Protein AF-A0A0B4GG91-F1 (afdb_monomer)

Structure (mmCIF, N/CA/C/O backbone):
data_AF-A0A0B4GG91-F1
#
_entry.id   AF-A0A0B4GG91-F1
#
loop_
_atom_site.group_PDB
_atom_site.id
_atom_site.type_symbol
_atom_site.label_atom_id
_atom_site.label_alt_id
_atom_site.label_comp_id
_atom_site.label_asym_id
_atom_site.label_entity_id
_atom_site.label_seq_id
_atom_site.pdbx_PDB_ins_code
_atom_site.Cartn_x
_atom_site.Cartn_y
_atom_site.Cartn_z
_atom_site.occupancy
_atom_site.B_iso_or_equiv
_atom_site.auth_seq_id
_atom_site.auth_comp_id
_atom_site.auth_asym_id
_atom_site.auth_atom_id
_atom_site.pdbx_PDB_model_num
ATOM 1 N N . MET A 1 1 ? -17.690 63.440 29.299 1.00 30.11 1 MET A N 1
ATOM 2 C CA . MET A 1 1 ? -17.090 64.744 28.947 1.00 30.11 1 MET A CA 1
ATOM 3 C C . MET A 1 1 ? -16.235 64.544 27.696 1.00 30.11 1 MET A C 1
ATOM 5 O O . MET A 1 1 ? -15.433 63.625 27.722 1.00 30.11 1 MET A O 1
ATOM 9 N N . SER A 1 2 ? -16.505 65.339 26.643 1.00 29.58 2 SER A N 1
ATOM 10 C CA . SER A 1 2 ? -15.886 65.451 25.289 1.00 29.58 2 SER A CA 1
ATOM 11 C C . SER A 1 2 ? -15.717 64.175 24.438 1.00 29.58 2 SER A C 1
ATOM 13 O O . SER A 1 2 ? -15.059 63.239 24.866 1.00 29.58 2 SER A O 1
ATOM 15 N N . SER A 1 3 ? -16.401 63.976 23.294 1.00 27.59 3 SER A N 1
ATOM 16 C CA . SER A 1 3 ? -16.266 64.620 21.952 1.00 27.59 3 SER A CA 1
ATOM 17 C C . SER A 1 3 ? -14.848 64.486 21.352 1.00 27.59 3 SER A C 1
ATOM 19 O O . SER A 1 3 ? -13.879 64.727 22.050 1.00 27.59 3 SER A O 1
ATOM 21 N N . GLY A 1 4 ? -14.586 64.099 20.096 1.00 27.16 4 GLY A N 1
ATOM 22 C CA . GLY A 1 4 ? -15.370 63.678 18.932 1.00 27.16 4 GLY A CA 1
ATOM 23 C C . GLY A 1 4 ? -14.415 63.320 17.758 1.00 27.16 4 GLY A C 1
ATOM 24 O O . GLY A 1 4 ? -13.241 63.660 17.798 1.00 27.16 4 GLY A O 1
ATOM 25 N N . HIS A 1 5 ? -14.949 62.570 16.778 1.00 28.53 5 HIS A N 1
ATOM 26 C CA . HIS A 1 5 ? -14.694 62.492 15.309 1.00 28.53 5 HIS A CA 1
ATOM 27 C C . HIS A 1 5 ? -13.510 63.280 14.662 1.00 28.53 5 HIS A C 1
ATOM 29 O O . HIS A 1 5 ? -13.234 64.387 15.085 1.00 28.53 5 HIS A O 1
ATOM 35 N N . ARG A 1 6 ? -12.863 62.930 13.525 1.00 27.81 6 ARG A N 1
ATOM 36 C CA . ARG A 1 6 ? -12.978 61.916 12.439 1.00 27.81 6 ARG A CA 1
ATOM 37 C C . ARG A 1 6 ? -11.783 62.096 11.463 1.00 27.81 6 ARG A C 1
ATOM 39 O O . ARG A 1 6 ? -11.339 63.221 11.279 1.00 27.81 6 ARG A O 1
ATOM 46 N N . GLY A 1 7 ? -11.457 61.043 10.697 1.00 26.25 7 GLY A N 1
ATOM 47 C CA . GLY A 1 7 ? -10.865 61.104 9.338 1.00 26.25 7 GLY A CA 1
ATOM 48 C C . GLY A 1 7 ? -9.488 60.427 9.210 1.00 26.25 7 GLY A C 1
ATOM 49 O O . GLY A 1 7 ? -8.603 60.733 9.986 1.00 26.25 7 GLY A O 1
ATOM 50 N N . GLY A 1 8 ? -9.196 59.504 8.287 1.00 27.55 8 GLY A N 1
ATOM 51 C CA . GLY A 1 8 ? -9.966 58.837 7.234 1.00 27.55 8 GLY A CA 1
ATOM 52 C C . GLY A 1 8 ? -9.021 58.147 6.225 1.00 27.55 8 GLY A C 1
ATOM 53 O O . GLY A 1 8 ? -8.046 58.774 5.839 1.00 27.55 8 GLY A O 1
ATOM 54 N N . ARG A 1 9 ? -9.390 56.925 5.772 1.00 29.22 9 ARG A N 1
ATOM 55 C CA . ARG A 1 9 ? -9.084 56.268 4.463 1.00 29.22 9 ARG A CA 1
ATOM 56 C C . ARG A 1 9 ? -7.603 55.932 4.130 1.00 29.22 9 ARG A C 1
ATOM 58 O O . ARG A 1 9 ? -6.709 56.689 4.446 1.00 29.22 9 ARG A O 1
ATOM 65 N N . ASP A 1 10 ? -7.228 54.843 3.449 1.00 27.23 10 ASP A N 1
ATOM 66 C CA . ASP A 1 10 ? -7.968 53.810 2.717 1.00 27.23 10 ASP A CA 1
ATOM 67 C C . ASP A 1 10 ? -7.054 52.628 2.300 1.00 27.23 10 ASP A C 1
ATOM 69 O O . ASP A 1 10 ? -5.836 52.768 2.228 1.00 27.23 10 ASP A O 1
ATOM 73 N N . ARG A 1 11 ? -7.714 51.528 1.893 1.00 30.38 11 ARG A N 1
ATOM 74 C CA . ARG A 1 11 ? -7.256 50.331 1.137 1.00 30.38 11 ARG A CA 1
ATOM 75 C C . ARG A 1 11 ? -6.607 49.155 1.880 1.00 30.38 11 ARG A C 1
ATOM 77 O O . ARG A 1 11 ? -5.409 48.903 1.816 1.00 30.38 11 ARG A O 1
ATOM 84 N N . GLY A 1 12 ? -7.496 48.310 2.407 1.00 26.66 12 GLY A N 1
ATOM 85 C CA . GLY A 1 12 ? -7.353 46.851 2.374 1.00 26.66 12 GLY A CA 1
ATOM 86 C C . GLY A 1 12 ? -7.988 46.231 1.116 1.00 26.66 12 GLY A C 1
ATOM 87 O O . GLY A 1 12 ? -8.743 46.885 0.399 1.00 26.66 12 GLY A O 1
ATOM 88 N N . GLY A 1 13 ? -7.701 44.948 0.875 1.00 27.59 13 GLY A N 1
ATOM 89 C CA . GLY A 1 13 ? -8.306 44.156 -0.199 1.00 27.59 13 GLY A CA 1
ATOM 90 C C . GLY A 1 13 ? -8.054 42.656 -0.040 1.00 27.59 13 GLY A C 1
ATOM 91 O O . GLY A 1 13 ? -7.195 42.091 -0.706 1.00 27.59 13 GLY A O 1
ATOM 92 N N . ARG A 1 14 ? -8.815 42.020 0.860 1.00 30.69 14 ARG A N 1
ATOM 93 C CA . ARG A 1 14 ? -8.966 40.566 1.034 1.00 30.69 14 ARG A CA 1
ATOM 94 C C . ARG A 1 14 ? -10.417 40.205 0.697 1.00 30.69 14 ARG A C 1
ATOM 96 O O . ARG A 1 14 ? -11.314 40.732 1.340 1.00 30.69 14 ARG A O 1
ATOM 103 N N . ALA A 1 15 ? -10.630 39.287 -0.243 1.00 29.06 15 ALA A N 1
ATOM 104 C CA . ALA A 1 15 ? -11.862 38.511 -0.478 1.00 29.06 15 ALA A CA 1
ATOM 105 C C . ALA A 1 15 ? -11.474 37.352 -1.430 1.00 29.06 15 ALA A C 1
ATOM 107 O O . ALA A 1 15 ? -10.673 37.582 -2.325 1.00 29.06 15 ALA A O 1
ATOM 108 N N . GLY A 1 16 ? -11.868 36.078 -1.332 1.00 27.19 16 GLY A N 1
ATOM 109 C CA . GLY A 1 16 ? -12.908 35.402 -0.562 1.00 27.19 16 GLY A CA 1
ATOM 110 C C . GLY A 1 16 ? -14.214 35.302 -1.350 1.00 27.19 16 GLY A C 1
ATOM 111 O O . GLY A 1 16 ? -14.966 36.244 -1.239 1.00 27.19 16 GLY A O 1
ATOM 112 N N . PHE A 1 17 ? -14.487 34.200 -2.072 1.00 27.22 17 PHE A N 1
ATOM 113 C CA . PHE A 1 17 ? -15.816 33.716 -2.547 1.00 27.22 17 PHE A CA 1
ATOM 114 C C . PHE A 1 17 ? -15.632 32.246 -3.007 1.00 27.22 17 PHE A C 1
ATOM 116 O O . PHE A 1 17 ? -14.639 31.955 -3.666 1.00 27.22 17 PHE A O 1
ATOM 123 N N . ARG A 1 18 ? -16.331 31.204 -2.515 1.00 28.19 18 ARG A N 1
ATOM 124 C CA . ARG A 1 18 ? -17.770 30.823 -2.551 1.00 28.19 18 ARG A CA 1
ATOM 125 C C . ARG A 1 18 ? -18.360 30.765 -3.973 1.00 28.19 18 ARG A C 1
ATOM 127 O O . ARG A 1 18 ? -18.078 31.632 -4.781 1.00 28.19 18 ARG A O 1
ATOM 134 N N . GLY A 1 19 ? -19.069 29.668 -4.260 1.00 27.59 19 GLY A N 1
ATOM 135 C CA . GLY A 1 19 ? -19.339 29.152 -5.607 1.00 27.59 19 GLY A CA 1
ATOM 136 C C . GLY A 1 19 ? -20.652 29.579 -6.255 1.00 27.59 19 GLY A C 1
ATOM 137 O O . GLY A 1 19 ? -21.394 30.326 -5.647 1.00 27.59 19 GLY A O 1
ATOM 138 N N . ASP A 1 20 ? -20.899 29.031 -7.450 1.00 27.80 20 ASP A N 1
ATOM 139 C CA . ASP A 1 20 ? -22.146 28.968 -8.247 1.00 27.80 20 ASP A CA 1
ATOM 140 C C . ASP A 1 20 ? -21.822 28.054 -9.460 1.00 27.80 20 ASP A C 1
ATOM 142 O O . ASP A 1 20 ? -20.679 28.049 -9.911 1.00 27.80 20 ASP A O 1
ATOM 146 N N . ARG A 1 21 ? -22.623 27.137 -10.033 1.00 30.91 21 ARG A N 1
ATOM 147 C CA . ARG A 1 21 ? -24.076 26.953 -10.231 1.00 30.91 21 ARG A CA 1
ATOM 148 C C . ARG A 1 21 ? -24.810 28.142 -10.865 1.00 30.91 21 ARG A C 1
ATOM 150 O O . ARG A 1 21 ? -25.497 28.893 -10.200 1.00 30.91 21 ARG A O 1
ATOM 157 N N . GLY A 1 22 ? -24.773 28.167 -12.195 1.00 28.36 22 GLY A N 1
ATOM 158 C CA . GLY A 1 22 ? -25.741 28.800 -13.102 1.00 28.36 22 GLY A CA 1
ATOM 159 C C . GLY A 1 22 ? -25.259 28.524 -14.532 1.00 28.36 22 GLY A C 1
ATOM 160 O O . GLY A 1 22 ? -24.074 28.668 -14.794 1.00 28.36 22 GLY A O 1
ATOM 161 N N . GLY A 1 23 ? -26.028 27.987 -15.478 1.00 27.48 23 GLY A N 1
ATOM 162 C CA . GLY A 1 23 ? -27.445 28.222 -15.721 1.00 27.48 23 GLY A CA 1
ATOM 163 C C . GLY A 1 23 ? -27.584 29.461 -16.605 1.00 27.48 23 GLY A C 1
ATOM 164 O O . GLY A 1 23 ? -27.665 30.564 -16.085 1.00 27.48 23 GLY A O 1
ATOM 165 N N . GLY A 1 24 ? -27.576 29.275 -17.926 1.00 29.19 24 GLY A N 1
ATOM 166 C CA . GLY A 1 24 ? -27.775 30.341 -18.908 1.00 29.19 24 GLY A CA 1
ATOM 167 C C . GLY A 1 24 ? -28.257 29.750 -20.227 1.00 29.19 24 GLY A C 1
ATOM 168 O O . GLY A 1 24 ? -27.465 29.194 -20.983 1.00 29.19 24 GLY A O 1
ATOM 169 N N . GLY A 1 25 ? -29.569 29.816 -20.449 1.00 27.02 25 GLY A N 1
ATOM 170 C CA . GLY A 1 25 ? -30.207 29.496 -21.719 1.00 27.02 25 GLY A CA 1
ATOM 171 C C . GLY A 1 25 ? -30.220 30.691 -22.671 1.00 27.02 25 GLY A C 1
ATOM 172 O O . GLY A 1 25 ? -30.102 31.842 -22.250 1.00 27.02 25 GLY A O 1
ATOM 173 N N . ARG A 1 26 ? -30.409 30.391 -23.958 1.00 30.73 26 ARG A N 1
ATOM 174 C CA . ARG A 1 26 ? -30.978 31.308 -24.947 1.00 30.73 26 ARG A CA 1
ATOM 175 C C . ARG A 1 26 ? -31.719 30.506 -26.019 1.00 30.73 26 ARG A C 1
ATOM 177 O O . ARG A 1 26 ? -31.110 29.769 -26.784 1.00 30.73 26 ARG A O 1
ATOM 184 N N . ASP A 1 27 ? -33.039 30.612 -25.938 1.00 31.08 27 ASP A N 1
ATOM 185 C CA . ASP A 1 27 ? -34.027 30.820 -27.001 1.00 31.08 27 ASP A CA 1
ATOM 186 C C . ASP A 1 27 ? -33.854 30.145 -28.372 1.00 31.08 27 ASP A C 1
ATOM 188 O O . ASP A 1 27 ? -33.024 30.524 -29.194 1.00 31.08 27 ASP A O 1
ATOM 192 N N . GLY A 1 28 ? -34.810 29.260 -28.662 1.00 29.05 28 GLY A N 1
ATOM 193 C CA . GLY A 1 28 ? -35.231 28.854 -29.999 1.00 29.05 28 GLY A CA 1
ATOM 194 C C . GLY A 1 28 ? -36.673 28.348 -29.937 1.00 29.05 28 GLY A C 1
ATOM 195 O O . GLY A 1 28 ? -36.908 27.188 -29.616 1.00 29.05 28 GLY A O 1
ATOM 196 N N . ARG A 1 29 ? -37.635 29.251 -30.168 1.00 30.33 29 ARG A N 1
ATOM 197 C CA . ARG A 1 29 ? -39.077 28.972 -30.263 1.00 30.33 29 ARG A CA 1
ATOM 198 C C . ARG A 1 29 ? -39.376 28.027 -31.431 1.00 30.33 29 ARG A C 1
ATOM 200 O O . ARG A 1 29 ? -38.885 28.242 -32.533 1.00 30.33 29 ARG A O 1
ATOM 207 N N . GLY A 1 30 ? -40.268 27.072 -31.191 1.00 28.30 30 GLY A N 1
ATOM 208 C CA . GLY A 1 30 ? -40.902 26.223 -32.194 1.00 28.30 30 GLY A CA 1
ATOM 209 C C . GLY A 1 30 ? -42.148 25.592 -31.586 1.00 28.30 30 GLY A C 1
ATOM 210 O O . GLY A 1 30 ? -42.078 24.527 -30.987 1.00 28.30 30 GLY A O 1
ATOM 211 N N . ASP A 1 31 ? -43.237 26.348 -31.664 1.00 28.11 31 ASP A N 1
ATOM 212 C CA . ASP A 1 31 ? -44.624 25.988 -31.371 1.00 28.11 31 ASP A CA 1
ATOM 213 C C . ASP A 1 31 ? -45.055 24.711 -32.114 1.00 28.11 31 ASP A C 1
ATOM 215 O O . ASP A 1 31 ? -44.611 24.525 -33.239 1.00 28.11 31 ASP A O 1
ATOM 219 N N . TYR A 1 32 ? -45.870 23.855 -31.484 1.00 30.84 32 TYR A N 1
ATOM 220 C CA . TYR A 1 32 ? -46.998 23.124 -32.090 1.00 30.84 32 TYR A CA 1
ATOM 221 C C . TYR A 1 32 ? -47.694 22.239 -31.039 1.00 30.84 32 TYR A C 1
ATOM 223 O O . TYR A 1 32 ? -47.206 21.175 -30.666 1.00 30.84 32 TYR A O 1
ATOM 231 N N . GLY A 1 33 ? -48.883 22.684 -30.626 1.00 27.84 33 GLY A N 1
ATOM 232 C CA . GLY A 1 33 ? -50.103 21.867 -30.659 1.00 27.84 33 GLY A CA 1
ATOM 233 C C . GLY A 1 33 ? -50.250 20.743 -29.632 1.00 27.84 33 GLY A C 1
ATOM 234 O O . GLY A 1 33 ? -49.759 19.633 -29.815 1.00 27.84 33 GLY A O 1
ATOM 235 N N . GLY A 1 34 ? -51.050 21.006 -28.598 1.00 27.45 34 GLY A N 1
ATOM 236 C CA . GLY A 1 34 ? -51.538 19.986 -27.678 1.00 27.45 34 GLY A CA 1
ATOM 237 C C . GLY A 1 34 ? -52.501 18.985 -28.319 1.00 27.45 34 GLY A C 1
ATOM 238 O O . GLY A 1 34 ? -53.184 19.280 -29.300 1.00 27.45 34 GLY A O 1
ATOM 239 N N . ARG A 1 35 ? -52.616 17.812 -27.691 1.00 28.06 35 ARG A N 1
ATOM 240 C CA . ARG A 1 35 ? -53.860 17.042 -27.685 1.00 28.06 35 ARG A CA 1
ATOM 241 C C . ARG A 1 35 ? -53.913 16.136 -26.462 1.00 28.06 35 ARG A C 1
ATOM 243 O O . ARG A 1 35 ? -53.028 15.317 -26.233 1.00 28.06 35 ARG A O 1
ATOM 250 N N . GLU A 1 36 ? -54.973 16.325 -25.692 1.00 29.16 36 GLU A N 1
ATOM 251 C CA . GLU A 1 36 ? -55.452 15.424 -24.653 1.00 29.16 36 GLU A CA 1
ATOM 252 C C . GLU A 1 36 ? -55.658 14.008 -25.207 1.00 29.16 36 GLU A C 1
ATOM 254 O O . GLU A 1 36 ? -56.112 13.818 -26.337 1.00 29.16 36 GLU A O 1
ATOM 259 N N . GLY A 1 37 ? -55.349 13.008 -24.386 1.00 28.89 37 GLY A N 1
ATOM 260 C CA . GLY A 1 37 ? -55.516 11.601 -24.725 1.00 28.89 37 GLY A CA 1
ATOM 261 C C . GLY A 1 37 ? -55.431 10.733 -23.481 1.00 28.89 37 GLY A C 1
ATOM 262 O O . GLY A 1 37 ? -54.412 10.105 -23.217 1.00 28.89 37 GLY A O 1
ATOM 263 N N . SER A 1 38 ? -56.510 10.742 -22.702 1.00 34.06 38 SER A N 1
ATOM 264 C CA . SER A 1 38 ? -56.783 9.764 -21.652 1.00 34.06 38 SER A CA 1
ATOM 265 C C . SER A 1 38 ? -56.793 8.353 -22.257 1.00 34.06 38 SER A C 1
ATOM 267 O O . SER A 1 38 ? -57.487 8.107 -23.242 1.00 34.06 38 SER A O 1
ATOM 269 N N . GLY A 1 39 ? -56.019 7.430 -21.688 1.00 28.55 39 GLY A N 1
ATOM 270 C CA . GLY A 1 39 ? -55.920 6.053 -22.167 1.00 28.55 39 GLY A CA 1
ATOM 271 C C . GLY A 1 39 ? -55.214 5.177 -21.144 1.00 28.55 39 GLY A C 1
ATOM 272 O O . GLY A 1 39 ? -53.990 5.082 -21.129 1.00 28.55 39 GLY A O 1
ATOM 273 N N . GLY A 1 40 ? -55.995 4.573 -20.249 1.00 28.94 40 GLY A N 1
ATOM 274 C CA . GLY A 1 40 ? -55.495 3.599 -19.289 1.00 28.94 40 GLY A CA 1
ATOM 275 C C . GLY A 1 40 ? -54.969 2.348 -19.985 1.00 28.94 40 GLY A C 1
ATOM 276 O O . GLY A 1 40 ? -55.611 1.824 -20.891 1.00 28.94 40 GLY A O 1
ATOM 277 N N . PHE A 1 41 ? -53.844 1.824 -19.503 1.00 30.12 41 PHE A N 1
ATOM 278 C CA . PHE A 1 41 ? -53.408 0.476 -19.838 1.00 30.12 41 PHE A CA 1
ATOM 279 C C . PHE A 1 41 ? -53.196 -0.336 -18.569 1.00 30.12 41 PHE A C 1
ATOM 281 O O . PHE A 1 41 ? -52.298 -0.104 -17.759 1.00 30.12 41 PHE A O 1
ATOM 288 N N . ARG A 1 42 ? -54.136 -1.273 -18.420 1.00 31.03 42 ARG A N 1
ATOM 289 C CA . ARG A 1 42 ? -54.117 -2.430 -17.537 1.00 31.03 42 ARG A CA 1
ATOM 290 C C . ARG A 1 42 ? -52.802 -3.184 -17.679 1.00 31.03 42 ARG A C 1
ATOM 292 O O . ARG A 1 42 ? -52.240 -3.278 -18.766 1.00 31.03 42 ARG A O 1
ATOM 299 N N . GLY A 1 43 ? -52.370 -3.745 -16.556 1.00 31.30 43 GLY A N 1
ATOM 300 C CA . GLY A 1 43 ? -51.231 -4.637 -16.500 1.00 31.30 43 GLY A CA 1
ATOM 301 C C . GLY A 1 43 ? -51.426 -5.882 -17.352 1.00 31.30 43 GLY A C 1
ATOM 302 O O . GLY A 1 43 ? -52.537 -6.395 -17.475 1.00 31.30 43 GLY A O 1
ATOM 303 N N . ASP A 1 44 ? -50.301 -6.387 -17.841 1.00 30.88 44 ASP A N 1
ATOM 304 C CA . ASP A 1 44 ? -50.197 -7.747 -18.322 1.00 30.88 44 ASP A CA 1
ATOM 305 C C . ASP A 1 44 ? -49.025 -8.468 -17.664 1.00 30.88 44 ASP A C 1
ATOM 307 O O . ASP A 1 44 ? -47.953 -7.915 -17.403 1.00 30.88 44 ASP A O 1
ATOM 311 N N . ARG A 1 45 ? -49.317 -9.716 -17.312 1.00 35.03 45 ARG A N 1
ATOM 312 C CA . ARG A 1 45 ? -48.472 -10.668 -16.598 1.00 35.03 45 ARG A CA 1
ATOM 313 C C . ARG A 1 45 ? -47.489 -11.319 -17.571 1.00 35.03 45 ARG A C 1
ATOM 315 O O . ARG A 1 45 ? -47.883 -11.749 -18.644 1.00 35.03 45 ARG A O 1
ATOM 322 N N . GLY A 1 46 ? -46.266 -11.568 -17.108 1.00 30.22 46 GLY A N 1
ATOM 323 C CA . GLY A 1 46 ? -45.352 -12.558 -17.695 1.00 30.22 46 GLY A CA 1
ATOM 324 C C . GLY A 1 46 ? -43.890 -12.144 -17.503 1.00 30.22 46 GLY A C 1
ATOM 325 O O . GLY A 1 46 ? -43.535 -11.024 -17.821 1.00 30.22 46 GLY A O 1
ATOM 326 N N . GLY A 1 47 ? -42.967 -12.929 -16.954 1.00 29.84 47 GLY A N 1
ATOM 327 C CA . GLY A 1 47 ? -43.006 -14.325 -16.560 1.00 29.84 47 GLY A CA 1
ATOM 328 C C . GLY A 1 47 ? -42.001 -14.587 -15.437 1.00 29.84 47 GLY A C 1
ATOM 329 O O . GLY A 1 47 ? -40.927 -13.995 -15.345 1.00 29.84 47 GLY A O 1
ATOM 330 N N . ARG A 1 48 ? -42.422 -15.476 -14.545 1.00 36.97 48 ARG A N 1
ATOM 331 C CA . ARG A 1 48 ? -41.748 -15.939 -13.338 1.00 36.97 48 ARG A CA 1
ATOM 332 C C . ARG A 1 48 ? -40.746 -17.030 -13.732 1.00 36.97 48 ARG A C 1
ATOM 334 O O . ARG A 1 48 ? -41.139 -18.172 -13.929 1.00 36.97 48 ARG A O 1
ATOM 341 N N . GLY A 1 49 ? -39.463 -16.690 -13.832 1.00 32.00 49 GLY A N 1
ATOM 342 C CA . GLY A 1 49 ? -38.371 -17.667 -13.885 1.00 32.00 49 GLY A CA 1
ATOM 343 C C . GLY A 1 49 ? -38.095 -18.214 -12.485 1.00 32.00 49 GLY A C 1
ATOM 344 O O . GLY A 1 49 ? -37.255 -17.687 -11.760 1.00 32.00 49 GLY A O 1
ATOM 345 N N . GLY A 1 50 ? -38.868 -19.216 -12.069 1.00 31.77 50 GLY A N 1
ATOM 346 C CA . GLY A 1 50 ? -38.706 -19.887 -10.784 1.00 31.77 50 GLY A CA 1
ATOM 347 C C . GLY A 1 50 ? -37.515 -20.841 -10.791 1.00 31.77 50 GLY A C 1
ATOM 348 O O . GLY A 1 50 ? -37.638 -21.966 -11.256 1.00 31.77 50 GLY A O 1
ATOM 349 N N . TYR A 1 51 ? -36.397 -20.434 -10.192 1.00 38.06 51 TYR A N 1
ATOM 350 C CA . TYR A 1 51 ? -35.441 -21.384 -9.619 1.00 38.06 51 TYR A CA 1
ATOM 351 C C . TYR A 1 51 ? -35.920 -21.761 -8.214 1.00 38.06 51 TYR A C 1
ATOM 353 O O . TYR A 1 51 ? -35.464 -21.224 -7.205 1.00 38.06 51 TYR A O 1
ATOM 361 N N . GLY A 1 52 ? -36.899 -22.666 -8.167 1.00 35.22 52 GLY A N 1
ATOM 362 C CA . GLY A 1 52 ? -37.282 -23.386 -6.958 1.00 35.22 52 GLY A CA 1
ATOM 363 C C . GLY A 1 52 ? -36.227 -24.438 -6.636 1.00 35.22 52 GLY A C 1
ATOM 364 O O . GLY A 1 52 ? -36.383 -25.600 -6.989 1.00 35.22 52 GLY A O 1
ATOM 365 N N . GLY A 1 53 ? -35.134 -24.021 -5.996 1.00 33.44 53 GLY A N 1
ATOM 366 C CA . GLY A 1 53 ? -34.307 -24.953 -5.232 1.00 33.44 53 GLY A CA 1
ATOM 367 C C . GLY A 1 53 ? -35.073 -25.404 -3.979 1.00 33.44 53 GLY A C 1
ATOM 368 O O . GLY A 1 53 ? -35.883 -24.623 -3.470 1.00 33.44 53 GLY A O 1
ATOM 369 N N . PRO A 1 54 ? -34.841 -26.624 -3.459 1.00 35.41 54 PRO A N 1
ATOM 370 C CA . PRO A 1 54 ? -35.480 -27.080 -2.226 1.00 35.41 54 PRO A CA 1
ATOM 371 C C . PRO A 1 54 ? -35.187 -26.090 -1.088 1.00 35.41 54 PRO A C 1
ATOM 373 O O . PRO A 1 54 ? -34.135 -25.438 -1.124 1.00 35.41 54 PRO A O 1
ATOM 376 N N . PRO A 1 55 ? -36.053 -25.976 -0.063 1.00 39.97 55 PRO A N 1
ATOM 377 C CA . PRO A 1 55 ? -35.737 -25.220 1.140 1.00 39.97 55 PRO A CA 1
ATOM 378 C C . PRO A 1 55 ? -34.551 -25.902 1.830 1.00 39.97 55 PRO A C 1
ATOM 380 O O . PRO A 1 55 ? -34.709 -26.825 2.622 1.00 39.97 55 PRO A O 1
ATOM 383 N N . GLY A 1 56 ? -33.337 -25.493 1.458 1.00 39.53 56 GLY A N 1
ATOM 384 C CA . GLY A 1 56 ? -32.113 -25.949 2.090 1.00 39.53 56 GLY A CA 1
ATOM 385 C C . GLY A 1 56 ? -32.197 -25.568 3.556 1.00 39.53 56 GLY A C 1
ATOM 386 O O . GLY A 1 56 ? -32.253 -24.378 3.870 1.00 39.53 56 GLY A O 1
ATOM 387 N N . GLY A 1 57 ? -32.268 -26.582 4.421 1.00 37.09 57 GLY A N 1
ATOM 388 C CA . GLY A 1 57 ? -32.304 -26.416 5.865 1.00 37.09 57 GLY A CA 1
ATOM 389 C C . GLY A 1 57 ? -31.250 -25.404 6.285 1.00 37.09 57 GLY A C 1
ATOM 390 O O . GLY A 1 57 ? -30.070 -25.551 5.959 1.00 37.09 57 GLY A O 1
ATOM 391 N N . GLY A 1 58 ? -31.691 -24.336 6.947 1.00 43.84 58 GLY A N 1
ATOM 392 C CA . GLY A 1 58 ? -30.794 -23.359 7.537 1.00 43.84 58 GLY A CA 1
ATOM 393 C C . GLY A 1 58 ? -29.966 -24.065 8.597 1.00 43.84 58 GLY A C 1
ATOM 394 O O . GLY A 1 58 ? -30.422 -24.237 9.722 1.00 43.84 58 GLY A O 1
ATOM 395 N N . GLN A 1 59 ? -28.765 -24.512 8.234 1.00 49.41 59 GLN A N 1
ATOM 396 C CA . GLN A 1 59 ? -27.775 -24.908 9.221 1.00 49.41 59 GLN A CA 1
ATOM 397 C C . GLN A 1 59 ? -27.520 -23.682 10.100 1.00 49.41 59 GLN A C 1
ATOM 399 O O . GLN A 1 59 ? -27.086 -22.635 9.611 1.00 49.41 59 GLN A O 1
ATOM 404 N N . GLN A 1 60 ? -27.844 -23.795 11.390 1.00 52.25 60 GLN A N 1
ATOM 405 C CA . GLN A 1 60 ? -27.464 -22.811 12.396 1.00 52.25 60 GLN A CA 1
ATOM 406 C C . GLN A 1 60 ? -25.935 -22.772 12.446 1.00 52.25 60 GLN A C 1
ATOM 408 O O . GLN A 1 60 ? -25.300 -23.629 13.052 1.00 52.25 60 GLN A O 1
ATOM 413 N N . ALA A 1 61 ? -25.339 -21.796 11.760 1.00 52.16 61 ALA A N 1
ATOM 414 C CA . ALA A 1 61 ? -23.890 -21.606 11.744 1.00 52.16 61 ALA A CA 1
ATOM 415 C C . ALA A 1 61 ? -23.346 -21.144 13.109 1.00 52.16 61 ALA A C 1
ATOM 417 O O . ALA A 1 61 ? -22.152 -21.255 13.357 1.00 52.16 61 ALA A O 1
ATOM 418 N N . ILE A 1 62 ? -24.211 -20.635 13.992 1.00 56.09 62 ILE A N 1
ATOM 419 C CA . ILE A 1 62 ? -23.856 -20.190 15.339 1.00 56.09 62 ILE A CA 1
ATOM 420 C C . ILE A 1 62 ? -24.682 -21.026 16.313 1.00 56.09 62 ILE A C 1
ATOM 422 O O . ILE A 1 62 ? -25.887 -20.822 16.459 1.00 56.09 62 ILE A O 1
ATOM 426 N N . GLN A 1 63 ? -24.037 -22.021 16.921 1.00 49.94 63 GLN A N 1
ATOM 427 C CA . GLN A 1 63 ? -24.624 -22.802 18.000 1.00 49.94 63 GLN A CA 1
ATOM 428 C C . GLN A 1 63 ? -24.544 -21.964 19.279 1.00 49.94 63 GLN A C 1
ATOM 430 O O . GLN A 1 63 ? -23.452 -21.621 19.719 1.00 49.94 63 GLN A O 1
ATOM 435 N N . GLN A 1 64 ? -25.714 -21.692 19.856 1.00 52.38 64 GLN A N 1
ATOM 436 C CA . GLN A 1 64 ? -26.005 -20.960 21.096 1.00 52.38 64 GLN A CA 1
ATOM 437 C C . GLN A 1 64 ? -26.380 -19.474 20.924 1.00 52.38 64 GLN A C 1
ATOM 439 O O . GLN A 1 64 ? -25.536 -18.654 20.557 1.00 52.38 64 GLN A O 1
ATOM 444 N N . PRO A 1 65 ? -27.637 -19.096 21.240 1.00 51.34 65 PRO A N 1
ATOM 445 C CA . PRO A 1 65 ? -27.992 -17.700 21.439 1.00 51.34 65 PRO A CA 1
ATOM 446 C C . PRO A 1 65 ? -27.252 -17.186 22.677 1.00 51.34 65 PRO A C 1
ATOM 448 O O . PRO A 1 65 ? -27.442 -17.681 23.789 1.00 51.34 65 PRO A O 1
ATOM 451 N N . SER A 1 66 ? -26.371 -16.204 22.492 1.00 58.97 66 SER A N 1
ATOM 452 C CA . SER A 1 66 ? -25.771 -15.501 23.621 1.00 58.97 66 SER A CA 1
ATOM 453 C C . SER A 1 66 ? -26.873 -14.722 24.334 1.00 58.97 66 SER A C 1
ATOM 455 O O . SER A 1 66 ? -27.483 -13.831 23.738 1.00 58.97 66 SER A O 1
ATOM 457 N N . THR A 1 67 ? -27.122 -15.027 25.606 1.00 65.25 67 THR A N 1
ATOM 458 C CA . THR A 1 67 ? -28.007 -14.220 26.452 1.00 65.25 67 THR A CA 1
ATOM 459 C C . THR A 1 67 ? -27.559 -12.759 26.417 1.00 65.25 67 THR A C 1
ATOM 461 O O . THR A 1 67 ? -26.365 -12.484 26.553 1.00 65.25 67 THR A O 1
ATOM 464 N N . GLN A 1 68 ? -28.499 -11.826 26.227 1.00 70.25 68 GLN A N 1
ATOM 465 C CA . GLN A 1 68 ? -28.201 -10.391 26.247 1.00 70.25 68 GLN A CA 1
ATOM 466 C C . GLN A 1 68 ? -27.440 -10.026 27.523 1.00 70.25 68 GLN A C 1
ATOM 468 O O . GLN A 1 68 ? -27.850 -10.413 28.616 1.00 70.25 68 GLN A O 1
ATOM 473 N N . ASP A 1 69 ? -26.349 -9.271 27.380 1.00 80.69 69 ASP A N 1
ATOM 474 C CA . ASP A 1 69 ? -25.555 -8.830 28.523 1.00 80.69 69 ASP A CA 1
ATOM 475 C C . ASP A 1 69 ? -26.428 -7.956 29.451 1.00 80.69 69 ASP A C 1
ATOM 477 O O . ASP A 1 69 ? -26.832 -6.850 29.059 1.00 80.69 69 ASP A O 1
ATOM 481 N N . PRO A 1 70 ? -26.724 -8.415 30.684 1.00 85.44 70 PRO A N 1
ATOM 482 C CA . PRO A 1 70 ? -27.610 -7.703 31.598 1.00 85.44 70 PRO A CA 1
ATOM 483 C C . PRO A 1 70 ? -27.045 -6.342 32.014 1.00 85.44 70 PRO A C 1
ATOM 485 O O . PRO A 1 70 ? -27.805 -5.456 32.405 1.00 85.44 70 PRO A O 1
ATOM 488 N N . LYS A 1 71 ? -25.723 -6.144 31.938 1.00 86.94 71 LYS A N 1
ATOM 489 C CA . LYS A 1 71 ? -25.086 -4.859 32.231 1.00 86.94 71 LYS A CA 1
ATOM 490 C C . LYS A 1 71 ? -25.402 -3.833 31.148 1.00 86.94 71 LYS A C 1
ATOM 492 O O . LYS A 1 71 ? -25.740 -2.698 31.475 1.00 86.94 71 LYS A O 1
ATOM 497 N N . VAL A 1 72 ? -25.333 -4.241 29.880 1.00 86.62 72 VAL A N 1
ATOM 498 C CA . VAL A 1 72 ? -25.669 -3.380 28.738 1.00 86.62 72 VAL A CA 1
ATOM 499 C C . VAL A 1 72 ? -27.124 -2.945 28.835 1.00 86.62 72 VAL A C 1
ATOM 501 O O . VAL A 1 72 ? -27.384 -1.748 28.796 1.00 86.62 72 VAL A O 1
ATOM 504 N N . ALA A 1 73 ? -28.045 -3.894 29.036 1.00 84.75 73 ALA A N 1
ATOM 505 C CA . ALA A 1 73 ? -29.473 -3.598 29.146 1.00 84.75 73 ALA A CA 1
ATOM 506 C C . ALA A 1 73 ? -29.752 -2.557 30.243 1.00 84.75 73 ALA A C 1
ATOM 508 O O . ALA A 1 73 ? -30.387 -1.542 29.980 1.00 84.75 73 ALA A O 1
ATOM 509 N N . LYS A 1 74 ? -29.172 -2.733 31.439 1.00 87.31 74 LYS A N 1
ATOM 510 C CA . LYS A 1 74 ? -29.320 -1.780 32.553 1.00 87.31 74 LYS A CA 1
ATOM 511 C C . LYS A 1 74 ? -28.844 -0.366 32.210 1.00 87.31 74 LYS A C 1
ATOM 513 O O . LYS A 1 74 ? -29.511 0.601 32.569 1.00 87.31 74 LYS A O 1
ATOM 518 N N . VAL A 1 75 ? -27.689 -0.226 31.556 1.00 86.12 75 VAL A N 1
ATOM 519 C CA . VAL A 1 75 ? -27.143 1.098 31.201 1.00 86.12 75 VAL A CA 1
ATOM 520 C C . VAL A 1 75 ? -27.936 1.734 30.059 1.00 86.12 75 VAL A C 1
ATOM 522 O O . VAL A 1 75 ? -28.200 2.934 30.097 1.00 86.12 75 VAL A O 1
ATOM 525 N N . GLU A 1 76 ? -28.355 0.950 29.066 1.00 85.19 76 GLU A N 1
ATOM 526 C CA . GLU A 1 76 ? -29.198 1.430 27.968 1.00 85.19 76 GLU A CA 1
ATOM 527 C C . GLU A 1 76 ? -30.583 1.875 28.456 1.00 85.19 76 GLU A C 1
ATOM 529 O O . GLU A 1 76 ? -31.038 2.955 28.072 1.00 85.19 76 GLU A O 1
ATOM 534 N N . ASP A 1 77 ? -31.204 1.118 29.363 1.00 83.94 77 ASP A N 1
ATOM 535 C CA . ASP A 1 77 ? -32.471 1.478 30.007 1.00 83.94 77 ASP A CA 1
ATOM 536 C C . ASP A 1 77 ? -32.327 2.731 30.886 1.00 83.94 77 ASP A C 1
ATOM 538 O O . ASP A 1 77 ? -33.234 3.559 30.940 1.00 83.94 77 ASP A O 1
ATOM 542 N N . ALA A 1 78 ? -31.181 2.921 31.549 1.00 83.81 78 ALA A N 1
ATOM 543 C CA . ALA A 1 78 ? -30.908 4.135 32.319 1.00 83.81 78 ALA A CA 1
ATOM 544 C C . ALA A 1 78 ? -30.696 5.370 31.422 1.00 83.81 78 ALA A C 1
ATOM 546 O O . ALA A 1 78 ? -31.126 6.470 31.771 1.00 83.81 78 ALA A O 1
ATOM 547 N N . LEU A 1 79 ? -30.050 5.202 30.261 1.00 79.62 79 LEU A N 1
ATOM 548 C CA . LEU A 1 79 ? -29.869 6.259 29.257 1.00 79.62 79 LEU A CA 1
ATOM 549 C C . LEU A 1 79 ? -31.191 6.635 28.575 1.00 79.62 79 LEU A C 1
ATOM 551 O O . LEU A 1 79 ? -31.450 7.812 28.307 1.00 79.62 79 LEU A O 1
ATOM 555 N N . HIS A 1 80 ? -32.027 5.637 28.288 1.00 77.19 80 HIS A N 1
ATOM 556 C CA . HIS A 1 80 ? -33.292 5.791 27.579 1.00 77.19 80 HIS A CA 1
ATOM 557 C C . HIS A 1 80 ? -34.394 4.940 28.229 1.00 77.19 80 HIS A C 1
ATOM 559 O O . HIS A 1 80 ? -34.743 3.884 27.698 1.00 77.19 80 HIS A O 1
ATOM 565 N N . PRO A 1 81 ? -34.995 5.411 29.338 1.00 69.19 81 PRO A N 1
ATOM 566 C CA . PRO A 1 81 ? -36.023 4.659 30.049 1.00 69.19 81 PRO A CA 1
ATOM 567 C C . PRO A 1 81 ? -37.221 4.347 29.154 1.00 69.19 81 PRO A C 1
ATOM 569 O O . PRO A 1 81 ? -37.773 5.244 28.512 1.00 69.19 81 PRO A O 1
ATOM 572 N N . ALA A 1 82 ? -37.689 3.096 29.172 1.00 60.91 82 ALA A N 1
ATOM 573 C CA . ALA A 1 82 ? -38.870 2.656 28.418 1.00 60.91 82 ALA A CA 1
ATOM 574 C C . ALA A 1 82 ? -40.160 3.425 28.787 1.00 60.91 82 ALA A C 1
ATOM 576 O O . ALA A 1 82 ? -41.117 3.464 28.015 1.00 60.91 82 ALA A O 1
ATOM 577 N N . THR A 1 83 ? -40.185 4.070 29.958 1.00 57.16 83 THR A N 1
ATOM 578 C CA . THR A 1 83 ? -41.270 4.944 30.429 1.00 57.16 83 THR A CA 1
ATOM 579 C C . THR A 1 83 ? -41.322 6.298 29.716 1.00 57.16 83 THR A C 1
ATOM 581 O O . THR A 1 83 ? -42.354 6.971 29.775 1.00 57.16 83 THR A O 1
ATOM 584 N N . LYS A 1 84 ? -40.266 6.698 28.992 1.00 60.34 84 LYS A N 1
ATOM 585 C CA . LYS A 1 84 ? -40.221 7.936 28.201 1.00 60.34 84 LYS A CA 1
ATOM 586 C C . LYS A 1 84 ? -41.025 7.740 26.900 1.00 60.34 84 LYS A C 1
ATOM 588 O O . LYS A 1 84 ? -40.477 7.503 25.830 1.00 60.34 84 LYS A O 1
ATOM 593 N N . LYS A 1 85 ? -42.360 7.796 27.006 1.00 54.09 85 LYS A N 1
ATOM 594 C CA . LYS A 1 85 ? -43.321 7.553 25.902 1.00 54.09 85 LYS A CA 1
ATOM 595 C C . LYS A 1 85 ? -43.286 8.608 24.786 1.00 54.09 85 LYS A C 1
ATOM 597 O O . LYS A 1 85 ? -43.822 8.370 23.707 1.00 54.09 85 LYS A O 1
ATOM 602 N N . THR A 1 86 ? -42.664 9.757 25.031 1.00 54.56 86 THR A N 1
ATOM 603 C CA . THR A 1 86 ? -42.534 10.866 24.082 1.00 54.56 86 THR A CA 1
ATOM 604 C C . THR A 1 86 ? -41.063 11.144 23.805 1.00 54.56 86 THR A C 1
ATOM 606 O O . THR A 1 86 ? -40.275 11.319 24.736 1.00 54.56 86 THR A O 1
ATOM 609 N N . LEU A 1 87 ? -40.699 11.213 22.519 1.00 58.66 87 LEU A N 1
ATOM 610 C CA . LEU A 1 87 ? -39.410 11.752 22.091 1.00 58.66 87 LEU A CA 1
ATOM 611 C C . LEU A 1 87 ? -39.317 13.181 22.633 1.00 58.66 87 LEU A C 1
ATOM 613 O O . LEU A 1 87 ? -40.127 14.035 22.281 1.00 58.66 87 LEU A O 1
ATOM 617 N N . ASP A 1 88 ? -38.368 13.424 23.527 1.00 59.75 88 ASP A N 1
ATOM 618 C CA . ASP A 1 88 ? -38.154 14.733 24.136 1.00 59.75 88 ASP A CA 1
ATOM 619 C C . ASP A 1 88 ? -37.440 15.650 23.134 1.00 59.75 88 ASP A C 1
ATOM 621 O O . ASP A 1 88 ? -36.230 15.848 23.172 1.00 59.75 88 ASP A O 1
ATOM 625 N N . LEU A 1 89 ? -38.209 16.135 22.158 1.00 62.47 89 LEU A N 1
ATOM 626 C CA . LEU A 1 89 ? -37.742 17.045 21.114 1.00 62.47 89 LEU A CA 1
ATOM 627 C C . LEU A 1 89 ? -37.552 18.477 21.647 1.00 62.47 89 LEU A C 1
ATOM 629 O O . LEU A 1 89 ? -36.881 19.275 21.001 1.00 62.47 89 LEU A O 1
ATOM 633 N N . GLY A 1 90 ? -38.117 18.800 22.818 1.00 57.28 90 GLY A N 1
ATOM 634 C CA . GLY A 1 90 ? -38.024 20.120 23.452 1.00 57.28 90 GLY A CA 1
ATOM 635 C C . GLY A 1 90 ? -36.666 20.403 24.101 1.00 57.28 90 GLY A C 1
ATOM 636 O O . GLY A 1 90 ? -36.300 21.563 24.275 1.00 57.28 90 GLY A O 1
ATOM 637 N N . SER A 1 91 ? -35.886 19.362 24.413 1.00 55.62 91 SER A N 1
ATOM 638 C CA . SER A 1 91 ? -34.515 19.480 24.926 1.00 55.62 91 SER A CA 1
ATOM 639 C C . SER A 1 91 ? -33.438 19.508 23.833 1.00 55.62 91 SER A C 1
ATOM 641 O O . SER A 1 91 ? -32.251 19.645 24.148 1.00 55.62 91 SER A O 1
ATOM 643 N N . LEU A 1 92 ? -33.830 19.450 22.550 1.00 55.88 92 LEU A N 1
ATOM 644 C CA . LEU A 1 92 ? -32.936 19.647 21.406 1.00 55.88 92 LEU A CA 1
ATOM 645 C C . LEU A 1 92 ? -32.495 21.116 21.326 1.00 55.88 92 LEU A C 1
ATOM 647 O O . LEU A 1 92 ? -32.993 21.911 20.534 1.00 55.88 92 LEU A O 1
ATOM 651 N N . LYS A 1 93 ? -31.516 21.485 22.147 1.00 60.53 93 LYS A N 1
ATOM 652 C CA . LYS A 1 93 ? -30.693 22.673 21.899 1.00 60.53 93 LYS A CA 1
ATOM 653 C C . LYS A 1 93 ? -29.885 22.404 20.634 1.00 60.53 93 LYS A C 1
ATOM 655 O O . LYS A 1 93 ? -29.497 21.261 20.446 1.00 60.53 93 LYS A O 1
ATOM 660 N N . LEU A 1 94 ? -29.612 23.414 19.805 1.00 58.59 94 LEU A N 1
ATOM 661 C CA . LEU A 1 94 ? -28.559 23.357 18.782 1.00 58.59 94 LEU A CA 1
ATOM 662 C C . LEU A 1 94 ? -27.216 23.305 19.525 1.00 58.59 94 LEU A C 1
ATOM 664 O O . LEU A 1 94 ? -26.736 24.359 19.944 1.00 58.59 94 LEU A O 1
ATOM 668 N N . PRO A 1 95 ? -26.615 22.133 19.788 1.00 60.25 95 PRO A N 1
ATOM 669 C CA . PRO A 1 95 ? -25.308 22.093 20.408 1.00 60.25 95 PRO A CA 1
ATOM 670 C C . PRO A 1 95 ? -24.287 22.331 19.282 1.00 60.25 95 PRO A C 1
ATOM 672 O O . PRO A 1 95 ? -24.576 22.109 18.107 1.00 60.25 95 PRO A O 1
ATOM 675 N N . GLU A 1 96 ? -23.042 22.669 19.604 1.00 59.59 96 GLU A N 1
ATOM 676 C CA . GLU A 1 96 ? -21.952 22.593 18.609 1.00 59.59 96 GLU A CA 1
ATOM 677 C C . GLU A 1 96 ? -21.647 21.135 18.163 1.00 59.59 96 GLU A C 1
ATOM 679 O O . GLU A 1 96 ? -20.722 20.891 17.389 1.00 59.59 96 GLU A O 1
ATOM 684 N N . GLY A 1 97 ? -22.410 20.138 18.641 1.00 67.00 97 GLY A N 1
ATOM 685 C CA . GLY A 1 97 ? -22.200 18.706 18.421 1.00 67.00 97 GLY A CA 1
ATOM 686 C C . GLY A 1 97 ? -23.419 17.953 17.874 1.00 67.00 97 GLY A C 1
ATOM 687 O O . GLY A 1 97 ? -24.507 18.497 17.710 1.00 67.00 97 GLY A O 1
ATOM 688 N N . PHE A 1 98 ? -23.223 16.661 17.591 1.00 73.44 98 PHE A N 1
ATOM 689 C CA . PHE A 1 98 ? -24.291 15.772 17.122 1.00 73.44 98 PHE A CA 1
ATOM 690 C C . PHE A 1 98 ? -25.393 15.607 18.184 1.00 73.44 98 PHE A C 1
ATOM 692 O O . PHE A 1 98 ? -25.070 15.525 19.371 1.00 73.44 98 PHE A O 1
ATOM 699 N N . PRO A 1 99 ? -26.676 15.509 17.781 1.00 74.56 99 PRO A N 1
ATOM 700 C CA . PRO A 1 99 ? -27.770 15.309 18.722 1.00 74.56 99 PRO A CA 1
ATOM 701 C C . PRO A 1 99 ? -27.628 13.968 19.447 1.00 74.56 99 PRO A C 1
ATOM 703 O O . PRO A 1 99 ? -27.254 12.952 18.853 1.00 74.56 99 PRO A O 1
ATOM 706 N N . SER A 1 100 ? -27.960 13.959 20.737 1.00 74.81 100 SER A N 1
ATOM 707 C CA . SER A 1 100 ? -28.072 12.722 21.507 1.00 74.81 100 SER A CA 1
ATOM 708 C C . SER A 1 100 ? -29.227 11.867 20.985 1.00 74.81 100 SER A C 1
ATOM 710 O O . SER A 1 100 ? -30.213 12.375 20.447 1.00 74.81 100 SER A O 1
ATOM 712 N N . ARG A 1 101 ? -29.119 10.545 21.160 1.00 76.94 101 ARG A N 1
ATOM 713 C CA . ARG A 1 101 ? -30.217 9.621 20.856 1.00 76.94 101 ARG A CA 1
ATOM 714 C C . ARG A 1 101 ? -31.452 10.031 21.681 1.00 76.94 101 ARG A C 1
ATOM 716 O O . ARG A 1 101 ? -31.330 10.161 22.894 1.00 76.94 101 ARG A O 1
ATOM 723 N N . PRO A 1 102 ? -32.634 10.216 21.071 1.00 75.88 102 PRO A N 1
ATOM 724 C CA . PRO A 1 102 ? -33.829 10.625 21.812 1.00 75.88 102 PRO A CA 1
ATOM 725 C C . PRO A 1 102 ? -34.554 9.451 22.499 1.00 75.88 102 PRO A C 1
ATOM 727 O O . PRO A 1 102 ? -35.344 9.674 23.412 1.00 75.88 102 PRO A O 1
ATOM 730 N N . GLY A 1 103 ? -34.291 8.211 22.069 1.00 77.19 103 GLY A N 1
ATOM 731 C CA . GLY A 1 103 ? -34.849 6.972 22.623 1.00 77.19 103 GLY A CA 1
ATOM 732 C C . GLY A 1 103 ? -34.655 5.762 21.694 1.00 77.19 103 GLY A C 1
ATOM 733 O O . GLY A 1 103 ? -34.015 5.876 20.639 1.00 77.19 103 GLY A O 1
ATOM 734 N N . TYR A 1 104 ? -35.213 4.608 22.078 1.00 82.25 104 TYR A N 1
ATOM 735 C CA . TYR A 1 104 ? -35.261 3.382 21.266 1.00 82.25 104 TYR A CA 1
ATOM 736 C C . TYR A 1 104 ? -36.618 3.217 20.563 1.00 82.25 104 TYR A C 1
ATOM 738 O O . TYR A 1 104 ? -37.655 3.643 21.067 1.00 82.25 104 TYR A O 1
ATOM 746 N N . GLY A 1 105 ? -36.616 2.598 19.380 1.00 83.44 105 GLY A N 1
ATOM 747 C CA . GLY A 1 105 ? -37.847 2.288 18.651 1.00 83.44 105 GLY A CA 1
ATOM 748 C C . GLY A 1 105 ? -38.614 1.131 19.297 1.00 83.44 105 GLY A C 1
ATOM 749 O O . GLY A 1 105 ? -38.012 0.132 19.675 1.00 83.44 105 GLY A O 1
ATOM 750 N N . THR A 1 106 ? -39.939 1.254 19.397 1.00 84.38 106 THR A N 1
ATOM 751 C CA . THR A 1 106 ? -40.821 0.270 20.063 1.00 84.38 106 THR A CA 1
ATOM 752 C C . THR A 1 106 ? -41.768 -0.467 19.112 1.00 84.38 106 THR A C 1
ATOM 754 O O . THR A 1 106 ? -42.467 -1.387 19.528 1.00 84.38 106 THR A O 1
ATOM 757 N N . LYS A 1 107 ? -41.819 -0.064 17.838 1.00 88.81 107 LYS A N 1
ATOM 758 C CA . LYS A 1 107 ? -42.676 -0.674 16.813 1.00 88.81 107 LYS A CA 1
ATOM 759 C C . LYS A 1 107 ? -41.994 -1.885 16.169 1.00 88.81 107 LYS A C 1
ATOM 761 O O . LYS A 1 107 ? -40.777 -1.894 16.011 1.00 88.81 107 LYS A O 1
ATOM 766 N N . GLY A 1 108 ? -42.802 -2.830 15.689 1.00 92.62 108 GLY A N 1
ATOM 767 C CA . GLY A 1 108 ? -42.353 -4.003 14.933 1.00 92.62 108 GLY A CA 1
ATOM 768 C C . GLY A 1 108 ? -42.219 -5.269 15.780 1.00 92.62 108 GLY A C 1
ATOM 769 O O . GLY A 1 108 ? -42.267 -5.232 17.008 1.00 92.62 108 GLY A O 1
ATOM 770 N N . THR A 1 109 ? -42.073 -6.404 15.103 1.00 94.44 109 THR A N 1
ATOM 771 C CA . THR A 1 109 ? -41.873 -7.707 15.745 1.00 94.44 109 THR A CA 1
ATOM 772 C C . THR A 1 109 ? -40.428 -7.833 16.215 1.00 94.44 109 THR A C 1
ATOM 774 O O . THR A 1 109 ? -39.500 -7.600 15.441 1.00 94.44 109 THR A O 1
ATOM 777 N N . LYS A 1 110 ? -40.226 -8.212 17.481 1.00 89.56 110 LYS A N 1
ATOM 778 C CA . LYS A 1 110 ? -38.887 -8.471 18.023 1.00 89.56 110 LYS A CA 1
ATOM 779 C C . LYS A 1 110 ? -38.280 -9.689 17.326 1.00 89.56 110 LYS A C 1
ATOM 781 O O . LYS A 1 110 ? -38.921 -10.732 17.243 1.00 89.56 110 LYS A O 1
ATOM 786 N N . VAL A 1 111 ? -37.047 -9.544 16.856 1.00 90.38 111 VAL A N 1
ATOM 787 C CA . VAL A 1 111 ? -36.259 -10.620 16.249 1.00 90.38 111 VAL A CA 1
ATOM 788 C C . VAL A 1 111 ? -34.870 -10.631 16.869 1.00 90.38 111 VAL A C 1
ATOM 790 O O . VAL A 1 111 ? -34.307 -9.574 17.159 1.00 90.38 111 VAL A O 1
ATOM 793 N N . GLU A 1 112 ? -34.327 -11.822 17.088 1.00 86.75 112 GLU A N 1
ATOM 794 C CA . GLU A 1 112 ? -32.956 -11.994 17.555 1.00 86.75 112 GLU A CA 1
ATOM 795 C C . GLU A 1 112 ? -31.995 -11.954 16.362 1.00 86.75 112 GLU A C 1
ATOM 797 O O . GLU A 1 112 ? -32.248 -12.576 15.329 1.00 86.75 112 GLU A O 1
ATOM 802 N N . LEU A 1 113 ? -30.905 -11.193 16.489 1.00 87.12 113 LEU A N 1
ATOM 803 C CA . LEU A 1 113 ? -29.912 -11.015 15.436 1.00 87.12 113 LEU A CA 1
ATOM 804 C C . LEU A 1 113 ? -28.508 -11.170 16.006 1.00 87.12 113 LEU A C 1
ATOM 806 O O . LEU A 1 113 ? -28.164 -10.569 17.022 1.00 87.12 113 LEU A O 1
ATOM 810 N N . THR A 1 114 ? -27.667 -11.888 15.275 1.00 85.81 114 THR A N 1
ATOM 811 C CA . THR A 1 114 ? -26.221 -11.894 15.482 1.00 85.81 114 THR A CA 1
ATOM 812 C C . THR A 1 114 ? -25.576 -10.878 14.552 1.00 85.81 114 THR A C 1
ATOM 814 O O . THR A 1 114 ? -25.881 -10.836 13.358 1.00 85.81 114 THR A O 1
ATOM 817 N N . ALA A 1 115 ? -24.651 -10.084 15.079 1.00 89.88 115 ALA A N 1
ATOM 818 C CA . ALA A 1 115 ? -23.857 -9.157 14.288 1.00 89.88 115 ALA A CA 1
ATOM 819 C C . ALA A 1 115 ? -22.393 -9.604 14.267 1.00 89.88 115 ALA A C 1
ATOM 821 O O . ALA A 1 115 ? -21.913 -10.242 15.197 1.00 89.88 115 ALA A O 1
ATOM 822 N N . ASN A 1 116 ? -21.668 -9.230 13.218 1.00 92.06 116 ASN A N 1
ATOM 823 C CA . ASN A 1 116 ? -20.254 -9.545 12.998 1.00 92.06 116 ASN A CA 1
ATOM 824 C C . ASN A 1 116 ? -19.311 -8.677 13.865 1.00 92.06 116 ASN A C 1
ATOM 826 O O . ASN A 1 116 ? -18.338 -8.084 13.387 1.00 92.06 116 ASN A O 1
ATOM 830 N N . TYR A 1 117 ? -19.653 -8.559 15.146 1.00 92.69 117 TYR A N 1
ATOM 831 C CA . TYR A 1 117 ? -18.906 -7.841 16.162 1.00 92.69 117 TYR A CA 1
ATOM 832 C C . TYR A 1 117 ? -18.392 -8.827 17.199 1.00 92.69 117 TYR A C 1
ATOM 834 O O . TYR A 1 117 ? -19.174 -9.550 17.806 1.00 92.69 117 TYR A O 1
ATOM 842 N N . VAL A 1 118 ? -17.084 -8.802 17.428 1.00 91.75 118 VAL A N 1
ATOM 843 C CA . VAL A 1 118 ? -16.437 -9.549 18.509 1.00 91.75 118 VAL A CA 1
ATOM 844 C C . VAL A 1 118 ? -16.057 -8.565 19.603 1.00 91.75 118 VAL A C 1
ATOM 846 O O . VAL A 1 118 ? -15.554 -7.479 19.311 1.00 91.75 118 VAL A O 1
ATOM 849 N N . GLU A 1 119 ? -16.316 -8.906 20.857 1.00 91.88 119 GLU A N 1
ATOM 850 C CA . GLU A 1 119 ? -15.929 -8.049 21.971 1.00 91.88 119 GLU A CA 1
ATOM 851 C C . GLU A 1 119 ? -14.409 -8.070 22.182 1.00 91.88 119 GLU A C 1
ATOM 853 O O . GLU A 1 119 ? -13.775 -9.123 22.206 1.00 91.88 119 GLU A O 1
ATOM 858 N N . LEU A 1 120 ? -13.818 -6.883 22.308 1.00 91.12 120 LE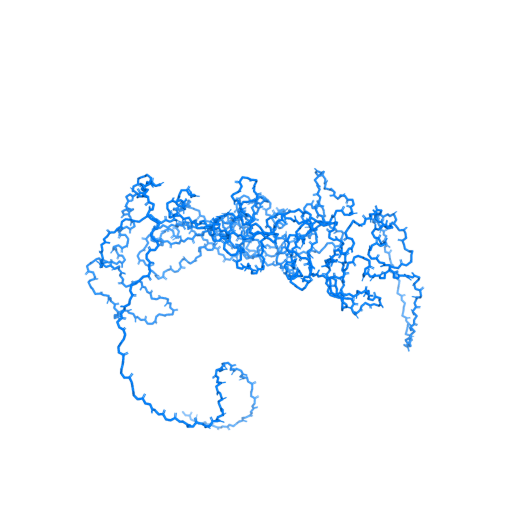U A N 1
ATOM 859 C CA . LEU A 1 120 ? -12.422 -6.695 22.671 1.00 91.12 120 LEU A CA 1
ATOM 860 C C . LEU A 1 120 ? -12.347 -6.435 24.171 1.00 91.12 120 LEU A C 1
ATOM 862 O O . LEU A 1 120 ? -12.890 -5.441 24.653 1.00 91.12 120 LEU A O 1
ATOM 866 N N . LEU A 1 121 ? -11.609 -7.285 24.878 1.00 89.38 121 LEU A N 1
ATOM 867 C CA . LEU A 1 121 ? -11.430 -7.219 26.327 1.00 89.38 121 LEU A CA 1
ATOM 868 C C . LEU A 1 121 ? -9.987 -6.811 26.669 1.00 89.38 121 LEU A C 1
ATOM 870 O O . LEU A 1 121 ? -9.172 -7.662 27.030 1.00 89.38 121 LEU A O 1
ATOM 874 N N . PRO A 1 122 ? -9.610 -5.530 26.503 1.00 84.50 122 PRO A N 1
ATOM 875 C CA . PRO A 1 122 ? -8.293 -5.072 26.920 1.00 84.50 122 PRO A CA 1
ATOM 876 C C . PRO A 1 122 ? -8.185 -5.069 28.457 1.00 84.50 122 PRO A C 1
ATOM 878 O O . PRO A 1 122 ? -9.185 -4.813 29.134 1.00 84.50 122 PRO A O 1
ATOM 881 N N . PRO A 1 123 ? -6.983 -5.274 29.027 1.00 88.00 123 PRO A N 1
ATOM 882 C CA . PRO A 1 123 ? -6.777 -5.135 30.466 1.00 88.00 123 PRO A CA 1
ATOM 883 C C . PRO A 1 123 ? -7.197 -3.740 30.946 1.00 88.00 123 PRO A C 1
ATOM 885 O O . PRO A 1 123 ? -6.813 -2.731 30.353 1.00 88.00 123 PRO A O 1
ATOM 888 N N . SER A 1 124 ? -7.981 -3.666 32.023 1.00 83.31 124 SER A N 1
ATOM 889 C CA . SER A 1 124 ? -8.533 -2.401 32.538 1.00 83.31 124 SER A CA 1
ATOM 890 C C . SER A 1 124 ? -7.459 -1.438 33.050 1.00 83.31 124 SER A C 1
ATOM 892 O O . SER A 1 124 ? -7.628 -0.225 32.971 1.00 83.31 124 SER A O 1
ATOM 894 N N . ASN A 1 125 ? -6.333 -1.969 33.524 1.00 89.56 125 ASN A N 1
ATOM 895 C CA . ASN A 1 125 ? -5.161 -1.206 33.945 1.00 89.56 125 ASN A CA 1
ATOM 896 C C . ASN A 1 125 ? -4.224 -0.831 32.782 1.00 89.56 125 ASN A C 1
ATOM 898 O O . ASN A 1 125 ? -3.170 -0.245 33.022 1.00 89.56 125 ASN A O 1
ATOM 902 N N . MET A 1 126 ? -4.564 -1.173 31.533 1.00 90.56 126 MET A N 1
ATOM 903 C CA . MET A 1 126 ? -3.728 -0.834 30.388 1.00 90.56 126 MET A CA 1
ATOM 904 C C . MET A 1 126 ? -3.743 0.678 30.147 1.00 90.56 126 MET A C 1
ATOM 906 O O . MET A 1 126 ? -4.797 1.305 30.015 1.00 90.56 126 MET A O 1
ATOM 910 N N . ILE A 1 127 ? -2.547 1.245 30.027 1.00 92.88 127 ILE A N 1
ATOM 911 C CA . ILE A 1 127 ? -2.322 2.643 29.678 1.00 92.88 127 ILE A CA 1
ATOM 912 C C . ILE A 1 127 ? -1.567 2.670 28.352 1.00 92.88 127 ILE A C 1
ATOM 914 O O . ILE A 1 127 ? -0.607 1.930 28.154 1.00 92.88 127 ILE A O 1
ATOM 918 N N . LEU A 1 128 ? -2.031 3.501 27.424 1.00 93.94 128 LEU A N 1
ATOM 919 C CA . LEU A 1 128 ? -1.398 3.703 26.129 1.00 93.94 128 LEU A CA 1
ATOM 920 C C . LEU A 1 128 ? -0.932 5.150 26.005 1.00 93.94 128 LEU A C 1
ATOM 922 O O . LEU A 1 128 ? -1.691 6.087 26.237 1.00 93.94 128 LEU A O 1
ATOM 926 N N . HIS A 1 129 ? 0.301 5.346 25.571 1.00 95.12 129 HIS A N 1
ATOM 927 C CA . HIS A 1 129 ? 0.885 6.654 25.316 1.00 95.12 129 HIS A CA 1
ATOM 928 C C . HIS A 1 129 ? 0.972 6.872 23.810 1.00 95.12 129 HIS A C 1
ATOM 930 O O . HIS A 1 129 ? 1.521 6.048 23.076 1.00 95.12 129 HIS A O 1
ATOM 936 N N . ARG A 1 130 ? 0.394 7.973 23.333 1.00 95.75 130 ARG A N 1
ATOM 937 C CA . ARG A 1 130 ? 0.359 8.316 21.912 1.00 95.75 130 ARG A CA 1
ATOM 938 C C . ARG A 1 130 ? 1.435 9.340 21.594 1.00 95.75 130 ARG A C 1
ATOM 940 O O . ARG A 1 130 ? 1.513 10.379 22.253 1.00 95.75 130 ARG A O 1
ATOM 947 N N . TYR A 1 131 ? 2.160 9.101 20.511 1.00 96.69 131 TYR A N 1
ATOM 948 C CA . TYR A 1 131 ? 3.187 9.987 19.988 1.00 96.69 131 TYR A CA 1
ATOM 949 C C . TYR A 1 131 ? 2.916 10.331 18.517 1.00 96.69 131 TYR A C 1
ATOM 951 O O . TYR A 1 131 ? 2.432 9.494 17.748 1.00 96.69 131 TYR A O 1
ATOM 959 N N . ASP A 1 132 ? 3.227 11.566 18.138 1.00 97.31 132 ASP A N 1
ATOM 960 C CA . ASP A 1 132 ? 3.269 12.041 16.757 1.00 97.31 132 ASP A CA 1
ATOM 961 C C . ASP A 1 132 ? 4.662 11.787 16.169 1.00 97.31 132 ASP A C 1
ATOM 963 O O . ASP A 1 132 ? 5.672 12.015 16.838 1.00 97.31 132 ASP A O 1
ATOM 967 N N . ILE A 1 133 ? 4.715 11.295 14.931 1.00 97.75 133 ILE A N 1
ATOM 968 C CA . ILE A 1 133 ? 5.958 11.054 14.194 1.00 97.75 133 ILE A CA 1
ATOM 969 C C . ILE A 1 133 ? 6.076 12.106 13.095 1.00 97.75 133 ILE A C 1
ATOM 971 O O . ILE A 1 133 ? 5.263 12.146 12.170 1.00 97.75 133 ILE A O 1
ATOM 975 N N . GLN A 1 134 ? 7.138 12.902 13.154 1.00 97.69 134 GLN A N 1
ATOM 976 C CA . GLN A 1 134 ? 7.461 13.918 12.155 1.00 97.69 134 GLN A CA 1
ATOM 977 C C . GLN A 1 134 ? 8.795 13.571 11.496 1.00 97.69 134 GLN A C 1
ATOM 979 O O . GLN A 1 134 ? 9.784 13.309 12.177 1.00 97.69 134 GLN A O 1
ATOM 984 N N . ILE A 1 135 ? 8.829 13.549 10.164 1.00 97.94 135 ILE A N 1
ATOM 985 C CA . ILE A 1 135 ? 9.988 13.095 9.385 1.00 97.94 135 ILE A CA 1
ATOM 986 C C . ILE A 1 135 ? 10.512 14.256 8.539 1.00 97.94 135 ILE A C 1
ATOM 988 O O . ILE A 1 135 ? 9.770 14.813 7.729 1.00 97.94 135 ILE A O 1
ATOM 992 N N . ASN A 1 136 ? 11.794 14.591 8.701 1.00 97.06 136 ASN A N 1
ATOM 993 C CA . ASN A 1 136 ? 12.485 15.603 7.904 1.00 97.06 136 ASN A CA 1
ATOM 994 C C . ASN A 1 136 ? 13.768 15.018 7.270 1.00 97.06 136 ASN A C 1
ATOM 996 O O . ASN A 1 136 ? 14.569 14.431 7.996 1.00 97.06 136 ASN A O 1
ATOM 1000 N N . PRO A 1 137 ? 14.004 15.160 5.951 1.00 96.69 137 PRO A N 1
ATOM 1001 C CA . PRO A 1 137 ? 13.116 15.769 4.955 1.00 96.69 137 PRO A CA 1
ATOM 1002 C C . PRO A 1 137 ? 11.815 14.975 4.794 1.00 96.69 137 PRO A C 1
ATOM 1004 O O . PRO A 1 137 ? 11.738 13.824 5.219 1.00 96.69 137 PRO A O 1
ATOM 1007 N N . GLU A 1 138 ? 10.787 15.573 4.191 1.00 95.62 138 GLU A N 1
ATOM 1008 C CA . GLU A 1 138 ? 9.494 14.900 4.042 1.00 95.62 138 GLU A CA 1
ATOM 1009 C C . GLU A 1 138 ? 9.647 13.579 3.264 1.00 95.62 138 GLU A C 1
ATOM 1011 O O . GLU A 1 138 ? 10.300 13.497 2.218 1.00 95.62 138 GLU A O 1
ATOM 1016 N N . ALA A 1 139 ? 9.043 12.517 3.794 1.00 94.56 139 ALA A N 1
ATOM 1017 C CA . ALA A 1 139 ? 8.951 11.223 3.138 1.00 94.56 139 ALA A CA 1
ATOM 1018 C C . ALA A 1 139 ? 7.478 10.860 2.952 1.00 94.56 139 ALA A C 1
ATOM 1020 O O . ALA A 1 139 ? 6.680 10.980 3.877 1.00 94.56 139 ALA A O 1
ATOM 1021 N N . ALA A 1 140 ? 7.128 10.345 1.773 1.00 92.00 140 ALA A N 1
ATOM 1022 C CA . ALA A 1 140 ? 5.767 9.930 1.448 1.00 92.00 140 ALA A CA 1
ATOM 1023 C C . ALA A 1 140 ? 5.688 8.436 1.095 1.00 92.00 140 ALA A C 1
ATOM 1025 O O . ALA A 1 140 ? 6.671 7.801 0.696 1.00 92.00 140 ALA A O 1
ATOM 1026 N N . GLY A 1 141 ? 4.488 7.866 1.234 1.00 90.81 141 GLY A N 1
ATOM 1027 C CA . GLY A 1 141 ? 4.177 6.493 0.831 1.00 90.81 141 GLY A CA 1
ATOM 1028 C C . GLY A 1 141 ? 5.112 5.449 1.452 1.00 90.81 141 GLY A C 1
ATOM 1029 O O . GLY A 1 141 ? 5.367 5.459 2.652 1.00 90.81 141 GLY A O 1
ATOM 1030 N N . ARG A 1 142 ? 5.653 4.549 0.621 1.00 89.69 142 ARG A N 1
ATOM 1031 C CA . ARG A 1 142 ? 6.542 3.464 1.074 1.00 89.69 142 ARG A CA 1
ATOM 1032 C C . ARG A 1 142 ? 7.861 3.960 1.666 1.00 89.69 142 ARG A C 1
ATOM 1034 O O . ARG A 1 142 ? 8.445 3.264 2.487 1.00 89.69 142 ARG A O 1
ATOM 1041 N N . LYS A 1 143 ? 8.326 5.152 1.275 1.00 94.12 143 LYS A N 1
ATOM 1042 C CA . LYS A 1 143 ? 9.548 5.729 1.844 1.00 94.12 143 LYS A CA 1
ATOM 1043 C C . LYS A 1 143 ? 9.322 6.136 3.299 1.00 94.12 143 LYS A C 1
ATOM 1045 O O . LYS A 1 143 ? 10.134 5.785 4.142 1.00 94.12 143 LYS A O 1
ATOM 1050 N N . CYS A 1 144 ? 8.193 6.790 3.585 1.00 96.44 144 CYS A N 1
ATOM 1051 C CA . CYS A 1 144 ? 7.744 7.093 4.949 1.00 96.44 144 CYS A CA 1
ATOM 1052 C C . CYS A 1 144 ? 7.640 5.812 5.784 1.00 96.44 144 CYS A C 1
ATOM 1054 O O . CYS A 1 144 ? 8.294 5.694 6.815 1.00 96.44 144 CYS A O 1
ATOM 1056 N N . PHE A 1 145 ? 6.926 4.815 5.251 1.00 95.69 145 PHE A N 1
ATOM 1057 C CA . PHE A 1 145 ? 6.774 3.503 5.878 1.00 95.69 145 PHE A CA 1
ATOM 1058 C C . PHE A 1 145 ? 8.128 2.880 6.248 1.00 95.69 145 PHE A C 1
ATOM 1060 O O . PHE A 1 145 ? 8.340 2.479 7.390 1.00 95.69 145 PHE A O 1
ATOM 1067 N N . ARG A 1 146 ? 9.079 2.865 5.304 1.00 95.81 146 ARG A N 1
ATOM 1068 C CA . ARG A 1 146 ? 10.423 2.319 5.527 1.00 95.81 146 ARG A CA 1
ATOM 1069 C C . ARG A 1 146 ? 11.218 3.115 6.561 1.00 95.81 146 ARG A C 1
ATOM 1071 O O . ARG A 1 146 ? 11.901 2.507 7.373 1.00 95.81 146 ARG A O 1
ATOM 1078 N N . VAL A 1 147 ? 11.140 4.445 6.557 1.00 97.31 147 VAL A N 1
ATOM 1079 C CA . VAL A 1 147 ? 11.818 5.276 7.569 1.00 97.31 147 VAL A CA 1
ATOM 1080 C C . VAL A 1 147 ? 11.292 4.957 8.970 1.00 97.31 147 VAL A C 1
ATOM 1082 O O . VAL A 1 147 ? 12.095 4.795 9.882 1.00 97.31 147 VAL A O 1
ATOM 1085 N N . VAL A 1 148 ? 9.978 4.774 9.137 1.00 97.06 148 VAL A N 1
ATOM 1086 C CA . VAL A 1 148 ? 9.396 4.376 10.432 1.00 97.06 148 VAL A CA 1
ATOM 1087 C C . VAL A 1 148 ? 9.805 2.950 10.829 1.00 97.06 148 VAL A C 1
ATOM 1089 O O . VAL A 1 148 ? 10.097 2.707 11.994 1.00 97.06 148 VAL A O 1
ATOM 1092 N N . GLN A 1 149 ? 9.915 2.009 9.884 1.00 95.62 149 GLN A N 1
ATOM 1093 C CA . GLN A 1 149 ? 10.481 0.683 10.185 1.00 95.62 149 GLN A CA 1
ATOM 1094 C C . GLN A 1 149 ? 11.930 0.769 10.680 1.00 95.62 149 GLN A C 1
ATOM 1096 O O . GLN A 1 149 ? 12.303 0.063 11.609 1.00 95.62 149 GLN A O 1
ATOM 1101 N N . LEU A 1 150 ? 12.750 1.621 10.061 1.00 96.19 150 LEU A N 1
ATOM 1102 C CA . LEU A 1 150 ? 14.137 1.825 10.478 1.00 96.19 150 LEU A CA 1
ATOM 1103 C C . LEU A 1 150 ? 14.229 2.545 11.830 1.00 96.19 150 LEU A C 1
ATOM 1105 O O . LEU A 1 150 ? 15.121 2.234 12.609 1.00 96.19 150 LEU A O 1
ATOM 1109 N N . LEU A 1 151 ? 13.289 3.444 12.139 1.00 96.38 151 LEU A N 1
ATOM 1110 C CA . LEU A 1 151 ? 13.165 4.047 13.467 1.00 96.38 151 LEU A CA 1
ATOM 1111 C C . LEU A 1 151 ? 12.946 2.974 14.546 1.00 96.38 151 LEU A C 1
ATOM 1113 O O . LEU A 1 151 ? 13.561 3.039 15.598 1.00 96.38 151 LEU A O 1
ATOM 1117 N N . PHE A 1 152 ? 12.129 1.951 14.283 1.00 94.88 152 PHE A N 1
ATOM 1118 C CA . PHE A 1 152 ? 11.907 0.849 15.235 1.00 94.88 152 PHE A CA 1
ATOM 1119 C C . PHE A 1 152 ? 13.165 -0.002 15.470 1.00 94.88 152 PHE A C 1
ATOM 1121 O O . PHE A 1 152 ? 13.249 -0.713 16.464 1.00 94.88 152 PHE A O 1
ATOM 1128 N N . GLN A 1 153 ? 14.143 0.075 14.566 1.00 93.75 153 GLN A N 1
ATOM 1129 C CA . GLN A 1 153 ? 15.433 -0.608 14.673 1.00 93.75 153 GLN A CA 1
ATOM 1130 C C . GLN A 1 153 ? 16.510 0.270 15.326 1.00 93.75 153 GLN A C 1
ATOM 1132 O O . GLN A 1 153 ? 17.655 -0.164 15.435 1.00 93.75 153 GLN A O 1
ATOM 1137 N N . SER A 1 154 ? 16.183 1.503 15.724 1.00 93.25 154 SER A N 1
ATOM 1138 C CA . SER A 1 154 ? 17.131 2.380 16.404 1.00 93.25 154 SER A CA 1
ATOM 1139 C C . SER A 1 154 ? 17.385 1.912 17.839 1.00 93.25 154 SER A C 1
ATOM 1141 O O . SER A 1 154 ? 16.5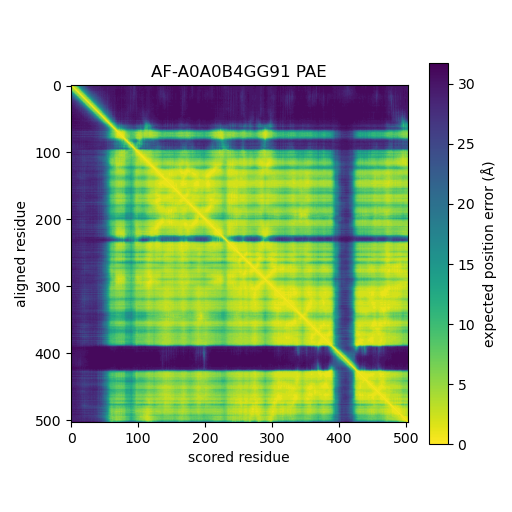94 1.161 18.421 1.00 93.25 154 SER A O 1
ATOM 1143 N N . ALA A 1 155 ? 18.494 2.356 18.430 1.00 90.94 155 ALA A N 1
ATOM 1144 C CA . ALA A 1 155 ? 18.855 1.992 19.799 1.00 90.94 155 ALA A CA 1
ATOM 1145 C C . ALA A 1 155 ? 17.793 2.441 20.819 1.00 90.94 155 ALA A C 1
ATOM 1147 O O . ALA A 1 155 ? 17.599 1.785 21.836 1.00 90.94 155 ALA A O 1
ATOM 1148 N N . GLU A 1 156 ? 17.076 3.528 20.528 1.00 88.50 156 GLU A N 1
ATOM 1149 C CA . GLU A 1 156 ? 16.061 4.093 21.415 1.00 88.50 156 GLU A CA 1
ATOM 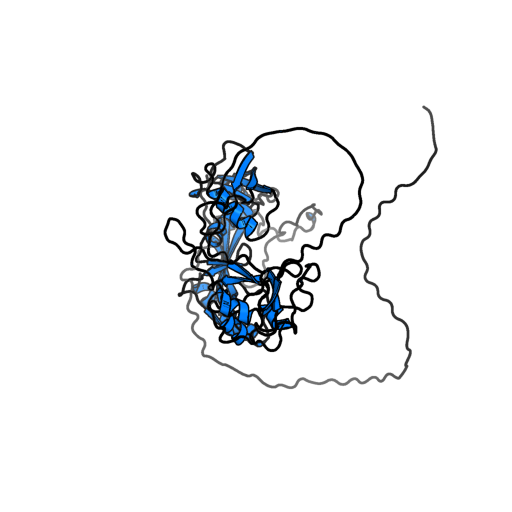1150 C C . GLU A 1 156 ? 14.759 3.278 21.439 1.00 88.50 156 GLU A C 1
ATOM 1152 O O . GLU A 1 156 ? 14.117 3.206 22.484 1.00 88.50 156 GLU A O 1
ATOM 1157 N N . LEU A 1 157 ? 14.346 2.679 20.312 1.00 91.44 157 LEU A N 1
ATOM 1158 C CA . LEU A 1 157 ? 13.043 1.999 20.203 1.00 91.44 157 LEU A CA 1
ATOM 1159 C C . LEU A 1 157 ? 13.124 0.476 20.102 1.00 91.44 157 LEU A C 1
ATOM 1161 O O . LEU A 1 157 ? 12.159 -0.196 20.471 1.00 91.44 157 LEU A O 1
ATOM 1165 N N . SER A 1 158 ? 14.244 -0.077 19.635 1.00 92.94 158 SER A N 1
ATOM 1166 C CA . SER A 1 158 ? 14.403 -1.530 19.496 1.00 92.94 158 SER A CA 1
ATOM 1167 C C . SER A 1 158 ? 14.159 -2.321 20.793 1.00 92.94 158 SER A C 1
ATOM 1169 O O . SER A 1 158 ? 13.506 -3.362 20.697 1.00 92.94 158 SER A O 1
ATOM 1171 N N . PRO A 1 159 ? 14.534 -1.847 22.005 1.00 92.44 159 PRO A N 1
ATOM 1172 C CA . PRO A 1 159 ? 14.249 -2.581 23.243 1.00 92.44 159 PRO A CA 1
ATOM 1173 C C . PRO A 1 159 ? 12.753 -2.693 23.563 1.00 92.44 159 PRO A C 1
ATOM 1175 O O . PRO A 1 159 ? 12.344 -3.573 24.312 1.00 92.44 159 PRO A O 1
ATOM 1178 N N . HIS A 1 160 ? 11.930 -1.807 22.999 1.00 90.56 160 HIS A N 1
ATOM 1179 C CA . HIS A 1 160 ? 10.505 -1.696 23.306 1.00 90.56 160 HIS A CA 1
ATOM 1180 C C . HIS A 1 160 ? 9.612 -2.203 22.175 1.00 90.56 160 HIS A C 1
ATOM 1182 O O . HIS A 1 160 ? 8.400 -2.037 22.246 1.00 90.56 160 HIS A O 1
ATOM 1188 N N . GLN A 1 161 ? 10.161 -2.822 21.125 1.00 88.12 161 GLN A N 1
ATOM 1189 C CA . GLN A 1 161 ? 9.411 -3.148 19.908 1.00 88.12 161 GLN A CA 1
ATOM 1190 C C . GLN A 1 161 ? 8.118 -3.953 20.164 1.00 88.12 161 GLN A C 1
ATOM 1192 O O . GLN A 1 161 ? 7.129 -3.740 19.465 1.00 88.12 161 GLN A O 1
ATOM 1197 N N . GLY A 1 162 ? 8.096 -4.829 21.176 1.00 90.75 162 GLY A N 1
ATOM 1198 C CA . GLY A 1 162 ? 6.906 -5.603 21.569 1.00 90.75 162 GLY A CA 1
ATOM 1199 C C . GLY A 1 162 ? 5.767 -4.779 22.193 1.00 90.75 162 GLY A C 1
ATOM 1200 O O . GLY A 1 162 ? 4.619 -5.223 22.212 1.00 90.75 162 GLY A O 1
ATOM 1201 N N . ASP A 1 163 ? 6.064 -3.566 22.655 1.00 93.88 163 ASP A N 1
ATOM 1202 C CA . ASP A 1 163 ? 5.125 -2.646 23.302 1.00 93.88 163 ASP A CA 1
ATOM 1203 C C . ASP A 1 163 ? 4.666 -1.505 22.387 1.00 93.88 163 ASP A C 1
ATOM 1205 O O . ASP A 1 163 ? 3.849 -0.673 22.798 1.00 93.88 163 ASP A O 1
ATOM 1209 N N . LEU A 1 164 ? 5.167 -1.467 21.147 1.00 95.31 164 LEU A N 1
ATOM 1210 C CA . LEU A 1 164 ? 4.912 -0.410 20.175 1.00 95.31 164 LEU A CA 1
ATOM 1211 C C . LEU A 1 164 ? 3.946 -0.858 19.076 1.00 95.31 164 LEU A C 1
ATOM 1213 O O . LEU A 1 164 ? 4.042 -1.946 18.518 1.00 95.31 164 LEU A O 1
ATOM 1217 N N . ALA A 1 165 ? 3.052 0.047 18.688 1.00 95.88 165 ALA A N 1
ATOM 1218 C CA . ALA A 1 165 ? 2.211 -0.078 17.508 1.00 95.88 165 ALA A CA 1
ATOM 1219 C C . ALA A 1 165 ? 2.205 1.241 16.733 1.00 95.88 165 ALA A C 1
ATOM 1221 O O . ALA A 1 165 ? 2.135 2.325 17.303 1.00 95.88 165 ALA A O 1
ATOM 1222 N N . THR A 1 166 ? 2.247 1.173 15.408 1.00 96.25 166 THR A N 1
ATOM 1223 C CA . THR A 1 166 ? 2.231 2.363 14.548 1.00 96.25 166 THR A CA 1
ATOM 1224 C C . THR A 1 166 ? 1.380 2.145 13.311 1.00 96.25 166 THR A C 1
ATOM 1226 O O . THR A 1 166 ? 1.206 1.021 12.831 1.00 96.25 166 THR A O 1
ATOM 1229 N N . ASP A 1 167 ? 0.860 3.244 12.770 1.00 94.50 167 ASP A N 1
ATOM 1230 C CA . ASP A 1 167 ? 0.267 3.264 11.442 1.00 94.50 167 ASP A CA 1
ATOM 1231 C C . ASP A 1 167 ? 1.307 3.269 10.306 1.00 94.50 167 ASP A C 1
ATOM 1233 O O . ASP A 1 167 ? 0.895 3.180 9.142 1.00 94.50 167 ASP A O 1
ATOM 1237 N N . PHE A 1 168 ? 2.602 3.316 10.662 1.00 95.44 168 PHE A N 1
ATOM 1238 C CA . PHE A 1 168 ? 3.783 3.468 9.806 1.00 95.44 168 PHE A CA 1
ATOM 1239 C C . PHE A 1 168 ? 3.779 4.762 8.989 1.00 95.44 168 PHE A C 1
ATOM 1241 O O . PHE A 1 168 ? 4.266 4.805 7.855 1.00 95.44 168 PHE A O 1
ATOM 1248 N N . ARG A 1 169 ? 3.187 5.820 9.551 1.00 94.06 169 ARG A N 1
ATOM 1249 C CA . ARG A 1 169 ? 3.112 7.131 8.917 1.00 94.06 169 ARG A CA 1
ATOM 1250 C C . ARG A 1 169 ? 3.415 8.254 9.896 1.00 94.06 169 ARG A C 1
ATOM 1252 O O . ARG A 1 169 ? 4.452 8.891 9.774 1.00 94.06 169 ARG A O 1
ATOM 1259 N N . SER A 1 170 ? 2.500 8.507 10.823 1.00 95.00 170 SER A N 1
ATOM 1260 C CA . SER A 1 170 ? 2.532 9.704 11.670 1.00 95.00 170 SER A CA 1
ATOM 1261 C C . SER A 1 170 ? 2.150 9.423 13.114 1.00 95.00 170 SER A C 1
ATOM 1263 O O . SER A 1 170 ? 2.232 10.315 13.942 1.00 95.00 170 SER A O 1
ATOM 1265 N N . THR A 1 171 ? 1.684 8.223 13.456 1.00 96.19 171 THR A N 1
ATOM 1266 C CA . THR A 1 171 ? 1.255 7.939 14.827 1.00 96.19 171 THR A CA 1
ATOM 1267 C C . THR A 1 171 ? 1.919 6.682 15.356 1.00 96.19 171 THR A C 1
ATOM 1269 O O . THR A 1 171 ? 1.882 5.620 14.731 1.00 96.19 171 THR A O 1
ATOM 1272 N N . LEU A 1 172 ? 2.495 6.819 16.545 1.00 96.69 172 LEU A N 1
ATOM 1273 C CA . LEU A 1 172 ? 3.018 5.746 17.374 1.00 96.69 172 LEU A CA 1
ATOM 1274 C C . LEU A 1 172 ? 2.159 5.643 18.637 1.00 96.69 172 LEU A C 1
ATOM 1276 O O . LEU A 1 172 ? 1.731 6.645 19.207 1.00 96.69 172 LEU A O 1
ATOM 1280 N N . VAL A 1 173 ? 1.902 4.421 19.065 1.00 95.88 173 VAL A N 1
ATOM 1281 C CA . VAL A 1 173 ? 1.218 4.077 20.304 1.00 95.88 173 VAL A CA 1
ATOM 1282 C C . VAL A 1 173 ? 2.143 3.138 21.063 1.00 95.88 173 VAL A C 1
ATOM 1284 O O . VAL A 1 173 ? 2.647 2.184 20.478 1.00 95.88 173 VAL A O 1
ATOM 1287 N N . SER A 1 174 ? 2.371 3.415 22.340 1.00 95.56 174 SER A N 1
ATOM 1288 C CA . SER A 1 174 ? 3.252 2.636 23.209 1.00 95.56 174 SER A CA 1
ATOM 1289 C C . SER A 1 174 ? 2.525 2.246 24.488 1.00 95.56 174 SER A C 1
ATOM 1291 O O . SER A 1 174 ? 1.768 3.055 25.023 1.00 95.56 174 SER A O 1
ATOM 1293 N N . LYS A 1 175 ? 2.777 1.046 25.015 1.00 94.25 175 LYS A N 1
ATOM 1294 C CA . LYS A 1 175 ? 2.367 0.683 26.386 1.00 94.25 175 LYS A CA 1
ATOM 1295 C C . LYS A 1 175 ? 3.256 1.314 27.462 1.00 94.25 175 LYS A C 1
ATOM 1297 O O . LYS A 1 175 ? 2.843 1.419 28.609 1.00 94.25 175 LYS A O 1
ATOM 1302 N N . ILE A 1 176 ? 4.464 1.743 27.096 1.00 93.69 176 ILE A N 1
ATOM 1303 C CA . ILE A 1 176 ? 5.451 2.329 28.009 1.00 93.69 176 ILE A CA 1
ATOM 1304 C C . ILE A 1 176 ? 5.586 3.822 27.713 1.00 93.69 176 ILE A C 1
ATOM 1306 O O . ILE A 1 176 ? 5.731 4.218 26.551 1.00 93.69 176 ILE A O 1
ATOM 1310 N N . LYS A 1 177 ? 5.568 4.664 28.752 1.00 94.75 177 LYS A N 1
ATOM 1311 C CA . LYS A 1 177 ? 5.886 6.085 28.595 1.00 94.75 177 LYS A CA 1
ATOM 1312 C C . LYS A 1 177 ? 7.393 6.252 28.431 1.00 94.75 177 LYS A C 1
ATOM 1314 O O . LYS A 1 177 ? 8.161 5.866 29.308 1.00 94.75 177 LYS A O 1
ATOM 1319 N N . PHE A 1 178 ? 7.814 6.857 27.328 1.00 93.00 178 PHE A N 1
ATOM 1320 C CA . PHE A 1 178 ? 9.216 7.213 27.137 1.00 93.00 178 PHE A CA 1
ATOM 1321 C C . PHE A 1 178 ? 9.686 8.246 28.174 1.00 93.00 178 PHE A C 1
ATOM 1323 O O . PHE A 1 178 ? 8.896 9.109 28.565 1.00 93.00 178 PHE A O 1
ATOM 1330 N N . PRO A 1 179 ? 10.970 8.209 28.589 1.00 91.56 179 PRO A N 1
ATOM 1331 C CA . PRO A 1 179 ? 11.504 9.136 29.590 1.00 91.56 179 PRO A CA 1
ATOM 1332 C C . PRO A 1 179 ? 11.423 10.608 29.175 1.00 91.56 179 PRO A C 1
ATOM 1334 O O . PRO A 1 179 ? 11.363 11.492 30.024 1.00 91.56 179 PRO A O 1
ATOM 1337 N N . ARG A 1 180 ? 11.451 10.873 27.865 1.00 92.69 180 ARG A N 1
ATOM 1338 C CA . ARG A 1 180 ? 11.348 12.212 27.287 1.00 92.69 180 ARG A CA 1
ATOM 1339 C C . ARG A 1 180 ? 10.062 12.323 26.486 1.00 92.69 180 ARG A C 1
ATOM 1341 O O . ARG A 1 180 ? 9.746 11.437 25.691 1.00 92.69 180 ARG A O 1
ATOM 1348 N N . ASP A 1 181 ? 9.379 13.451 26.641 1.00 94.31 181 ASP A N 1
ATOM 1349 C CA . ASP A 1 181 ? 8.206 13.782 25.829 1.00 94.31 181 ASP A CA 1
ATOM 1350 C C . ASP A 1 181 ? 8.594 14.101 24.375 1.00 94.31 181 ASP A C 1
ATOM 1352 O O . ASP A 1 181 ? 7.757 14.031 23.482 1.00 94.31 181 ASP A O 1
ATOM 1356 N N . GLU A 1 182 ? 9.868 14.386 24.104 1.00 96.00 182 GLU A N 1
ATOM 1357 C CA . GLU A 1 182 ? 10.393 14.571 22.757 1.00 96.00 182 GLU A CA 1
ATOM 1358 C C . GLU A 1 182 ? 11.700 13.800 22.574 1.00 96.00 182 GLU A C 1
ATOM 1360 O O . GLU A 1 182 ? 12.634 13.916 23.370 1.00 96.00 182 GLU A O 1
ATOM 1365 N N . THR A 1 183 ? 11.772 13.025 21.494 1.00 94.06 183 THR A N 1
ATOM 1366 C CA . THR A 1 183 ? 12.995 12.344 21.061 1.00 94.06 183 THR A CA 1
ATOM 1367 C C . THR A 1 183 ? 13.216 12.597 19.577 1.00 94.06 183 THR A C 1
ATOM 1369 O O . THR A 1 183 ? 12.291 12.473 18.777 1.00 94.06 183 THR A O 1
ATOM 1372 N N . ILE A 1 184 ? 14.442 12.960 19.205 1.00 96.31 184 ILE A N 1
ATOM 1373 C CA . ILE A 1 184 ? 14.854 13.115 17.810 1.00 96.31 184 ILE A CA 1
ATOM 1374 C C . ILE A 1 184 ? 15.890 12.038 17.519 1.00 96.31 184 ILE A C 1
ATOM 1376 O O . ILE A 1 184 ? 16.952 12.022 18.136 1.00 96.31 184 ILE A O 1
ATOM 1380 N N . THR A 1 185 ? 15.582 11.174 16.559 1.00 96.06 185 THR A N 1
ATOM 1381 C CA . THR A 1 185 ? 16.460 10.088 16.123 1.00 96.06 185 THR A CA 1
ATOM 1382 C C . THR A 1 185 ? 16.885 10.329 14.681 1.00 96.06 185 THR A C 1
ATOM 1384 O O . THR A 1 185 ? 16.056 10.600 13.806 1.00 96.06 185 THR A O 1
ATOM 1387 N N . GLU A 1 186 ? 18.185 10.223 14.414 1.00 96.62 186 GLU A N 1
ATOM 1388 C CA . GLU A 1 186 ? 18.712 10.274 13.054 1.00 96.62 186 GLU A CA 1
ATOM 1389 C C . GLU A 1 186 ? 18.685 8.881 12.420 1.00 96.62 186 GLU A C 1
ATOM 1391 O O . GLU A 1 186 ? 19.405 7.968 12.813 1.00 96.62 186 GLU A O 1
ATOM 1396 N N . VAL A 1 187 ? 17.850 8.720 11.399 1.00 96.62 187 VAL A N 1
ATOM 1397 C CA . VAL A 1 187 ? 17.649 7.463 10.685 1.00 96.62 187 VAL A CA 1
ATOM 1398 C C . VAL A 1 187 ? 18.308 7.551 9.315 1.00 96.62 187 VAL A C 1
ATOM 1400 O O . VAL A 1 187 ? 17.828 8.244 8.414 1.00 96.62 187 VAL A O 1
ATOM 1403 N N . ARG A 1 188 ? 19.408 6.821 9.115 1.00 96.31 188 ARG A N 1
ATOM 1404 C CA . ARG A 1 188 ? 20.029 6.694 7.787 1.00 96.31 188 ARG A CA 1
ATOM 1405 C C . ARG A 1 188 ? 19.221 5.729 6.924 1.00 96.31 188 ARG A C 1
ATOM 1407 O O . ARG A 1 188 ? 19.029 4.570 7.282 1.00 96.31 188 ARG A O 1
ATOM 1414 N N . TYR A 1 189 ? 18.749 6.200 5.772 1.00 96.38 189 TYR A N 1
ATOM 1415 C CA . TYR A 1 189 ? 17.889 5.401 4.904 1.00 96.38 189 TYR A CA 1
ATOM 1416 C C . TYR A 1 189 ? 18.639 4.220 4.279 1.00 96.38 189 TYR A C 1
ATOM 1418 O O . TYR A 1 189 ? 19.658 4.393 3.611 1.00 96.38 189 TYR A O 1
ATOM 1426 N N . ARG A 1 190 ? 18.061 3.027 4.404 1.00 94.12 190 ARG A N 1
ATOM 1427 C CA . ARG A 1 190 ? 18.454 1.826 3.660 1.00 94.12 190 ARG A CA 1
ATOM 1428 C C . ARG A 1 190 ? 17.217 1.132 3.106 1.00 94.12 190 ARG A C 1
ATOM 1430 O O . ARG A 1 190 ? 16.150 1.144 3.735 1.00 94.12 190 ARG A O 1
ATOM 1437 N N . SER A 1 191 ? 17.345 0.545 1.921 1.00 91.56 191 SER A N 1
ATOM 1438 C CA . SER A 1 191 ? 16.233 -0.172 1.299 1.00 91.56 191 SER A CA 1
ATOM 1439 C C . SER A 1 191 ? 15.912 -1.445 2.084 1.00 91.56 191 SER A C 1
ATOM 1441 O O . SER A 1 191 ? 16.634 -1.846 2.997 1.00 91.56 191 SER A O 1
ATOM 1443 N N . GLU A 1 192 ? 14.778 -2.058 1.775 1.00 88.19 192 GLU A N 1
ATOM 1444 C CA . GLU A 1 192 ? 14.411 -3.358 2.332 1.00 88.19 192 GLU A CA 1
ATOM 1445 C C . GLU A 1 192 ? 15.459 -4.422 1.963 1.00 88.19 192 GLU A C 1
ATOM 1447 O O . GLU A 1 192 ? 15.949 -4.440 0.834 1.00 88.19 192 GLU A O 1
ATOM 1452 N N . GLY A 1 193 ? 15.843 -5.256 2.933 1.00 87.94 193 GLY A N 1
ATOM 1453 C CA . GLY A 1 193 ? 16.874 -6.291 2.784 1.00 87.94 193 GLY A CA 1
ATOM 1454 C C . GLY A 1 193 ? 18.332 -5.812 2.854 1.00 87.94 193 GLY A C 1
ATOM 1455 O O . GLY A 1 193 ? 19.220 -6.641 3.003 1.00 87.94 193 GLY A O 1
ATOM 1456 N N . GLU A 1 194 ? 18.618 -4.509 2.772 1.00 90.62 194 GLU A N 1
ATOM 1457 C CA . GLU A 1 194 ? 19.999 -4.008 2.872 1.00 90.62 194 GLU A CA 1
ATOM 1458 C C . GLU A 1 194 ? 20.495 -3.974 4.325 1.00 90.62 194 GLU A C 1
ATOM 1460 O O . GLU A 1 194 ? 19.806 -3.432 5.188 1.00 90.62 194 GLU A O 1
ATOM 1465 N N . ASP A 1 195 ? 21.708 -4.480 4.584 1.00 89.44 195 ASP A N 1
ATOM 1466 C CA . ASP A 1 195 ? 22.321 -4.451 5.924 1.00 89.44 195 ASP A CA 1
ATOM 1467 C C . ASP A 1 195 ? 22.812 -3.062 6.315 1.00 89.44 195 ASP A C 1
ATOM 1469 O O . ASP A 1 195 ? 22.596 -2.620 7.434 1.00 89.44 195 ASP A O 1
ATOM 1473 N N . GLU A 1 196 ? 23.439 -2.342 5.392 1.00 90.12 196 GLU A N 1
ATOM 1474 C CA . GLU A 1 196 ? 24.048 -1.048 5.684 1.00 90.12 196 GLU A CA 1
ATOM 1475 C C . GLU A 1 196 ? 23.499 0.027 4.741 1.00 90.12 196 GLU A C 1
ATOM 1477 O O . GLU A 1 196 ? 23.294 -0.238 3.549 1.00 90.12 196 GLU A O 1
ATOM 1482 N N . PRO A 1 197 ? 23.279 1.259 5.232 1.00 92.00 197 PRO A N 1
ATOM 1483 C CA . PRO A 1 197 ? 23.003 2.399 4.372 1.00 92.00 197 PRO A CA 1
ATOM 1484 C C . PRO A 1 197 ? 24.140 2.629 3.368 1.00 92.00 197 PRO A C 1
ATOM 1486 O O . PRO A 1 197 ? 25.321 2.494 3.685 1.00 92.00 197 PRO A O 1
ATOM 1489 N N . ALA A 1 198 ? 23.795 3.058 2.154 1.00 90.38 198 ALA A N 1
ATOM 1490 C CA . ALA A 1 198 ? 24.795 3.502 1.186 1.00 90.38 198 ALA A CA 1
ATOM 1491 C C . ALA A 1 198 ? 25.609 4.697 1.730 1.00 90.38 198 ALA A C 1
ATOM 1493 O O . ALA A 1 198 ? 25.099 5.501 2.509 1.00 90.38 198 ALA A O 1
ATOM 1494 N N . ALA A 1 199 ? 26.845 4.885 1.249 1.00 89.31 199 ALA A N 1
ATOM 1495 C CA . ALA A 1 199 ? 27.730 5.968 1.708 1.00 89.31 199 ALA A CA 1
ATOM 1496 C C . ALA A 1 199 ? 27.060 7.359 1.676 1.00 89.31 199 ALA A C 1
ATOM 1498 O O . ALA A 1 199 ? 27.173 8.129 2.626 1.00 89.31 199 ALA A O 1
ATOM 1499 N N . ARG A 1 200 ? 26.284 7.628 0.618 1.00 90.88 200 ARG A N 1
ATOM 1500 C CA . ARG A 1 200 ? 25.505 8.860 0.393 1.00 90.88 200 ARG A CA 1
ATOM 1501 C C . ARG A 1 200 ? 24.007 8.719 0.701 1.00 90.88 200 ARG A C 1
ATOM 1503 O O . ARG A 1 200 ? 23.186 9.414 0.107 1.00 90.88 200 ARG A O 1
ATOM 1510 N N . ALA A 1 201 ? 23.629 7.761 1.547 1.00 92.56 201 ALA A N 1
ATOM 1511 C CA . ALA A 1 201 ? 22.240 7.573 1.947 1.00 92.56 201 ALA A CA 1
ATOM 1512 C C . ALA A 1 201 ? 21.690 8.830 2.627 1.00 92.56 201 ALA A C 1
ATOM 1514 O O . ALA A 1 201 ? 22.353 9.421 3.480 1.00 92.56 201 ALA A O 1
ATOM 1515 N N . THR A 1 202 ? 20.461 9.207 2.270 1.00 95.31 202 THR A N 1
ATOM 1516 C CA . THR A 1 202 ? 19.744 10.303 2.923 1.00 95.31 202 THR A CA 1
ATOM 1517 C C . THR A 1 202 ? 19.540 9.979 4.400 1.00 95.31 202 THR A C 1
ATOM 1519 O O . THR A 1 202 ? 19.013 8.915 4.735 1.00 95.31 202 THR A O 1
ATOM 1522 N N . THR A 1 203 ? 19.924 10.906 5.270 1.00 97.00 203 THR A N 1
ATOM 1523 C CA . THR A 1 203 ? 19.607 10.848 6.698 1.00 97.00 203 THR A CA 1
ATOM 1524 C C . THR A 1 203 ? 18.294 11.576 6.948 1.00 97.00 203 THR A C 1
ATOM 1526 O O . THR A 1 203 ? 18.094 12.690 6.466 1.00 97.00 203 THR A O 1
ATOM 1529 N N . TYR A 1 204 ? 17.405 10.932 7.693 1.00 97.75 204 TYR A N 1
ATOM 1530 C CA . TYR A 1 204 ? 16.132 11.474 8.134 1.00 97.75 204 TYR A CA 1
ATOM 1531 C C . TYR A 1 204 ? 16.208 11.812 9.616 1.00 97.75 204 TYR A C 1
ATOM 1533 O O . TYR A 1 204 ? 16.521 10.949 10.427 1.00 97.75 204 TYR A O 1
ATOM 1541 N N . LYS A 1 205 ? 15.882 13.048 9.979 1.00 97.81 205 LYS A N 1
ATOM 1542 C CA . LYS A 1 205 ? 15.618 13.435 11.363 1.00 97.81 205 LYS A CA 1
ATOM 1543 C C . LYS A 1 205 ? 14.168 13.099 11.664 1.00 97.81 205 LYS A C 1
ATOM 1545 O O . LYS A 1 205 ? 13.257 13.719 11.111 1.00 97.81 205 LYS A O 1
ATOM 1550 N N . VAL A 1 206 ? 13.966 12.081 12.489 1.00 98.06 206 VAL A N 1
ATOM 1551 C CA . VAL A 1 206 ? 12.641 11.613 12.880 1.00 98.06 206 VAL A CA 1
ATOM 1552 C C . VAL A 1 206 ? 12.377 12.065 14.306 1.00 98.06 206 VAL A C 1
ATOM 1554 O O . VAL A 1 206 ? 13.056 11.640 15.236 1.00 98.06 206 VAL A O 1
ATOM 1557 N N . ARG A 1 207 ? 11.407 12.960 14.465 1.00 97.62 207 ARG A N 1
ATOM 1558 C CA . ARG A 1 207 ? 10.972 13.490 15.755 1.00 97.62 207 ARG A CA 1
ATOM 1559 C C . ARG A 1 207 ? 9.757 12.704 16.229 1.00 97.62 207 ARG A C 1
ATOM 1561 O O . ARG A 1 207 ? 8.757 12.628 15.518 1.00 97.62 207 ARG A O 1
ATOM 1568 N N . VAL A 1 208 ? 9.857 12.135 17.423 1.00 97.31 208 VAL A N 1
ATOM 1569 C CA . VAL A 1 208 ? 8.791 11.420 18.126 1.00 97.31 208 VAL A CA 1
ATOM 1570 C C . VAL A 1 208 ? 8.351 12.290 19.298 1.00 97.31 208 VAL A C 1
ATOM 1572 O O . VAL A 1 208 ? 9.121 12.503 20.234 1.00 97.31 208 VAL A O 1
ATOM 1575 N N . LEU A 1 209 ? 7.132 12.822 19.221 1.00 97.44 209 LEU A N 1
ATOM 1576 C CA . LEU A 1 209 ? 6.592 13.794 20.173 1.00 97.44 209 LEU A CA 1
ATOM 1577 C C . LEU A 1 209 ? 5.402 13.205 20.927 1.00 97.44 209 LEU A C 1
ATOM 1579 O O . LEU A 1 209 ? 4.404 12.835 20.315 1.00 97.44 209 LEU A O 1
ATOM 1583 N N . TYR A 1 210 ? 5.478 13.145 22.251 1.00 97.50 210 TYR A N 1
ATOM 1584 C CA . TYR A 1 210 ? 4.378 12.742 23.114 1.00 97.50 210 TYR A CA 1
ATOM 1585 C C . TYR A 1 210 ? 3.192 13.688 22.932 1.00 97.50 210 TYR A C 1
ATOM 1587 O O . TYR A 1 210 ? 3.335 14.908 22.910 1.00 97.50 210 TYR A O 1
ATOM 1595 N N . THR A 1 211 ? 2.001 13.111 22.797 1.00 95.31 211 THR A N 1
ATOM 1596 C CA . THR A 1 211 ? 0.768 13.880 22.598 1.00 95.31 211 THR A CA 1
ATOM 1597 C C . THR A 1 211 ? -0.185 13.735 23.769 1.00 95.31 211 THR A C 1
ATOM 1599 O O . THR A 1 211 ? -0.703 14.731 24.262 1.00 95.31 211 THR A O 1
ATOM 1602 N N . LYS A 1 212 ? -0.456 12.502 24.205 1.00 93.06 212 LYS A N 1
ATOM 1603 C CA . LYS A 1 212 ? -1.392 12.226 25.297 1.00 93.06 212 LYS A CA 1
ATOM 1604 C C . LYS A 1 212 ? -1.276 10.799 25.804 1.00 93.06 212 LYS A C 1
ATOM 1606 O O . LYS A 1 212 ? -0.747 9.916 25.128 1.00 93.06 212 LYS A O 1
ATOM 1611 N N . THR A 1 213 ? -1.867 10.591 26.971 1.00 94.06 213 THR A N 1
ATOM 1612 C CA . THR A 1 213 ? -2.073 9.285 27.586 1.00 94.06 213 THR A CA 1
ATOM 1613 C C . THR A 1 213 ? -3.536 8.882 27.434 1.00 94.06 213 THR A C 1
ATOM 1615 O O . THR A 1 213 ? -4.432 9.722 27.489 1.00 94.06 213 THR A O 1
ATOM 1618 N N . LEU A 1 214 ? -3.764 7.600 27.179 1.00 90.88 214 LEU A N 1
ATOM 1619 C CA . LEU A 1 214 ? -5.062 6.977 26.983 1.00 90.88 214 LEU A CA 1
ATOM 1620 C C . LEU A 1 214 ? -5.178 5.830 27.986 1.00 90.88 214 LEU A C 1
ATOM 1622 O O . LEU A 1 214 ? -4.544 4.788 27.816 1.00 90.88 214 LEU A O 1
ATOM 1626 N N . SER A 1 215 ? -5.972 6.027 29.034 1.00 91.31 215 SER A N 1
ATOM 1627 C CA . SER A 1 215 ? -6.290 4.971 29.993 1.00 91.31 215 SER A CA 1
ATOM 1628 C C . SER A 1 215 ? -7.455 4.132 29.473 1.00 91.31 215 SER A C 1
ATOM 1630 O O . SER A 1 215 ? -8.529 4.654 29.160 1.00 91.31 215 SER A O 1
ATOM 1632 N N . ILE A 1 216 ? -7.257 2.817 29.381 1.00 89.12 216 ILE A N 1
ATOM 1633 C CA . ILE A 1 216 ? -8.343 1.894 29.040 1.00 89.12 216 ILE A CA 1
ATOM 1634 C C . ILE A 1 216 ? -9.383 1.850 30.156 1.00 89.12 216 ILE A C 1
ATOM 1636 O O . ILE A 1 216 ? -10.573 1.786 29.859 1.00 89.12 216 ILE A O 1
ATOM 1640 N N . GLY A 1 217 ? -8.967 1.961 31.419 1.00 88.88 217 GLY A N 1
ATOM 1641 C CA . GLY A 1 217 ? -9.881 2.050 32.555 1.00 88.88 217 GLY A CA 1
ATOM 1642 C C . GLY A 1 217 ? -10.815 3.256 32.450 1.00 88.88 217 GLY A C 1
ATOM 1643 O O . GLY A 1 217 ? -12.022 3.107 32.614 1.00 88.88 217 GLY A O 1
ATOM 1644 N N . GLU A 1 218 ? -10.293 4.430 32.080 1.00 88.69 218 GLU A N 1
ATOM 1645 C CA . GLU A 1 218 ? -11.118 5.625 31.839 1.00 88.69 218 GLU A CA 1
ATOM 1646 C C . GLU A 1 218 ? -12.085 5.428 30.669 1.00 88.69 218 GLU A C 1
ATOM 1648 O O . GLU A 1 218 ? -13.257 5.792 30.772 1.00 88.69 218 GLU A O 1
ATOM 1653 N N . LEU A 1 219 ? -11.625 4.803 29.576 1.00 87.94 219 LEU A N 1
ATOM 1654 C CA . LEU A 1 219 ? -12.484 4.467 28.441 1.00 87.94 219 LEU A CA 1
ATOM 1655 C C . LEU A 1 219 ? -13.617 3.525 28.863 1.00 87.94 219 LEU A C 1
ATOM 1657 O O . LEU A 1 219 ? -14.771 3.783 28.540 1.00 87.94 219 LEU A O 1
ATOM 1661 N N . VAL A 1 220 ? -13.315 2.459 29.602 1.00 87.25 220 VAL A N 1
ATOM 1662 C CA . VAL A 1 220 ? -14.318 1.500 30.084 1.00 87.25 220 VAL A CA 1
ATOM 1663 C C . VAL A 1 220 ? -15.292 2.167 31.057 1.00 87.25 220 VAL A C 1
ATOM 1665 O O . VAL A 1 220 ? -16.500 1.967 30.937 1.00 87.25 220 VAL A O 1
ATOM 1668 N N . ASN A 1 221 ? -14.801 2.998 31.979 1.00 87.88 221 ASN A N 1
ATOM 1669 C CA . ASN A 1 221 ? -15.638 3.753 32.913 1.00 87.88 221 ASN A CA 1
ATOM 1670 C C . ASN A 1 221 ? -16.606 4.675 32.171 1.00 87.88 221 ASN A C 1
ATOM 1672 O O . ASN A 1 221 ? -17.796 4.690 32.477 1.00 87.88 221 ASN A O 1
ATOM 1676 N N . TYR A 1 222 ? -16.124 5.373 31.144 1.00 86.56 222 TYR A N 1
ATOM 1677 C CA . TYR A 1 222 ? -16.967 6.194 30.284 1.00 86.56 222 TYR A CA 1
ATOM 1678 C C . TYR A 1 222 ? -18.021 5.376 29.535 1.00 86.56 222 TYR A C 1
ATOM 1680 O O . TYR A 1 222 ? -19.189 5.759 29.532 1.00 86.56 222 TYR A O 1
ATOM 1688 N N . LEU A 1 223 ? -17.649 4.236 28.941 1.00 86.44 223 LEU A N 1
ATOM 1689 C CA . LEU A 1 223 ? -18.598 3.372 28.224 1.00 86.44 223 LEU A CA 1
ATOM 1690 C C . LEU A 1 223 ? -19.663 2.764 29.147 1.00 86.44 223 LEU A C 1
ATOM 1692 O O . LEU A 1 223 ? -20.737 2.406 28.669 1.00 86.44 223 LEU A O 1
ATOM 1696 N N . ASN A 1 224 ? -19.378 2.657 30.447 1.00 86.81 224 ASN A N 1
ATOM 1697 C CA . ASN A 1 224 ? -20.335 2.246 31.477 1.00 86.81 224 ASN A CA 1
ATOM 1698 C C . ASN A 1 224 ? -21.152 3.416 32.051 1.00 86.81 224 ASN A C 1
ATOM 1700 O O . ASN A 1 224 ? -22.081 3.180 32.821 1.00 86.81 224 ASN A O 1
ATOM 1704 N N . SER A 1 225 ? -20.796 4.660 31.728 1.00 83.31 225 SER A N 1
ATOM 1705 C CA . SER A 1 225 ? -21.454 5.847 32.264 1.00 83.31 225 SER A CA 1
ATOM 1706 C C . SER A 1 225 ? -22.703 6.210 31.464 1.00 83.31 225 SER A C 1
ATOM 1708 O O . SER A 1 225 ? -22.804 5.955 30.265 1.00 83.31 225 SER A O 1
ATOM 1710 N N . THR A 1 226 ? -23.638 6.887 32.122 1.00 77.19 226 THR A N 1
ATOM 1711 C CA . THR A 1 226 ? -24.804 7.503 31.476 1.00 77.19 226 THR A CA 1
ATOM 1712 C C . THR A 1 226 ? -24.515 8.930 30.983 1.00 77.19 226 THR A C 1
ATOM 1714 O O . THR A 1 226 ? -25.397 9.599 30.444 1.00 77.19 226 THR A O 1
ATOM 1717 N N . ASN A 1 227 ? -23.280 9.423 31.151 1.00 71.31 227 ASN A N 1
ATOM 1718 C CA . ASN A 1 227 ? -22.910 10.798 30.840 1.00 71.31 227 ASN A CA 1
ATOM 1719 C C . ASN A 1 227 ? -22.283 10.921 29.440 1.00 71.31 227 ASN A C 1
ATOM 1721 O O . ASN A 1 227 ? -21.085 10.731 29.246 1.00 71.31 227 ASN A O 1
ATOM 1725 N N . LEU A 1 228 ? -23.099 11.323 28.464 1.00 64.94 228 LEU A N 1
ATOM 1726 C CA . LEU A 1 228 ? -22.702 11.484 27.058 1.00 64.94 228 LEU A CA 1
ATOM 1727 C C . LEU A 1 228 ? -21.859 12.745 26.771 1.00 64.94 228 LEU A C 1
ATOM 1729 O O . LEU A 1 228 ? -21.453 12.954 25.628 1.00 64.94 228 LEU A O 1
ATOM 1733 N N . SER A 1 229 ? -21.605 13.604 27.768 1.00 59.41 229 SER A N 1
ATOM 1734 C CA . SER A 1 229 ? -20.856 14.860 27.574 1.00 59.41 229 SER A CA 1
ATOM 1735 C C . SER A 1 229 ? -19.342 14.655 27.430 1.00 59.41 229 SER A C 1
ATOM 1737 O O . SER A 1 229 ? -18.650 15.501 26.858 1.00 59.41 229 SER A O 1
ATOM 1739 N N . GLN A 1 230 ? -18.811 13.519 27.898 1.00 55.56 230 GLN A N 1
ATOM 1740 C CA . GLN A 1 230 ? -17.375 13.267 27.923 1.00 55.56 230 GLN A CA 1
ATOM 1741 C C . GLN A 1 230 ? -16.909 12.583 26.635 1.00 55.56 230 GLN A C 1
ATOM 1743 O O . GLN A 1 230 ? -17.016 11.384 26.436 1.00 55.56 230 GLN A O 1
ATOM 1748 N N . SER A 1 231 ? -16.348 13.351 25.711 1.00 55.03 231 SER A N 1
ATOM 1749 C CA . SER A 1 231 ? -15.822 12.823 24.452 1.00 55.03 231 SER A CA 1
ATOM 1750 C C . SER A 1 231 ? -14.512 12.020 24.670 1.00 55.03 231 SER A C 1
ATOM 1752 O O . SER A 1 231 ? -13.416 12.495 24.358 1.00 55.03 231 SER A O 1
ATOM 1754 N N . LEU A 1 232 ? -14.580 10.767 25.129 1.00 58.66 232 LEU A N 1
ATOM 1755 C CA . LEU A 1 232 ? -13.461 9.824 24.969 1.00 58.66 232 LEU A CA 1
ATOM 1756 C C . LEU A 1 232 ? -13.472 9.276 23.536 1.00 58.66 232 LEU A C 1
ATOM 1758 O O . LEU A 1 232 ? -13.958 8.190 23.232 1.00 58.66 232 LEU A O 1
ATOM 1762 N N . ARG A 1 233 ? -12.984 10.114 22.611 1.00 58.88 233 ARG A N 1
ATOM 1763 C CA . ARG A 1 233 ? -13.058 9.898 21.155 1.00 58.88 233 ARG A CA 1
ATOM 1764 C C . ARG A 1 233 ? -11.879 9.126 20.561 1.00 58.88 233 ARG A C 1
ATOM 1766 O O . ARG A 1 233 ? -11.919 8.813 19.369 1.00 58.88 233 ARG A O 1
ATOM 1773 N N . ASP A 1 234 ? -10.838 8.804 21.329 1.00 70.62 234 ASP A N 1
ATOM 1774 C CA . ASP A 1 234 ? -9.630 8.209 20.747 1.00 70.62 234 ASP A CA 1
ATOM 1775 C C . ASP A 1 234 ? -9.671 6.679 20.643 1.00 70.62 234 ASP A C 1
ATOM 1777 O O . ASP A 1 234 ? -8.902 5.948 21.260 1.00 70.62 234 ASP A O 1
ATOM 1781 N N . LYS A 1 235 ? -10.557 6.195 19.771 1.00 84.44 235 LYS A N 1
ATOM 1782 C CA . LYS A 1 235 ? -10.515 4.814 19.270 1.00 84.44 235 LYS A CA 1
ATOM 1783 C C . LYS A 1 235 ? -9.409 4.588 18.230 1.00 84.44 235 LYS A C 1
ATOM 1785 O O . LYS A 1 235 ? -9.250 3.467 17.746 1.00 84.44 235 LYS A O 1
ATOM 1790 N N . GLN A 1 236 ? -8.689 5.638 17.814 1.00 88.00 236 GLN A N 1
ATOM 1791 C CA . GLN A 1 236 ? -7.672 5.538 16.769 1.00 88.00 236 GLN A CA 1
ATOM 1792 C C . GLN A 1 236 ? -6.498 4.690 17.256 1.00 88.00 236 GLN A C 1
ATOM 1794 O O . GLN A 1 236 ? -6.040 3.835 16.504 1.00 88.00 236 GLN A O 1
ATOM 1799 N N . ALA A 1 237 ? -6.072 4.862 18.511 1.00 90.19 237 ALA A N 1
ATOM 1800 C CA . ALA A 1 237 ? -4.996 4.065 19.098 1.00 90.19 237 ALA A CA 1
ATOM 1801 C C . ALA A 1 237 ? -5.297 2.555 19.073 1.00 90.19 237 ALA A C 1
ATOM 1803 O O . ALA A 1 237 ? -4.471 1.770 18.611 1.00 90.19 237 ALA A O 1
ATOM 1804 N N . LEU A 1 238 ? -6.514 2.155 19.462 1.00 91.06 238 LEU A N 1
ATOM 1805 C CA . LEU A 1 238 ? -6.956 0.756 19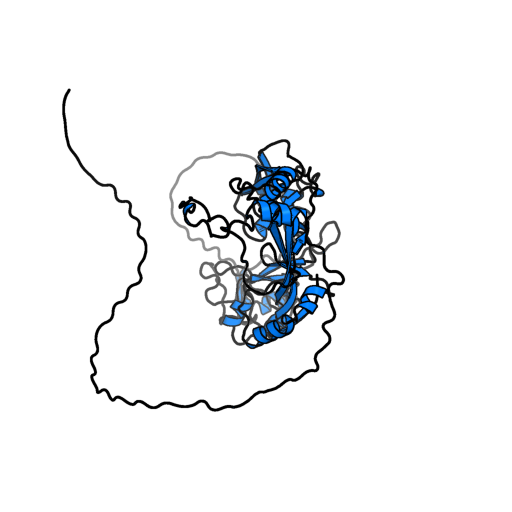.403 1.00 91.06 238 LEU A CA 1
ATOM 1806 C C . LEU A 1 238 ? -7.034 0.233 17.959 1.00 91.06 238 LEU A C 1
ATOM 1808 O O . LEU A 1 238 ? -6.655 -0.902 17.689 1.00 91.06 238 LEU A O 1
ATOM 1812 N N . ASN A 1 239 ? -7.471 1.066 17.009 1.00 92.44 239 ASN A N 1
ATOM 1813 C CA . ASN A 1 239 ? -7.455 0.715 15.585 1.00 92.44 239 ASN A CA 1
ATOM 1814 C C . ASN A 1 239 ? -6.036 0.521 15.034 1.00 92.44 239 ASN A C 1
ATOM 1816 O O . ASN A 1 239 ? -5.831 -0.352 14.190 1.00 92.44 239 ASN A O 1
ATOM 1820 N N . ILE A 1 240 ? -5.078 1.344 15.469 1.00 94.19 240 ILE A N 1
ATOM 1821 C CA . ILE A 1 240 ? -3.668 1.213 15.092 1.00 94.19 240 ILE A CA 1
ATOM 1822 C C . ILE A 1 240 ? -3.114 -0.092 15.648 1.00 94.19 240 ILE A C 1
ATOM 1824 O O . ILE A 1 240 ? -2.539 -0.858 14.883 1.00 94.19 240 ILE A O 1
ATOM 1828 N N . PHE A 1 241 ? -3.350 -0.369 16.931 1.00 91.19 241 PHE A N 1
ATOM 1829 C CA . PHE A 1 241 ? -2.944 -1.617 17.571 1.00 91.19 241 PHE A CA 1
ATOM 1830 C C . PHE A 1 241 ? -3.487 -2.841 16.821 1.00 91.19 241 PHE A C 1
ATOM 1832 O O . PHE A 1 241 ? -2.710 -3.683 16.379 1.00 91.19 241 PHE A O 1
ATOM 1839 N N . LEU A 1 242 ? -4.802 -2.880 16.574 1.00 92.56 242 LEU A N 1
ATOM 1840 C CA . LEU A 1 242 ? -5.474 -3.984 15.880 1.00 92.56 242 LEU A CA 1
ATOM 1841 C C . LEU A 1 242 ? -4.877 -4.276 14.493 1.00 92.56 242 LEU A C 1
ATOM 1843 O O . LEU A 1 242 ? -4.753 -5.432 14.103 1.00 92.56 242 LEU A O 1
ATOM 1847 N N . ASN A 1 243 ? -4.520 -3.235 13.736 1.00 93.50 243 ASN A N 1
ATOM 1848 C CA . ASN A 1 243 ? -4.059 -3.380 12.352 1.00 93.50 243 ASN A CA 1
ATOM 1849 C C . ASN A 1 243 ? -2.527 -3.336 12.204 1.00 93.50 243 ASN A C 1
ATOM 1851 O O . ASN A 1 243 ? -2.028 -3.437 11.082 1.00 93.50 243 ASN A O 1
ATOM 1855 N N . HIS A 1 244 ? -1.771 -3.176 13.296 1.00 94.50 244 HIS A N 1
ATOM 1856 C CA . HIS A 1 244 ? -0.313 -3.056 13.243 1.00 94.50 244 HIS A CA 1
ATOM 1857 C C . HIS A 1 244 ? 0.336 -4.318 12.670 1.00 94.50 244 HIS A C 1
ATOM 1859 O O . HIS A 1 244 ? 1.106 -4.218 11.715 1.00 94.50 244 HIS A O 1
ATOM 1865 N N . TYR A 1 245 ? -0.041 -5.494 13.185 1.00 92.81 245 TYR A N 1
ATOM 1866 C CA . TYR A 1 245 ? 0.484 -6.783 12.722 1.00 92.81 245 TYR A CA 1
ATOM 1867 C C . TYR A 1 245 ? 0.250 -6.993 11.223 1.00 92.81 245 TYR A C 1
ATOM 1869 O O . TYR A 1 245 ? 1.167 -7.331 10.482 1.00 92.81 245 TYR A O 1
ATOM 1877 N N . ALA A 1 246 ? -0.964 -6.707 10.742 1.00 92.44 246 ALA A N 1
ATOM 1878 C CA . ALA A 1 246 ? -1.291 -6.867 9.329 1.00 92.44 246 ALA A CA 1
ATOM 1879 C C . ALA A 1 246 ? -0.455 -5.971 8.404 1.00 92.44 246 ALA A C 1
ATOM 1881 O O . ALA A 1 246 ? -0.248 -6.308 7.242 1.00 92.44 246 ALA A O 1
ATOM 1882 N N . LYS A 1 247 ? 0.026 -4.830 8.911 1.00 91.44 247 LYS A N 1
ATOM 1883 C CA . LYS A 1 247 ? 0.905 -3.921 8.171 1.00 91.44 247 LYS A CA 1
ATOM 1884 C C . LYS A 1 247 ? 2.380 -4.300 8.263 1.00 91.44 247 LYS A C 1
ATOM 1886 O O . LYS A 1 247 ? 3.119 -3.956 7.348 1.00 91.44 247 LYS A O 1
ATOM 1891 N N . SER A 1 248 ? 2.815 -4.924 9.355 1.00 90.75 248 SER A N 1
ATOM 1892 C CA . SER A 1 248 ? 4.217 -5.293 9.572 1.00 90.75 248 SER A CA 1
ATOM 1893 C C . SER A 1 248 ? 4.569 -6.685 9.046 1.00 90.75 248 SER A C 1
ATOM 1895 O O . SER A 1 248 ? 5.743 -6.951 8.804 1.00 90.75 248 SER A O 1
ATOM 1897 N N . ALA A 1 249 ? 3.579 -7.557 8.852 1.00 90.81 249 ALA A N 1
ATOM 1898 C CA . ALA A 1 249 ? 3.779 -8.911 8.359 1.00 90.81 249 ALA A CA 1
ATOM 1899 C C . ALA A 1 249 ? 4.033 -8.960 6.841 1.00 90.81 249 ALA A C 1
ATOM 1901 O O . ALA A 1 249 ? 3.320 -8.344 6.050 1.00 90.81 249 ALA A O 1
ATOM 1902 N N . ASN A 1 250 ? 5.008 -9.770 6.419 1.00 87.38 250 ASN A N 1
ATOM 1903 C CA . ASN A 1 250 ? 5.393 -9.909 5.006 1.00 87.38 250 ASN A CA 1
ATOM 1904 C C . ASN A 1 250 ? 4.458 -10.826 4.195 1.00 87.38 250 ASN A C 1
ATOM 1906 O O . ASN A 1 250 ? 4.523 -10.852 2.968 1.00 87.38 250 ASN A O 1
ATOM 1910 N N . ASN A 1 251 ? 3.593 -11.589 4.864 1.00 92.00 251 ASN A N 1
ATOM 1911 C CA . ASN A 1 251 ? 2.656 -12.535 4.250 1.00 92.00 251 ASN A CA 1
ATOM 1912 C C . ASN A 1 251 ? 1.225 -11.979 4.115 1.00 92.00 251 ASN A C 1
ATOM 1914 O O . ASN A 1 251 ? 0.305 -12.717 3.752 1.00 92.00 251 ASN A O 1
ATOM 1918 N N . LEU A 1 252 ? 1.029 -10.690 4.405 1.00 94.12 252 LEU A N 1
ATOM 1919 C CA . LEU A 1 252 ? -0.252 -10.002 4.303 1.00 94.12 252 LEU A CA 1
ATOM 1920 C C . LEU A 1 252 ? -0.121 -8.784 3.383 1.00 94.12 252 LEU A C 1
ATOM 1922 O O . LEU A 1 252 ? 0.819 -7.999 3.480 1.00 94.12 252 LEU A O 1
ATOM 1926 N N . ALA A 1 253 ? -1.098 -8.597 2.500 1.00 94.31 253 ALA A N 1
ATOM 1927 C CA . ALA A 1 253 ? -1.294 -7.337 1.799 1.00 94.31 253 ALA A CA 1
ATOM 1928 C C . ALA A 1 253 ? -2.371 -6.517 2.506 1.00 94.31 253 ALA A C 1
ATOM 1930 O O . ALA A 1 253 ? -3.389 -7.051 2.946 1.00 94.31 253 ALA A O 1
ATOM 1931 N N . THR A 1 254 ? -2.181 -5.200 2.569 1.00 93.94 254 THR A N 1
ATOM 1932 C CA . THR A 1 254 ? -3.161 -4.283 3.160 1.00 93.94 254 THR A CA 1
ATOM 1933 C C . THR A 1 254 ? -3.700 -3.303 2.125 1.00 93.94 254 THR A C 1
ATOM 1935 O O . THR A 1 254 ? -2.966 -2.775 1.286 1.00 93.94 254 THR A O 1
ATOM 1938 N N . ILE A 1 255 ? -5.009 -3.046 2.181 1.00 92.56 255 ILE A N 1
ATOM 1939 C CA . ILE A 1 255 ? -5.664 -1.981 1.413 1.00 92.56 255 ILE A CA 1
ATOM 1940 C C . ILE A 1 255 ? -6.258 -0.984 2.405 1.00 92.56 255 ILE A C 1
ATOM 1942 O O . ILE A 1 255 ? -7.209 -1.275 3.131 1.00 92.56 255 ILE A O 1
ATOM 1946 N N . GLY A 1 256 ? -5.702 0.226 2.421 1.00 89.31 256 GLY A N 1
ATOM 1947 C CA . GLY A 1 256 ? -6.040 1.215 3.441 1.00 89.31 256 GLY A CA 1
ATOM 1948 C C . GLY A 1 256 ? -5.525 0.796 4.820 1.00 89.31 256 GLY A C 1
ATOM 1949 O O . GLY A 1 256 ? -4.498 0.134 4.936 1.00 89.31 256 GLY A O 1
ATOM 1950 N N . SER A 1 257 ? -6.213 1.223 5.878 1.00 86.50 257 SER A N 1
ATOM 1951 C CA . SER A 1 257 ? -5.803 0.954 7.262 1.00 86.50 257 SER A CA 1
ATOM 1952 C C . SER A 1 257 ? -6.460 -0.269 7.896 1.00 86.50 257 SER A C 1
ATOM 1954 O O . SER A 1 257 ? -6.023 -0.658 8.971 1.00 86.50 257 SER A O 1
ATOM 1956 N N . THR A 1 258 ? -7.498 -0.833 7.274 1.00 92.88 258 THR A N 1
ATOM 1957 C CA . THR A 1 258 ? -8.415 -1.783 7.927 1.00 92.88 258 THR A CA 1
ATOM 1958 C C . THR A 1 258 ? -8.690 -3.048 7.130 1.00 92.88 258 THR A C 1
ATOM 1960 O O . THR A 1 258 ? -9.368 -3.925 7.651 1.00 92.88 258 THR A O 1
ATOM 1963 N N . LYS A 1 259 ? -8.242 -3.152 5.872 1.00 95.44 259 LYS A N 1
ATOM 1964 C CA . LYS A 1 259 ? -8.440 -4.362 5.065 1.00 95.44 259 LYS A CA 1
ATOM 1965 C C . LYS A 1 259 ? -7.131 -5.110 4.904 1.00 95.44 259 LYS A C 1
ATOM 1967 O O . LYS A 1 259 ? -6.151 -4.519 4.447 1.00 95.44 259 LYS A O 1
ATOM 1972 N N . SER A 1 260 ? -7.173 -6.401 5.190 1.00 95.69 260 SER A N 1
ATOM 1973 C CA . SER A 1 260 ? -6.020 -7.296 5.191 1.00 95.69 260 SER A CA 1
ATOM 1974 C C . SER A 1 260 ? -6.328 -8.527 4.348 1.00 95.69 260 SER A C 1
ATOM 1976 O O . SER A 1 260 ? -7.427 -9.076 4.427 1.00 95.69 260 SER A O 1
ATOM 1978 N N . PHE A 1 261 ? -5.368 -8.952 3.533 1.00 96.38 261 PHE A N 1
ATOM 1979 C CA . PHE A 1 261 ? -5.504 -10.029 2.555 1.00 96.38 261 PHE A CA 1
ATOM 1980 C C . PHE A 1 261 ? -4.323 -10.981 2.696 1.00 96.38 261 PHE A C 1
ATOM 1982 O O . PHE A 1 261 ? -3.174 -10.542 2.667 1.00 96.38 261 PHE A O 1
ATOM 1989 N N . SER A 1 262 ? -4.596 -12.275 2.860 1.00 94.50 262 SER A N 1
ATOM 1990 C CA . SER A 1 262 ? -3.531 -13.267 2.990 1.00 94.50 262 SER A CA 1
ATOM 1991 C C . SER A 1 262 ? -2.858 -13.525 1.648 1.00 94.50 262 SER A C 1
ATOM 1993 O O . SER A 1 262 ? -3.530 -13.747 0.645 1.00 94.50 262 SER A O 1
ATOM 1995 N N . LEU A 1 263 ? -1.525 -13.510 1.644 1.00 93.88 263 LEU A N 1
ATOM 1996 C CA . LEU A 1 263 ? -0.707 -13.862 0.482 1.00 93.88 263 LEU A CA 1
ATOM 1997 C C . LEU A 1 263 ? -0.218 -15.311 0.531 1.00 93.88 263 LEU A C 1
ATOM 1999 O O . LEU A 1 263 ? 0.501 -15.742 -0.369 1.00 93.88 263 LEU A O 1
ATOM 2003 N N . ASN A 1 264 ? -0.628 -16.072 1.547 1.00 92.69 264 ASN A N 1
ATOM 2004 C CA . ASN A 1 264 ? -0.292 -17.483 1.662 1.00 92.69 264 ASN A CA 1
ATOM 2005 C C . ASN A 1 264 ? -0.918 -18.290 0.503 1.00 92.69 264 ASN A C 1
ATOM 2007 O O . ASN A 1 264 ? -1.938 -17.869 -0.062 1.00 92.69 264 ASN A O 1
ATOM 2011 N N . PRO A 1 265 ? -0.356 -19.463 0.159 1.00 87.06 265 PRO A N 1
ATOM 2012 C CA . PRO A 1 265 ? -0.919 -20.339 -0.872 1.00 87.06 265 PRO A CA 1
ATOM 2013 C C . PRO A 1 265 ? -2.350 -20.799 -0.562 1.00 87.06 265 PRO A C 1
ATOM 2015 O O . PRO A 1 265 ? -3.170 -20.895 -1.464 1.00 87.06 265 PRO A O 1
ATOM 2018 N N . ASN A 1 266 ? -2.671 -20.989 0.722 1.00 88.38 266 ASN A N 1
ATOM 2019 C CA . ASN A 1 266 ? -3.990 -21.444 1.182 1.00 88.38 266 ASN A CA 1
ATOM 2020 C C . ASN A 1 266 ? -5.048 -20.324 1.213 1.00 88.38 266 ASN A C 1
ATOM 2022 O O . ASN A 1 266 ? -6.172 -20.547 1.662 1.00 88.38 266 ASN A O 1
ATOM 2026 N N . ALA A 1 267 ? -4.697 -19.100 0.806 1.00 90.00 267 ALA A N 1
ATOM 2027 C CA . ALA A 1 267 ? -5.660 -18.011 0.734 1.00 90.00 267 ALA A CA 1
ATOM 2028 C C . ALA A 1 267 ? -6.727 -18.314 -0.328 1.00 90.00 267 ALA A C 1
ATOM 2030 O O . ALA A 1 267 ? -6.417 -18.806 -1.411 1.00 90.00 267 ALA A O 1
ATOM 2031 N N . VAL A 1 268 ? -7.983 -17.969 -0.039 1.00 92.56 268 VAL A N 1
ATOM 2032 C CA . VAL A 1 268 ? -9.071 -18.103 -1.014 1.00 92.56 268 VAL A CA 1
ATOM 2033 C C . VAL A 1 268 ? -8.884 -17.057 -2.111 1.00 92.56 268 VAL A C 1
ATOM 2035 O O . VAL A 1 268 ? -8.913 -15.850 -1.844 1.00 92.56 268 VAL A O 1
ATOM 2038 N N . ARG A 1 269 ? -8.695 -17.537 -3.341 1.00 95.44 269 ARG A N 1
ATOM 2039 C CA . ARG A 1 269 ? -8.410 -16.734 -4.532 1.00 95.44 269 ARG A CA 1
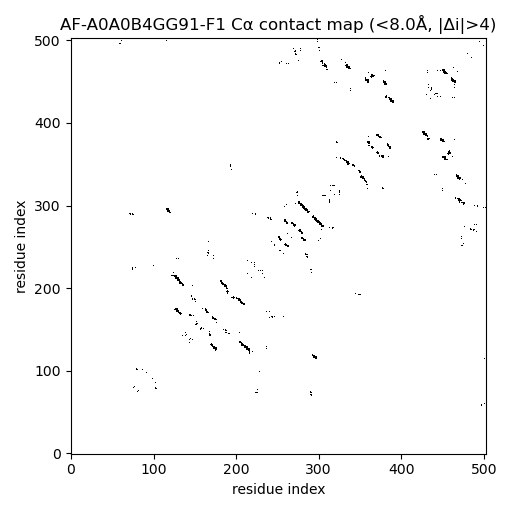ATOM 2040 C C . ARG A 1 269 ? -9.332 -17.114 -5.685 1.00 95.44 269 ARG A C 1
ATOM 2042 O O . ARG A 1 269 ? -9.923 -18.191 -5.684 1.00 95.44 269 ARG A O 1
ATOM 2049 N N . GLY A 1 270 ? -9.434 -16.234 -6.669 1.00 95.19 270 GLY A N 1
ATOM 2050 C CA . GLY A 1 270 ? -10.156 -16.475 -7.916 1.00 95.19 270 GLY A CA 1
ATOM 2051 C C . GLY A 1 270 ? -9.566 -15.659 -9.056 1.00 95.19 270 GLY A C 1
ATOM 2052 O O . GLY A 1 270 ? -9.001 -14.595 -8.816 1.00 95.19 270 GLY A O 1
ATOM 2053 N N . ASP A 1 271 ? -9.681 -16.138 -10.290 1.00 96.31 271 ASP A N 1
ATOM 2054 C CA . ASP A 1 271 ? -9.233 -15.375 -11.455 1.00 96.31 271 ASP A CA 1
ATOM 2055 C C . ASP A 1 271 ? -10.313 -14.373 -11.881 1.00 96.31 271 ASP A C 1
ATOM 2057 O O . ASP A 1 271 ? -11.481 -14.723 -12.053 1.00 96.31 271 ASP A O 1
ATOM 2061 N N . LEU A 1 272 ? -9.923 -13.111 -12.050 1.00 96.88 272 LEU A N 1
ATOM 2062 C CA . LEU A 1 272 ? -10.796 -12.078 -12.610 1.00 96.88 272 LEU A CA 1
ATOM 2063 C C . LEU A 1 272 ? -10.578 -11.918 -14.117 1.00 96.88 272 LEU A C 1
ATOM 2065 O O . LEU A 1 272 ? -11.383 -11.258 -14.772 1.00 96.88 272 LEU A O 1
ATOM 2069 N N . GLY A 1 273 ? -9.516 -12.513 -14.665 1.00 95.31 273 GLY A N 1
ATOM 2070 C CA . GLY A 1 273 ? -9.091 -12.323 -16.042 1.00 95.31 273 GLY A CA 1
ATOM 2071 C C . GLY A 1 273 ? -8.266 -11.049 -16.241 1.00 95.31 273 GLY A C 1
ATOM 2072 O O . GLY A 1 273 ? -8.101 -10.208 -15.352 1.00 95.31 273 GLY A O 1
ATOM 2073 N N . SER A 1 274 ? -7.710 -10.909 -17.443 1.00 94.62 274 SER A N 1
ATOM 2074 C CA . SER A 1 274 ? -6.877 -9.773 -17.865 1.00 94.62 274 SER A CA 1
ATOM 2075 C C . SER A 1 274 ? -5.706 -9.450 -16.929 1.00 94.62 274 SER A C 1
ATOM 2077 O O . SER A 1 274 ? -5.357 -8.286 -16.733 1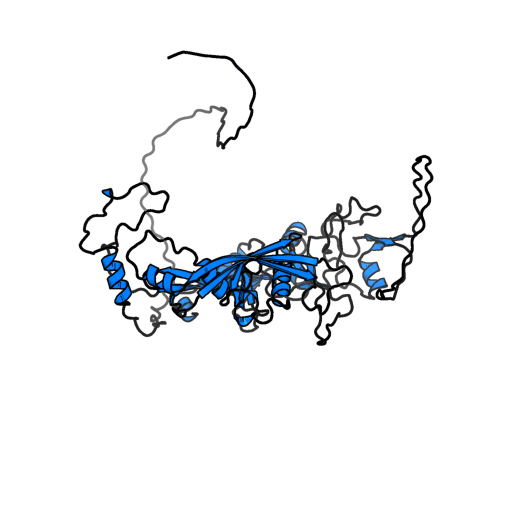.00 94.62 274 SER A O 1
ATOM 2079 N N . GLY A 1 275 ? -5.099 -10.473 -16.320 1.00 95.75 275 GLY A N 1
ATOM 2080 C CA . GLY A 1 275 ? -3.949 -10.275 -15.438 1.00 95.75 275 GLY A CA 1
ATOM 2081 C C . GLY A 1 275 ? -4.294 -9.973 -13.974 1.00 95.75 275 GLY A C 1
ATOM 2082 O O . GLY A 1 275 ? -3.394 -9.595 -13.224 1.00 95.75 275 GLY A O 1
ATOM 2083 N N . LEU A 1 276 ? -5.559 -10.107 -13.563 1.00 97.69 276 LEU A N 1
ATOM 2084 C CA . LEU A 1 276 ? -6.005 -9.832 -12.197 1.00 97.69 276 LEU A CA 1
ATOM 2085 C C . LEU A 1 276 ? -6.567 -11.077 -11.502 1.00 97.69 276 LEU A C 1
ATOM 2087 O O . LEU A 1 276 ? -7.323 -11.837 -12.094 1.00 97.69 276 LEU A O 1
ATOM 2091 N N . GLU A 1 277 ? -6.285 -11.207 -10.209 1.00 96.50 277 GLU A N 1
ATOM 2092 C CA . GLU A 1 277 ? -6.929 -12.154 -9.295 1.00 96.50 277 GLU A CA 1
ATOM 2093 C C . GLU A 1 277 ? -7.766 -11.410 -8.248 1.00 96.50 277 GLU A C 1
ATOM 2095 O O . GLU A 1 277 ? -7.478 -10.268 -7.883 1.00 96.50 277 GLU A O 1
ATOM 2100 N N . VAL A 1 278 ? -8.804 -12.058 -7.728 1.00 97.19 278 VAL A N 1
ATOM 2101 C CA . VAL A 1 278 ? -9.457 -11.661 -6.484 1.00 97.19 278 VAL A CA 1
ATOM 2102 C C . VAL A 1 278 ? -8.831 -12.437 -5.339 1.00 97.19 278 VAL A C 1
ATOM 2104 O O . VAL A 1 278 ? -8.754 -13.660 -5.381 1.00 97.19 278 VAL A O 1
ATOM 2107 N N . ILE A 1 279 ? -8.426 -11.728 -4.290 1.00 96.81 279 ILE A N 1
ATOM 2108 C CA . ILE A 1 279 ? -8.001 -12.331 -3.028 1.00 96.81 279 ILE A CA 1
ATOM 2109 C C . ILE A 1 279 ? -9.046 -11.993 -1.976 1.00 96.81 279 ILE A C 1
ATOM 2111 O O . ILE A 1 279 ? -9.441 -10.831 -1.804 1.00 96.81 279 ILE A O 1
ATOM 2115 N N . ARG A 1 280 ? -9.493 -13.020 -1.259 1.00 94.81 280 ARG A N 1
ATOM 2116 C CA . ARG A 1 280 ? -10.360 -12.861 -0.102 1.00 94.81 280 ARG A CA 1
ATOM 2117 C C . ARG A 1 280 ? -9.544 -12.449 1.118 1.00 94.81 280 ARG A C 1
ATOM 2119 O O . ARG A 1 280 ? -8.476 -12.983 1.403 1.00 94.81 280 ARG A O 1
ATOM 2126 N N . GLY A 1 281 ? -10.080 -11.498 1.858 1.00 94.88 281 GLY A N 1
ATOM 2127 C CA . GLY A 1 281 ? -9.501 -10.982 3.083 1.00 94.88 281 GLY A CA 1
ATOM 2128 C C . GLY A 1 281 ? -10.582 -10.602 4.080 1.00 94.88 281 GLY A C 1
ATOM 2129 O O . GLY A 1 281 ? -11.741 -11.011 3.963 1.00 94.88 281 GLY A O 1
ATOM 2130 N N . PHE A 1 282 ? -10.208 -9.771 5.040 1.00 93.62 282 PHE A N 1
ATOM 2131 C CA . PHE A 1 282 ? -11.123 -9.248 6.041 1.00 93.62 282 PHE A CA 1
ATOM 2132 C C . PHE A 1 282 ? -10.916 -7.750 6.246 1.00 93.62 282 PHE A C 1
ATOM 2134 O O . PHE A 1 282 ? -9.825 -7.207 6.080 1.00 93.62 282 PHE A O 1
ATOM 2141 N N . PHE A 1 283 ? -12.005 -7.079 6.582 1.00 95.25 283 PHE A N 1
ATOM 2142 C CA . PHE A 1 283 ? -12.046 -5.743 7.138 1.00 95.25 283 PHE A CA 1
ATOM 2143 C C . PHE A 1 283 ? -12.110 -5.866 8.658 1.00 95.25 283 PHE A C 1
ATOM 2145 O O . PHE A 1 283 ? -12.984 -6.566 9.158 1.00 95.25 283 PHE A O 1
ATOM 2152 N N . SER A 1 284 ? -11.246 -5.160 9.377 1.00 94.69 284 SER A N 1
ATOM 2153 C CA . SER A 1 284 ? -11.220 -5.133 10.839 1.00 94.69 284 SER A CA 1
ATOM 2154 C C . SER A 1 284 ? -11.157 -3.702 11.359 1.00 94.69 284 SER A C 1
ATOM 2156 O O . SER A 1 284 ? -10.277 -2.919 10.988 1.00 94.69 284 SER A O 1
ATOM 2158 N N . SER A 1 285 ? -12.091 -3.327 12.235 1.00 94.62 285 SER A N 1
ATOM 2159 C CA . SER A 1 285 ? -12.031 -2.024 12.901 1.00 94.62 285 SER A CA 1
ATOM 2160 C C . SER A 1 285 ? -12.707 -2.003 14.264 1.00 94.62 285 SER A C 1
ATOM 2162 O O . SER A 1 285 ? -13.785 -2.556 14.452 1.00 94.62 285 SER A O 1
ATOM 2164 N N . VAL A 1 286 ? -12.105 -1.264 15.183 1.00 94.19 286 VAL A N 1
ATOM 2165 C CA . VAL A 1 286 ? -12.617 -1.009 16.521 1.00 94.19 286 VAL A CA 1
ATOM 2166 C C . VAL A 1 286 ? -13.799 -0.036 16.467 1.00 94.19 286 VAL A C 1
ATOM 2168 O O . VAL A 1 286 ? -13.828 0.959 15.720 1.00 94.19 286 VAL A O 1
ATOM 2171 N N . ARG A 1 287 ? -14.805 -0.339 17.276 1.00 91.88 287 ARG A N 1
ATOM 2172 C CA . ARG A 1 287 ? -15.988 0.455 17.580 1.00 91.88 287 ARG A CA 1
ATOM 2173 C C . ARG A 1 287 ? -16.153 0.490 19.091 1.00 91.88 287 ARG A C 1
ATOM 2175 O O . ARG A 1 287 ? -15.842 -0.466 19.784 1.00 91.88 287 ARG A O 1
ATOM 2182 N N . VAL A 1 288 ? -16.626 1.621 19.583 1.00 88.81 288 VAL A N 1
ATOM 2183 C CA . VAL A 1 288 ? -16.996 1.783 20.985 1.00 88.81 288 VAL A CA 1
ATOM 2184 C C . VAL A 1 288 ? -18.516 1.761 21.051 1.00 88.81 288 VAL A C 1
ATOM 2186 O O . VAL A 1 288 ? -19.168 2.393 20.216 1.00 88.81 288 VAL A O 1
ATOM 2189 N N . ALA A 1 289 ? -19.059 0.982 21.975 1.00 88.38 289 ALA A N 1
ATOM 2190 C CA . ALA A 1 289 ? -20.486 0.800 22.196 1.00 88.38 289 ALA A CA 1
ATOM 2191 C C . ALA A 1 289 ? -20.775 0.845 23.701 1.00 88.38 289 ALA A C 1
ATOM 2193 O O . ALA A 1 289 ? -19.854 0.796 24.516 1.00 88.38 289 ALA A O 1
ATOM 2194 N N . THR A 1 290 ? -22.049 0.935 24.078 1.00 86.69 290 THR A N 1
ATOM 2195 C CA . THR A 1 290 ? -22.457 0.917 25.487 1.00 86.69 290 THR A CA 1
ATOM 2196 C C . THR A 1 290 ? -21.865 -0.307 26.189 1.00 86.69 290 THR A C 1
ATOM 2198 O O . THR A 1 290 ? -22.009 -1.437 25.710 1.00 86.69 290 THR A O 1
ATOM 2201 N N . CYS A 1 291 ? -21.146 -0.049 27.282 1.00 88.12 291 CYS A N 1
ATOM 2202 C CA . CYS A 1 291 ? -20.402 -0.999 28.113 1.00 88.12 291 CYS A CA 1
ATOM 2203 C C . CYS A 1 291 ? -19.293 -1.817 27.432 1.00 88.12 291 CYS A C 1
ATOM 2205 O O . CYS A 1 291 ? -18.651 -2.606 28.121 1.00 88.12 291 CYS A O 1
ATOM 2207 N N . ARG A 1 292 ? -19.051 -1.664 26.121 1.00 89.56 292 ARG A N 1
ATOM 2208 C CA . ARG A 1 292 ? -18.252 -2.624 25.341 1.00 89.56 292 ARG A CA 1
ATOM 2209 C C . ARG A 1 292 ? -17.366 -1.959 24.298 1.00 89.56 292 ARG A C 1
ATOM 2211 O O . ARG A 1 292 ? -17.750 -0.999 23.624 1.00 89.56 292 ARG A O 1
ATOM 2218 N N . ILE A 1 293 ? -16.190 -2.536 24.092 1.00 91.56 293 ILE A N 1
ATOM 2219 C CA . ILE A 1 293 ? -15.339 -2.240 22.939 1.00 91.56 293 ILE A CA 1
ATOM 2220 C C . ILE A 1 293 ? -15.524 -3.395 21.964 1.00 91.56 293 ILE A C 1
ATOM 2222 O O . ILE A 1 293 ? -15.344 -4.548 22.323 1.00 91.56 293 ILE A O 1
ATOM 2226 N N . LEU A 1 294 ? -15.906 -3.097 20.730 1.00 93.25 294 LEU A N 1
ATOM 2227 C CA . LEU A 1 294 ? -16.236 -4.104 19.730 1.00 93.25 294 LEU A CA 1
ATOM 2228 C C . LEU A 1 294 ? -15.268 -4.020 18.553 1.00 93.25 294 LEU A C 1
ATOM 2230 O O . LEU A 1 294 ? -14.909 -2.933 18.101 1.00 93.25 294 LEU A O 1
ATOM 2234 N N . VAL A 1 295 ? -14.900 -5.161 17.990 1.00 94.94 295 VAL A N 1
ATOM 2235 C CA . VAL A 1 295 ? -14.205 -5.265 16.710 1.00 94.94 295 VAL A CA 1
ATOM 2236 C C . VAL A 1 295 ? -15.217 -5.686 15.660 1.00 94.94 295 VAL A C 1
ATOM 2238 O O . VAL A 1 295 ? -15.749 -6.788 15.701 1.00 94.94 295 VAL A O 1
ATOM 2241 N N . ASN A 1 296 ? -15.484 -4.798 14.705 1.00 94.81 296 ASN A N 1
ATOM 2242 C CA . ASN A 1 296 ? -16.206 -5.152 13.489 1.00 94.81 296 ASN A CA 1
ATOM 2243 C C . ASN A 1 296 ? -15.258 -5.934 12.584 1.00 94.81 296 ASN A C 1
ATOM 2245 O O . ASN A 1 296 ? -14.260 -5.354 12.136 1.00 94.81 296 ASN A O 1
ATOM 2249 N N . ILE A 1 297 ? -15.585 -7.195 12.310 1.00 94.06 297 ILE A N 1
ATOM 2250 C CA . ILE A 1 297 ? -14.847 -8.054 11.385 1.00 94.06 297 ILE A CA 1
ATOM 2251 C C . ILE A 1 297 ? -15.783 -8.405 10.239 1.00 94.06 297 ILE A C 1
ATOM 2253 O O . ILE A 1 297 ? -16.839 -8.978 10.463 1.00 94.06 297 ILE A O 1
ATOM 2257 N N . ASN A 1 298 ? -15.435 -8.057 9.003 1.00 93.50 298 ASN A N 1
ATOM 2258 C CA . ASN A 1 298 ? -16.245 -8.406 7.836 1.00 93.50 298 ASN A CA 1
ATOM 2259 C C . ASN A 1 298 ? -15.393 -9.032 6.738 1.00 93.50 298 ASN A C 1
ATOM 2261 O O . ASN A 1 298 ? -14.258 -8.617 6.525 1.00 93.50 298 ASN A O 1
ATOM 2265 N N . VAL A 1 299 ? -15.948 -9.977 5.987 1.00 93.56 299 VAL A N 1
ATOM 2266 C CA . VAL A 1 299 ? -15.288 -10.513 4.796 1.00 93.56 299 VAL A CA 1
ATOM 2267 C C . VAL A 1 299 ? -15.101 -9.390 3.775 1.00 93.56 299 VAL A C 1
ATOM 2269 O O . VAL A 1 299 ? -15.987 -8.564 3.548 1.00 93.56 299 VAL A O 1
ATOM 2272 N N . SER A 1 300 ? -13.933 -9.347 3.143 1.00 94.50 300 SER A N 1
ATOM 2273 C CA . SER A 1 300 ? -13.640 -8.418 2.059 1.00 94.50 300 SER A CA 1
ATOM 2274 C C . SER A 1 300 ? -13.006 -9.144 0.882 1.00 94.50 300 SER A C 1
ATOM 2276 O O . SER A 1 300 ? -12.422 -10.212 1.034 1.00 94.50 300 SER A O 1
ATOM 2278 N N . HIS A 1 301 ? -13.109 -8.541 -0.293 1.00 95.56 301 HIS A N 1
ATOM 2279 C CA . HIS A 1 301 ? -12.496 -9.027 -1.521 1.00 95.56 301 HIS A CA 1
ATOM 2280 C C . HIS A 1 301 ? -11.740 -7.861 -2.153 1.00 95.56 301 HIS A C 1
ATOM 2282 O O . HIS A 1 301 ? -12.223 -6.723 -2.148 1.00 95.56 301 HIS A O 1
ATOM 2288 N N . GLY A 1 302 ? -10.530 -8.126 -2.630 1.00 96.06 302 GLY A N 1
ATOM 2289 C CA . GLY A 1 302 ? -9.684 -7.145 -3.298 1.00 96.06 302 GLY A CA 1
ATOM 2290 C C . GLY A 1 302 ? -9.195 -7.707 -4.622 1.00 96.06 302 GLY A C 1
ATOM 2291 O O . GLY A 1 302 ? -8.926 -8.900 -4.708 1.00 96.06 302 GLY A O 1
ATOM 2292 N N . ALA A 1 303 ? -9.094 -6.857 -5.642 1.00 97.19 303 ALA A N 1
ATOM 2293 C CA . ALA A 1 303 ? -8.460 -7.215 -6.905 1.00 97.19 303 ALA A CA 1
ATOM 2294 C C . ALA A 1 303 ? -6.953 -6.949 -6.816 1.00 97.19 303 ALA A C 1
ATOM 2296 O O . ALA A 1 303 ? -6.541 -5.858 -6.410 1.00 97.19 303 ALA A O 1
ATOM 2297 N N . PHE A 1 304 ? -6.142 -7.918 -7.217 1.00 97.69 304 PHE A N 1
ATOM 2298 C CA . PHE A 1 304 ? -4.685 -7.888 -7.179 1.00 97.69 304 PHE A CA 1
ATOM 2299 C C . PHE A 1 304 ? -4.118 -8.261 -8.547 1.00 97.69 304 PHE A C 1
ATOM 2301 O O . PHE A 1 304 ? -4.760 -8.976 -9.309 1.00 97.69 304 PHE A O 1
ATOM 2308 N N . TYR A 1 305 ? -2.933 -7.753 -8.879 1.00 97.75 305 TYR A N 1
ATOM 2309 C CA . TYR A 1 305 ? -2.220 -8.193 -10.078 1.00 97.75 305 TYR A CA 1
ATOM 2310 C C . TYR A 1 305 ? -1.697 -9.614 -9.888 1.00 97.75 305 TYR A C 1
ATOM 2312 O O . TYR A 1 305 ? -1.128 -9.912 -8.835 1.00 97.75 305 TYR A O 1
ATOM 2320 N N . HIS A 1 306 ? -1.806 -10.438 -10.932 1.00 96.88 306 HIS A N 1
ATOM 2321 C CA . HIS A 1 306 ? -1.112 -11.723 -10.986 1.00 96.88 306 HIS A CA 1
ATOM 2322 C C . HIS A 1 306 ? 0.396 -11.502 -10.816 1.00 96.88 306 HIS A C 1
ATOM 2324 O O . HIS A 1 306 ? 1.011 -10.680 -11.505 1.00 96.88 306 HIS A O 1
ATOM 2330 N N . ALA A 1 307 ? 0.989 -12.229 -9.871 1.00 96.44 307 ALA A N 1
ATOM 2331 C CA . ALA A 1 307 ? 2.431 -12.243 -9.663 1.00 96.44 307 ALA A CA 1
ATOM 2332 C C . ALA A 1 307 ? 3.132 -13.082 -10.741 1.00 96.44 307 ALA A C 1
ATOM 2334 O O . ALA A 1 307 ? 2.546 -14.012 -11.293 1.00 96.44 307 ALA A O 1
ATOM 2335 N N . GLY A 1 308 ? 4.408 -12.795 -11.001 1.00 97.31 308 GLY A N 1
ATOM 2336 C CA . GLY A 1 308 ? 5.216 -13.556 -11.959 1.00 97.31 308 GLY A CA 1
ATOM 2337 C C . GLY A 1 308 ? 5.770 -12.707 -13.105 1.00 97.31 308 GLY A C 1
ATOM 2338 O O . GLY A 1 308 ? 5.878 -11.487 -12.969 1.00 97.31 308 GLY A O 1
ATOM 2339 N N . PRO A 1 309 ? 6.196 -13.323 -14.220 1.00 98.19 309 PRO A N 1
ATOM 2340 C CA . PRO A 1 309 ? 6.832 -12.607 -15.323 1.00 98.19 309 PRO A CA 1
ATOM 2341 C C . PRO A 1 309 ? 5.948 -11.480 -15.872 1.00 98.19 309 PRO A C 1
ATOM 2343 O O . PRO A 1 309 ? 4.797 -11.704 -16.247 1.00 98.19 309 PRO A O 1
ATOM 2346 N N . LEU A 1 310 ? 6.499 -10.268 -15.984 1.00 98.44 310 LEU A N 1
ATOM 2347 C CA . LEU A 1 310 ? 5.771 -9.124 -16.535 1.00 98.44 310 LEU A CA 1
ATOM 2348 C C . LEU A 1 310 ? 5.229 -9.364 -17.962 1.00 98.44 310 LEU A C 1
ATOM 2350 O O . LEU A 1 310 ? 4.113 -8.914 -18.223 1.00 98.44 310 LEU A O 1
ATOM 2354 N N . PRO A 1 311 ? 5.914 -10.095 -18.874 1.00 98.25 311 PRO A N 1
ATOM 2355 C CA . PRO A 1 311 ? 5.351 -10.415 -20.184 1.00 98.25 311 PRO A CA 1
ATOM 2356 C C . PRO A 1 311 ? 4.028 -11.177 -20.090 1.00 98.25 311 PRO A C 1
ATOM 2358 O O . PRO A 1 311 ? 3.104 -10.878 -20.840 1.00 98.25 311 PRO A O 1
ATOM 2361 N N . ALA A 1 312 ? 3.905 -12.112 -19.141 1.00 98.00 312 ALA A N 1
ATOM 2362 C CA . ALA A 1 312 ? 2.668 -12.857 -18.928 1.00 98.00 312 ALA A CA 1
ATOM 2363 C C . ALA A 1 312 ? 1.541 -11.917 -18.482 1.00 98.00 312 ALA A C 1
ATOM 2365 O O . ALA A 1 312 ? 0.462 -11.946 -19.063 1.00 98.00 312 ALA A O 1
ATOM 2366 N N . LEU A 1 313 ? 1.813 -11.008 -17.537 1.00 97.94 313 LEU A N 1
ATOM 2367 C CA . LEU A 1 313 ? 0.834 -10.008 -17.101 1.00 97.94 313 LEU A CA 1
ATOM 2368 C C . LEU A 1 313 ? 0.385 -9.093 -18.257 1.00 97.94 313 LEU A C 1
ATOM 2370 O O . LEU A 1 313 ? -0.809 -8.843 -18.427 1.00 97.94 313 LEU A O 1
ATOM 2374 N N . MET A 1 314 ? 1.334 -8.609 -19.064 1.00 97.94 314 MET A N 1
ATOM 2375 C CA . MET A 1 314 ? 1.059 -7.757 -20.227 1.00 97.94 314 MET A CA 1
ATOM 2376 C C . MET A 1 314 ? 0.230 -8.477 -21.288 1.00 97.94 314 MET A C 1
ATOM 2378 O O . MET A 1 314 ? -0.698 -7.890 -21.840 1.00 97.94 314 MET A O 1
ATOM 2382 N N . ASN A 1 315 ? 0.546 -9.742 -21.564 1.00 97.31 315 ASN A N 1
ATOM 2383 C CA . ASN A 1 315 ? -0.171 -10.548 -22.544 1.00 97.31 315 ASN A CA 1
ATOM 2384 C C . ASN A 1 315 ? -1.582 -10.896 -22.067 1.00 97.31 315 ASN A C 1
ATOM 2386 O O . ASN A 1 315 ? -2.516 -10.773 -22.854 1.00 97.31 315 ASN A O 1
ATOM 2390 N N . SER A 1 316 ? -1.746 -11.247 -20.786 1.00 96.44 316 SER A N 1
ATOM 2391 C CA . SER A 1 316 ? -3.061 -11.500 -20.195 1.00 96.44 316 SER A CA 1
ATOM 2392 C C . SER A 1 316 ? -3.964 -10.272 -20.288 1.00 96.44 316 SER A C 1
ATOM 2394 O O . SER A 1 316 ? -5.133 -10.416 -20.619 1.00 96.44 316 SER A O 1
ATOM 2396 N N . TYR A 1 317 ? -3.438 -9.065 -20.042 1.00 96.00 317 TYR A N 1
ATOM 2397 C CA . TYR A 1 317 ? -4.205 -7.824 -20.210 1.00 96.00 317 TYR A CA 1
ATOM 2398 C C . TYR A 1 317 ? -4.454 -7.464 -21.686 1.00 96.00 317 TYR A C 1
ATOM 2400 O O . TYR A 1 317 ? -5.537 -7.009 -22.052 1.00 96.00 317 TYR A O 1
ATOM 2408 N N . GLY A 1 318 ? -3.443 -7.660 -22.533 1.00 96.19 318 GLY A N 1
ATOM 2409 C CA . GLY A 1 318 ? -3.441 -7.305 -23.946 1.00 96.19 318 GLY A CA 1
ATOM 2410 C C . GLY A 1 318 ? -2.551 -6.097 -24.258 1.00 96.19 318 GLY A C 1
ATOM 2411 O O . GLY A 1 318 ? -2.596 -5.059 -23.601 1.00 96.19 318 GLY A O 1
ATOM 2412 N N . VAL A 1 319 ? -1.752 -6.212 -25.324 1.00 96.25 319 VAL A N 1
ATOM 2413 C CA . VAL A 1 319 ? -0.704 -5.225 -25.662 1.00 96.25 319 VAL A CA 1
ATOM 2414 C C . VAL A 1 319 ? -1.050 -4.275 -26.809 1.00 96.25 319 VAL A C 1
ATOM 2416 O O . VAL A 1 319 ? -0.306 -3.336 -27.075 1.00 96.25 319 VAL A O 1
ATOM 2419 N N . ARG A 1 320 ? -2.190 -4.481 -27.483 1.00 94.06 320 ARG A N 1
ATOM 2420 C CA . ARG A 1 320 ? -2.591 -3.684 -28.658 1.00 94.06 320 ARG A CA 1
ATOM 2421 C C . ARG A 1 320 ? -2.908 -2.229 -28.299 1.00 94.06 320 ARG A C 1
ATOM 2423 O O . ARG A 1 320 ? -2.494 -1.314 -29.001 1.00 94.06 320 ARG A O 1
ATOM 2430 N N . ASN A 1 321 ? -3.635 -2.008 -27.201 1.00 96.12 321 ASN A N 1
ATOM 2431 C CA . ASN A 1 321 ? -3.974 -0.668 -26.724 1.00 96.12 321 ASN A CA 1
ATOM 2432 C C . ASN A 1 321 ? -2.945 -0.204 -25.689 1.00 96.12 321 ASN A C 1
ATOM 2434 O O . ASN A 1 321 ? -3.119 -0.389 -24.482 1.00 96.12 321 ASN A O 1
ATOM 2438 N N . THR A 1 322 ? -1.871 0.419 -26.169 1.00 96.94 322 THR A N 1
ATOM 2439 C CA . THR A 1 322 ? -0.745 0.833 -25.321 1.00 96.94 322 THR A CA 1
ATOM 2440 C C . THR A 1 322 ? -1.140 1.881 -24.279 1.00 96.94 322 THR A C 1
ATOM 2442 O O . THR A 1 322 ? -0.584 1.890 -23.186 1.00 96.94 322 THR A O 1
ATOM 2445 N N . VAL A 1 323 ? -2.139 2.729 -24.548 1.00 96.75 323 VAL A N 1
ATOM 2446 C CA . VAL A 1 323 ? -2.630 3.734 -23.585 1.00 96.75 323 VAL A CA 1
ATOM 2447 C C . VAL A 1 323 ? -3.378 3.079 -22.420 1.00 96.75 323 VAL A C 1
ATOM 2449 O O . VAL A 1 323 ? -3.243 3.505 -21.270 1.00 96.75 323 VAL A O 1
ATOM 2452 N N . ALA A 1 324 ? -4.188 2.058 -22.703 1.00 95.94 324 ALA A N 1
ATOM 2453 C CA . ALA A 1 324 ? -4.877 1.288 -21.671 1.00 95.94 324 ALA A CA 1
ATOM 2454 C C . ALA A 1 324 ? -3.883 0.436 -20.866 1.00 95.94 324 ALA A C 1
ATOM 2456 O O . ALA A 1 324 ? -3.927 0.450 -19.636 1.00 95.94 324 ALA A O 1
ATOM 2457 N N . LEU A 1 325 ? -2.923 -0.199 -21.548 1.00 96.88 325 LEU A N 1
ATOM 2458 C CA . LEU A 1 325 ? -1.852 -0.965 -20.913 1.00 96.88 325 LEU A CA 1
ATOM 2459 C C . LEU A 1 325 ? -0.980 -0.092 -19.999 1.00 96.88 325 LEU A C 1
ATOM 2461 O O . LEU A 1 325 ? -0.702 -0.491 -18.872 1.00 96.88 325 LEU A O 1
ATOM 2465 N N . GLU A 1 326 ? -0.593 1.116 -20.432 1.00 97.00 326 GLU A N 1
ATOM 2466 C CA . GLU A 1 326 ? 0.144 2.054 -19.573 1.00 97.00 326 GLU A CA 1
ATOM 2467 C C . GLU A 1 326 ? -0.650 2.349 -18.295 1.00 97.00 326 GLU A C 1
ATOM 2469 O O . GLU A 1 326 ? -0.105 2.269 -17.195 1.00 97.00 326 GLU A O 1
ATOM 2474 N N . ARG A 1 327 ? -1.954 2.642 -18.417 1.00 96.00 327 ARG A N 1
ATOM 2475 C CA . ARG A 1 327 ? -2.827 2.890 -17.258 1.00 96.00 327 ARG A CA 1
ATOM 2476 C C . ARG A 1 327 ? -2.934 1.682 -16.328 1.00 96.00 327 ARG A C 1
ATOM 2478 O O . ARG A 1 327 ? -3.012 1.880 -15.118 1.00 96.00 327 ARG A O 1
ATOM 2485 N N . PHE A 1 328 ? -2.942 0.471 -16.878 1.00 96.81 328 PHE A N 1
ATOM 2486 C CA . PHE A 1 328 ? -2.994 -0.776 -16.118 1.00 96.81 328 PHE A CA 1
ATOM 2487 C C . PHE A 1 328 ? -1.694 -1.052 -15.350 1.00 96.81 328 PHE A C 1
ATOM 2489 O O . PHE A 1 328 ? -1.746 -1.405 -14.174 1.00 96.81 328 PHE A O 1
ATOM 2496 N N . LEU A 1 329 ? -0.534 -0.841 -15.981 1.00 97.00 329 LEU A N 1
ATOM 2497 C CA . LEU A 1 329 ? 0.786 -1.103 -15.392 1.00 97.00 329 LEU A CA 1
ATOM 2498 C C . LEU A 1 329 ? 1.302 0.029 -14.495 1.00 97.00 329 LEU A C 1
ATOM 2500 O O . LEU A 1 329 ? 2.281 -0.148 -13.766 1.00 97.00 329 LEU A O 1
ATOM 2504 N N . LYS A 1 330 ? 0.682 1.210 -14.544 1.00 95.69 330 LYS A N 1
ATOM 2505 C CA . LYS A 1 330 ? 1.131 2.386 -13.798 1.00 95.69 330 LYS A CA 1
ATOM 2506 C C . LYS A 1 330 ? 1.222 2.092 -12.298 1.00 95.69 330 LYS A C 1
ATOM 2508 O O . LYS A 1 330 ? 0.242 1.729 -11.654 1.00 95.69 330 LYS A O 1
ATOM 2513 N N . LEU A 1 331 ? 2.400 2.342 -11.726 1.00 95.56 331 LEU A N 1
ATOM 2514 C CA . LEU A 1 331 ? 2.755 2.107 -10.320 1.00 95.56 331 LEU A CA 1
ATOM 2515 C C . LEU A 1 331 ? 2.836 0.634 -9.890 1.00 95.56 331 LEU A C 1
ATOM 2517 O O . LEU A 1 331 ? 3.050 0.374 -8.700 1.00 95.56 331 LEU A O 1
ATOM 2521 N N . VAL A 1 332 ? 2.741 -0.315 -10.826 1.00 97.38 332 VAL A N 1
ATOM 2522 C CA . VAL A 1 332 ? 3.089 -1.715 -10.563 1.00 97.38 332 VAL A CA 1
ATOM 2523 C C . VAL A 1 332 ? 4.585 -1.797 -10.268 1.00 97.38 332 VAL A C 1
ATOM 2525 O O . VAL A 1 332 ? 5.418 -1.194 -10.950 1.00 97.38 332 VAL A O 1
ATOM 2528 N N . ARG A 1 333 ? 4.937 -2.518 -9.205 1.00 96.50 333 ARG A N 1
ATOM 2529 C CA . ARG A 1 333 ? 6.323 -2.793 -8.828 1.00 96.50 333 ARG A CA 1
ATOM 2530 C C . ARG A 1 333 ? 6.784 -4.088 -9.460 1.00 96.50 333 ARG A C 1
ATOM 2532 O O . ARG A 1 333 ? 6.078 -5.097 -9.407 1.00 96.50 333 ARG A O 1
ATOM 2539 N N . VAL A 1 334 ? 8.005 -4.051 -9.968 1.00 97.62 334 VAL A N 1
ATOM 2540 C CA . VAL A 1 334 ? 8.672 -5.194 -10.574 1.00 97.62 334 VAL A CA 1
ATOM 2541 C C . VAL A 1 334 ? 10.077 -5.367 -10.015 1.00 97.62 334 VAL A C 1
ATOM 2543 O O . VAL A 1 334 ? 10.768 -4.389 -9.724 1.00 97.62 334 VAL A O 1
ATOM 2546 N N . GLN A 1 335 ? 10.499 -6.611 -9.846 1.00 95.88 335 GLN A N 1
ATOM 2547 C CA . GLN A 1 335 ? 11.877 -6.994 -9.584 1.00 95.88 335 GLN A CA 1
ATOM 2548 C C . GLN A 1 335 ? 12.612 -7.152 -10.907 1.00 95.88 335 GLN A C 1
ATOM 2550 O O . GLN A 1 335 ? 12.117 -7.830 -11.805 1.00 95.88 335 GLN A O 1
ATOM 2555 N N . THR A 1 336 ? 13.800 -6.569 -11.023 1.00 96.06 336 THR A N 1
ATOM 2556 C CA . THR A 1 336 ? 14.628 -6.734 -12.220 1.00 96.06 336 THR A CA 1
ATOM 2557 C C . THR A 1 336 ? 15.557 -7.938 -12.099 1.00 96.06 336 THR A C 1
ATOM 2559 O O . THR A 1 336 ? 16.217 -8.080 -11.069 1.00 96.06 336 THR A O 1
ATOM 2562 N N . THR A 1 337 ? 15.682 -8.732 -13.162 1.00 95.38 337 THR A N 1
ATOM 2563 C CA . THR A 1 337 ? 16.421 -10.012 -13.165 1.00 95.38 337 THR A CA 1
ATOM 2564 C C . THR A 1 337 ? 17.653 -10.042 -14.079 1.00 95.38 337 THR A C 1
ATOM 2566 O O . THR A 1 337 ? 18.383 -11.026 -14.097 1.00 95.38 337 THR A O 1
ATOM 2569 N N . HIS A 1 338 ? 17.922 -8.972 -14.833 1.00 93.88 338 HIS A N 1
ATOM 2570 C CA . HIS A 1 338 ? 19.056 -8.899 -15.772 1.00 93.88 338 HIS A CA 1
ATOM 2571 C C . HIS A 1 338 ? 20.413 -8.618 -15.111 1.00 93.88 338 HIS A C 1
ATOM 2573 O O . HIS A 1 338 ? 21.442 -8.711 -15.771 1.00 93.88 338 HIS A O 1
ATOM 2579 N N . LEU A 1 339 ? 20.425 -8.248 -13.828 1.00 94.00 339 LEU A N 1
ATOM 2580 C CA . LEU A 1 339 ? 21.645 -7.957 -13.078 1.00 94.00 339 LEU A CA 1
ATOM 2581 C C . LEU A 1 339 ? 21.909 -9.076 -12.066 1.00 94.00 339 LEU A C 1
ATOM 2583 O O . LEU A 1 339 ? 20.942 -9.638 -11.549 1.00 94.00 339 LEU A O 1
ATOM 2587 N N . PRO A 1 340 ? 23.181 -9.343 -11.714 1.00 91.69 340 PRO A N 1
ATOM 2588 C CA . PRO A 1 340 ? 23.519 -10.331 -10.697 1.00 91.69 340 PRO A CA 1
ATOM 2589 C C . PRO A 1 340 ? 22.785 -10.084 -9.377 1.00 91.69 340 PRO A C 1
ATOM 2591 O O . PRO A 1 340 ? 22.580 -8.931 -8.965 1.00 91.69 340 PRO A O 1
ATOM 2594 N N . GLU A 1 341 ? 22.409 -11.165 -8.700 1.00 92.88 341 GLU A N 1
ATOM 2595 C CA . GLU A 1 341 ? 21.761 -11.086 -7.395 1.00 92.88 341 GLU A CA 1
ATOM 2596 C C . GLU A 1 341 ? 22.644 -10.328 -6.404 1.00 92.88 341 GLU A C 1
ATOM 2598 O O . GLU A 1 341 ? 23.856 -10.526 -6.325 1.00 92.88 341 GLU A O 1
ATOM 2603 N N . LYS A 1 342 ? 22.024 -9.421 -5.651 1.00 91.50 342 LYS A N 1
ATOM 2604 C CA . LYS A 1 342 ? 22.665 -8.773 -4.509 1.00 91.50 342 LYS A CA 1
ATOM 2605 C C . LYS A 1 342 ? 22.199 -9.526 -3.270 1.00 91.50 342 LYS A C 1
ATOM 2607 O O . LYS A 1 342 ? 20.998 -9.744 -3.145 1.00 91.50 342 LYS A O 1
ATOM 2612 N N . ARG A 1 343 ? 23.111 -9.911 -2.380 1.00 93.31 343 ARG A N 1
ATOM 2613 C CA . ARG A 1 343 ? 22.784 -10.622 -1.138 1.00 93.31 343 ARG A CA 1
ATOM 2614 C C . ARG A 1 343 ? 23.212 -9.827 0.088 1.00 93.31 343 ARG A C 1
ATOM 2616 O O . ARG A 1 343 ? 24.128 -9.008 -0.008 1.00 93.31 343 ARG A O 1
ATOM 2623 N N . ASN A 1 344 ? 22.507 -10.029 1.194 1.00 92.81 344 ASN A N 1
ATOM 2624 C CA . ASN A 1 344 ? 22.847 -9.463 2.497 1.00 92.81 344 ASN A CA 1
ATOM 2625 C C . ASN A 1 344 ? 23.824 -10.382 3.263 1.00 92.81 344 ASN A C 1
ATOM 2627 O O . ASN A 1 344 ? 24.188 -11.458 2.781 1.00 92.81 344 ASN A O 1
ATOM 2631 N N . LYS A 1 345 ? 24.257 -9.969 4.459 1.00 93.00 345 LYS A N 1
ATOM 2632 C CA . LYS A 1 345 ? 25.149 -10.739 5.347 1.00 93.00 345 LYS A CA 1
ATOM 2633 C C . LYS A 1 345 ? 24.537 -12.084 5.767 1.00 93.00 345 LYS A C 1
ATOM 2635 O O . LYS A 1 345 ? 25.280 -13.029 6.001 1.00 93.00 345 LYS A O 1
ATOM 2640 N N . ALA A 1 346 ? 23.206 -12.182 5.812 1.00 92.19 346 ALA A N 1
ATOM 2641 C CA . ALA A 1 346 ? 22.461 -13.417 6.076 1.00 92.19 346 ALA A CA 1
ATOM 2642 C C . ALA A 1 346 ? 22.275 -14.303 4.824 1.00 92.19 346 ALA A C 1
ATOM 2644 O O . ALA A 1 346 ? 21.548 -15.292 4.865 1.00 92.19 346 ALA A O 1
ATOM 2645 N N . ASN A 1 347 ? 22.940 -13.971 3.711 1.00 91.81 347 ASN A N 1
ATOM 2646 C CA . ASN A 1 347 ? 22.860 -14.667 2.426 1.00 91.81 347 ASN A CA 1
ATOM 2647 C C . ASN A 1 347 ? 21.467 -14.636 1.757 1.00 91.81 347 ASN A C 1
ATOM 2649 O O . ASN A 1 347 ? 21.199 -15.390 0.818 1.00 91.81 347 ASN A O 1
ATOM 2653 N N . GLU A 1 348 ? 20.589 -13.731 2.179 1.00 91.50 348 GLU A N 1
ATOM 2654 C CA . GLU A 1 348 ? 19.269 -13.517 1.589 1.00 91.50 348 GLU A CA 1
ATOM 2655 C C . GLU A 1 348 ? 19.362 -12.585 0.375 1.00 91.50 348 GLU A C 1
ATOM 2657 O O . GLU A 1 348 ? 20.155 -11.638 0.346 1.00 91.50 348 GLU A O 1
ATOM 2662 N N . VAL A 1 349 ? 18.539 -12.834 -0.646 1.00 91.62 349 VAL A N 1
ATOM 2663 C CA . VAL A 1 349 ? 18.516 -12.029 -1.875 1.00 91.62 349 VAL A CA 1
ATOM 2664 C C . VAL A 1 349 ? 17.825 -10.688 -1.624 1.00 91.62 349 VAL A C 1
ATOM 2666 O O . VAL A 1 349 ? 16.666 -10.635 -1.222 1.00 91.62 349 VAL A O 1
ATOM 2669 N N . ILE A 1 350 ? 18.515 -9.594 -1.943 1.00 92.06 350 ILE A N 1
ATOM 2670 C CA . ILE A 1 350 ? 17.996 -8.227 -1.887 1.00 92.06 350 ILE A CA 1
ATOM 2671 C C . ILE A 1 350 ? 17.306 -7.912 -3.222 1.00 92.06 350 ILE A C 1
ATOM 2673 O O . ILE A 1 350 ? 17.982 -7.769 -4.253 1.00 92.06 350 ILE A O 1
ATOM 2677 N N . PRO A 1 351 ? 15.970 -7.766 -3.245 1.00 90.19 351 PRO A N 1
ATOM 2678 C CA . PRO A 1 351 ? 15.242 -7.562 -4.485 1.00 90.19 351 PRO A CA 1
ATOM 2679 C C . PRO A 1 351 ? 15.538 -6.181 -5.086 1.00 90.19 351 PRO A C 1
ATOM 2681 O O . PRO A 1 351 ? 15.384 -5.137 -4.448 1.00 90.19 351 PRO A O 1
ATOM 2684 N N . ARG A 1 352 ? 15.910 -6.153 -6.371 1.00 92.50 352 ARG A N 1
ATOM 2685 C CA . ARG A 1 352 ? 16.083 -4.909 -7.139 1.00 92.50 352 ARG A CA 1
ATOM 2686 C C . ARG A 1 352 ? 14.732 -4.424 -7.651 1.00 92.50 352 ARG A C 1
ATOM 2688 O O . ARG A 1 352 ? 14.326 -4.745 -8.766 1.00 92.50 352 ARG A O 1
ATOM 2695 N N . VAL A 1 353 ? 14.023 -3.675 -6.811 1.00 93.88 353 VAL A N 1
ATOM 2696 C CA . VAL A 1 353 ? 12.660 -3.225 -7.111 1.00 93.88 353 VAL A CA 1
ATOM 2697 C C . VAL A 1 353 ? 12.646 -1.925 -7.909 1.00 93.88 353 VAL A C 1
ATOM 2699 O O . VAL A 1 353 ? 13.256 -0.928 -7.521 1.00 93.88 353 VAL A O 1
ATOM 2702 N N . LYS A 1 354 ? 11.874 -1.911 -8.993 1.00 95.62 354 LYS A N 1
ATOM 2703 C CA . LYS A 1 354 ? 11.512 -0.723 -9.767 1.00 95.62 354 LYS A CA 1
ATOM 2704 C C . LYS A 1 354 ? 9.999 -0.546 -9.766 1.00 95.62 354 LYS A C 1
ATOM 2706 O O . LYS A 1 354 ? 9.252 -1.505 -9.600 1.00 95.62 354 LYS A O 1
ATOM 2711 N N . THR A 1 355 ? 9.548 0.696 -9.900 1.00 96.62 355 THR A N 1
ATOM 2712 C CA . THR A 1 355 ? 8.124 1.024 -10.044 1.00 96.62 355 THR A CA 1
ATOM 2713 C C . THR A 1 355 ? 7.907 1.516 -11.462 1.00 96.62 355 THR A C 1
ATOM 2715 O O . THR A 1 355 ? 8.613 2.423 -11.896 1.00 96.62 355 THR A O 1
ATOM 2718 N N . ILE A 1 356 ? 6.949 0.926 -12.169 1.00 97.88 356 ILE A N 1
ATOM 2719 C CA . ILE A 1 356 ? 6.618 1.326 -13.534 1.00 97.88 356 ILE A CA 1
ATOM 2720 C C . ILE A 1 356 ? 5.988 2.719 -13.487 1.00 97.88 356 ILE A C 1
ATOM 2722 O O . ILE A 1 356 ? 4.951 2.933 -12.853 1.00 97.88 356 ILE A O 1
ATOM 2726 N N . PHE A 1 357 ? 6.629 3.674 -14.151 1.00 97.50 357 PHE A N 1
ATOM 2727 C CA . PHE A 1 357 ? 6.116 5.027 -14.324 1.00 97.50 357 PHE A CA 1
ATOM 2728 C C . PHE A 1 357 ? 5.136 5.095 -15.503 1.00 97.50 357 PHE A C 1
ATOM 2730 O O . PHE A 1 357 ? 4.066 5.695 -15.382 1.00 97.50 357 PHE A O 1
ATOM 2737 N N . GLY A 1 358 ? 5.481 4.434 -16.609 1.00 97.56 358 GLY A N 1
ATOM 2738 C CA . GLY A 1 358 ? 4.652 4.331 -17.806 1.00 97.56 358 GLY A CA 1
ATOM 2739 C C . GLY A 1 358 ? 5.319 3.483 -18.884 1.00 97.56 358 GLY A C 1
ATOM 2740 O O . GLY A 1 358 ? 6.224 2.705 -18.580 1.00 97.56 358 GLY A O 1
ATOM 2741 N N . LEU A 1 359 ? 4.897 3.642 -20.136 1.00 98.31 359 LEU A N 1
ATOM 2742 C CA . LEU A 1 359 ? 5.560 3.054 -21.298 1.00 98.31 359 LEU A CA 1
ATOM 2743 C C . LEU A 1 359 ? 6.466 4.085 -21.986 1.00 98.31 359 LEU A C 1
ATOM 2745 O O . LEU A 1 359 ? 6.356 5.296 -21.748 1.00 98.31 359 LEU A O 1
ATOM 2749 N N . ALA A 1 360 ? 7.366 3.598 -22.843 1.00 98.00 360 ALA A N 1
ATOM 2750 C CA . ALA A 1 360 ? 8.216 4.453 -23.667 1.00 98.00 360 ALA A CA 1
ATOM 2751 C C . ALA A 1 360 ? 7.385 5.407 -24.541 1.00 98.00 360 ALA A C 1
ATOM 2753 O O . ALA A 1 360 ? 6.411 4.995 -25.184 1.00 98.00 360 ALA A O 1
ATOM 2754 N N . ARG A 1 361 ? 7.767 6.689 -24.574 1.00 96.81 361 ARG A N 1
ATOM 2755 C CA . ARG A 1 361 ? 7.050 7.741 -25.307 1.00 96.81 361 ARG A CA 1
ATOM 2756 C C . ARG A 1 361 ? 8.011 8.710 -25.998 1.00 96.81 361 ARG A C 1
ATOM 2758 O O . ARG A 1 361 ? 9.132 8.901 -25.553 1.00 96.81 361 ARG A O 1
ATOM 2765 N N . LYS A 1 362 ? 7.546 9.335 -27.085 1.00 97.12 362 LYS A N 1
ATOM 2766 C CA . LYS A 1 362 ? 8.324 10.270 -27.923 1.00 97.12 362 LYS A CA 1
ATOM 2767 C C . LYS A 1 362 ? 8.868 11.493 -27.183 1.00 97.12 362 LYS A C 1
ATOM 2769 O O . LYS A 1 362 ? 9.888 12.025 -27.591 1.00 97.12 362 LYS A O 1
ATOM 2774 N N . ASP A 1 363 ? 8.168 11.957 -26.154 1.00 95.75 363 ASP A N 1
ATOM 2775 C CA . ASP A 1 363 ? 8.519 13.149 -25.375 1.00 95.75 363 ASP A CA 1
ATOM 2776 C C . ASP A 1 363 ? 9.369 12.840 -24.131 1.00 95.75 363 ASP A C 1
ATOM 2778 O O . ASP A 1 363 ? 9.700 13.745 -23.359 1.00 95.75 363 ASP A O 1
ATOM 2782 N N . ASP A 1 364 ? 9.721 11.570 -23.918 1.00 97.25 364 ASP A N 1
ATOM 2783 C CA . ASP A 1 364 ? 10.627 11.182 -22.846 1.00 97.25 364 ASP A CA 1
ATOM 2784 C C . ASP A 1 364 ? 12.012 11.815 -23.067 1.00 97.25 364 ASP A C 1
ATOM 2786 O O . ASP A 1 364 ? 12.556 11.817 -24.167 1.00 97.25 364 ASP A O 1
ATOM 2790 N N . GLY A 1 365 ? 12.602 12.348 -22.001 1.00 96.62 365 GLY A N 1
ATOM 2791 C CA . GLY A 1 365 ? 13.935 12.934 -22.015 1.00 96.62 365 GLY A CA 1
ATOM 2792 C C . GLY A 1 365 ? 14.050 14.247 -22.787 1.00 96.62 365 GLY A C 1
ATOM 2793 O O . GLY A 1 365 ? 15.170 14.645 -23.065 1.00 96.62 365 GLY A O 1
ATOM 2794 N N . HIS A 1 366 ? 12.955 14.953 -23.105 1.00 95.19 366 HIS A N 1
ATOM 2795 C CA . HIS A 1 366 ? 12.976 16.173 -23.943 1.00 95.19 366 HIS A CA 1
ATOM 2796 C C . HIS A 1 366 ? 13.938 17.295 -23.491 1.00 95.19 366 HIS A C 1
ATOM 2798 O O . HIS A 1 366 ? 14.215 18.200 -24.273 1.00 95.19 366 HIS A O 1
ATOM 2804 N N . ARG A 1 367 ? 14.426 17.268 -22.241 1.00 94.50 367 ARG A N 1
ATOM 2805 C CA . ARG A 1 367 ? 15.418 18.220 -21.696 1.00 94.50 367 ARG A CA 1
ATOM 2806 C C . ARG A 1 367 ? 16.845 17.670 -21.626 1.00 94.50 367 ARG A C 1
ATOM 2808 O O . ARG A 1 367 ? 17.740 18.375 -21.173 1.00 94.50 367 ARG A O 1
ATOM 2815 N N . MET A 1 368 ? 17.059 16.411 -21.992 1.00 94.94 368 MET A N 1
ATOM 2816 C CA . MET A 1 368 ? 18.386 15.805 -22.036 1.00 94.94 368 MET A CA 1
ATOM 2817 C C . MET A 1 368 ? 19.145 16.331 -23.256 1.00 94.94 368 MET A C 1
ATOM 2819 O O . MET A 1 368 ? 18.540 16.579 -24.294 1.00 94.94 368 MET A O 1
ATOM 2823 N N . ALA A 1 369 ? 20.472 16.441 -23.156 1.00 94.94 369 ALA A N 1
ATOM 2824 C CA . ALA A 1 369 ? 21.319 16.796 -24.299 1.00 94.94 369 ALA A CA 1
ATOM 2825 C C . ALA A 1 369 ? 21.148 15.804 -25.466 1.00 94.94 369 ALA A C 1
ATOM 2827 O O . ALA A 1 369 ? 21.102 16.195 -26.630 1.00 94.94 369 ALA A O 1
ATOM 2828 N N . HIS A 1 370 ? 20.985 14.523 -25.129 1.00 95.44 370 HIS A N 1
ATOM 2829 C CA . HIS A 1 370 ? 20.726 13.446 -26.075 1.00 95.44 370 HIS A CA 1
ATOM 2830 C C . HIS A 1 370 ? 19.458 12.683 -25.653 1.00 95.44 370 HIS A C 1
ATOM 2832 O O . HIS A 1 370 ? 19.550 11.670 -24.952 1.00 95.44 370 HIS A O 1
ATOM 2838 N N . PRO A 1 371 ? 18.257 13.172 -26.019 1.00 96.81 371 PRO A N 1
ATOM 2839 C CA . PRO A 1 371 ? 17.005 12.509 -25.675 1.00 96.81 371 PRO A CA 1
ATOM 2840 C C . PRO A 1 371 ? 16.914 11.137 -26.359 1.00 96.81 371 PRO A C 1
ATOM 2842 O O . PRO A 1 371 ? 17.462 10.961 -27.458 1.00 96.81 371 PRO A O 1
ATOM 2845 N N . PRO A 1 372 ? 16.221 10.158 -25.750 1.00 97.81 372 PRO A N 1
ATOM 2846 C CA . PRO A 1 372 ? 15.953 8.887 -26.401 1.00 97.81 372 PRO A CA 1
ATOM 2847 C C . PRO A 1 372 ? 15.080 9.066 -27.645 1.00 97.81 372 PRO A C 1
ATOM 2849 O O . PRO A 1 372 ? 14.205 9.930 -27.709 1.00 97.81 372 PRO A O 1
ATOM 2852 N N . ARG A 1 373 ? 15.290 8.203 -28.638 1.00 98.19 373 ARG A N 1
ATOM 2853 C CA . ARG A 1 373 ? 14.505 8.176 -29.874 1.00 98.19 373 ARG A CA 1
ATOM 2854 C C . ARG A 1 373 ? 13.506 7.039 -29.777 1.00 98.19 373 ARG A C 1
ATOM 2856 O O . ARG A 1 373 ? 13.879 5.872 -29.812 1.00 98.19 373 ARG A O 1
ATOM 2863 N N . VAL A 1 374 ? 12.232 7.386 -29.632 1.00 98.25 374 VAL A N 1
ATOM 2864 C CA . VAL A 1 374 ? 11.135 6.424 -29.478 1.00 98.25 374 VAL A CA 1
ATOM 2865 C C . VAL A 1 374 ? 10.243 6.483 -30.713 1.00 98.25 374 VAL A C 1
ATOM 2867 O O . VAL A 1 374 ? 9.654 7.522 -31.007 1.00 98.25 374 VAL A O 1
ATOM 2870 N N . ARG A 1 375 ? 10.085 5.371 -31.439 1.00 97.88 375 ARG A N 1
ATOM 2871 C CA . ARG A 1 375 ? 9.293 5.355 -32.684 1.00 97.88 375 ARG A CA 1
ATOM 2872 C C . ARG A 1 375 ? 7.812 5.676 -32.474 1.00 97.88 375 ARG A C 1
ATOM 2874 O O . ARG A 1 375 ? 7.215 6.412 -33.260 1.00 97.88 375 ARG A O 1
ATOM 2881 N N . GLN A 1 376 ? 7.209 5.119 -31.425 1.00 96.94 376 GLN A N 1
ATOM 2882 C CA . GLN A 1 376 ? 5.788 5.265 -31.095 1.00 96.94 376 GLN A CA 1
ATOM 2883 C C . GLN A 1 376 ? 5.521 5.017 -29.606 1.00 96.94 376 GLN A C 1
ATOM 2885 O O . GLN A 1 376 ? 6.370 4.487 -28.895 1.00 96.94 376 GLN A O 1
ATOM 2890 N N . HIS A 1 377 ? 4.333 5.389 -29.123 1.00 98.00 377 HIS A N 1
ATOM 2891 C CA . HIS A 1 377 ? 3.944 5.122 -27.738 1.00 98.00 377 HIS A CA 1
ATOM 2892 C C . HIS A 1 377 ? 3.882 3.613 -27.463 1.00 98.00 377 HIS A C 1
ATOM 2894 O O . HIS A 1 377 ? 3.151 2.889 -28.140 1.00 98.00 377 HIS A O 1
ATOM 2900 N N . GLY A 1 378 ? 4.635 3.153 -26.462 1.00 97.38 378 GLY A N 1
ATOM 2901 C CA . GLY A 1 378 ? 4.790 1.730 -26.173 1.00 97.38 378 GLY A CA 1
ATOM 2902 C C . GLY A 1 378 ? 5.627 0.986 -27.213 1.00 97.38 378 GLY A C 1
ATOM 2903 O O . GLY A 1 378 ? 5.367 -0.186 -27.464 1.00 97.38 378 GLY A O 1
ATOM 2904 N N . ALA A 1 379 ? 6.600 1.655 -27.839 1.00 98.06 379 ALA A N 1
ATOM 2905 C CA . ALA A 1 379 ? 7.551 1.010 -28.740 1.00 98.06 379 ALA A CA 1
ATOM 2906 C C . ALA A 1 379 ? 8.340 -0.118 -28.046 1.00 98.06 379 ALA A C 1
ATOM 2908 O O . ALA A 1 379 ? 8.619 -0.063 -26.842 1.00 98.06 379 ALA A O 1
ATOM 2909 N N . GLY A 1 380 ? 8.685 -1.139 -28.832 1.00 98.00 380 GLY A N 1
ATOM 2910 C CA . GLY A 1 380 ? 9.488 -2.275 -28.390 1.00 98.00 380 GLY A CA 1
ATOM 2911 C C . GLY A 1 380 ? 10.987 -1.978 -28.361 1.00 98.00 380 GLY A C 1
ATOM 2912 O O . GLY A 1 380 ? 11.443 -0.901 -28.741 1.00 98.00 380 GLY A O 1
ATOM 2913 N N . ALA A 1 381 ? 11.778 -2.959 -27.934 1.00 98.00 381 ALA A N 1
ATOM 2914 C CA . ALA A 1 381 ? 13.210 -2.803 -27.681 1.00 98.00 381 ALA A CA 1
ATOM 2915 C C . ALA A 1 381 ? 14.051 -2.466 -28.925 1.00 98.00 381 ALA A C 1
ATOM 2917 O O . ALA A 1 381 ? 15.116 -1.866 -28.791 1.00 98.00 381 ALA A O 1
ATOM 2918 N N . LYS A 1 382 ? 13.588 -2.843 -30.123 1.00 98.12 382 LYS A N 1
ATOM 2919 C CA . LYS A 1 382 ? 14.244 -2.507 -31.402 1.00 98.12 382 LYS A CA 1
ATOM 2920 C C . LYS A 1 382 ? 13.897 -1.104 -31.910 1.00 98.12 382 LYS A C 1
ATOM 2922 O O . LYS A 1 382 ? 14.639 -0.551 -32.705 1.00 98.12 382 LYS A O 1
ATOM 2927 N N . ASP A 1 383 ? 12.784 -0.543 -31.445 1.00 98.31 383 ASP A N 1
ATOM 2928 C CA . ASP A 1 383 ? 12.222 0.732 -31.908 1.00 98.31 383 ASP A CA 1
ATOM 2929 C C . ASP A 1 383 ? 12.457 1.881 -30.902 1.00 98.31 383 ASP A C 1
ATOM 2931 O O . ASP A 1 383 ? 11.838 2.949 -31.000 1.00 98.31 383 ASP A O 1
ATOM 2935 N N . VAL A 1 384 ? 13.313 1.647 -29.902 1.00 98.38 384 VAL A N 1
ATOM 2936 C CA . VAL A 1 384 ? 13.732 2.635 -28.905 1.00 98.38 384 VAL A CA 1
ATOM 2937 C C . VAL A 1 384 ? 15.247 2.656 -28.822 1.00 98.38 384 VAL A C 1
ATOM 2939 O O . VAL A 1 384 ? 15.868 1.645 -28.488 1.00 98.38 384 VAL A O 1
ATOM 2942 N N . GLU A 1 385 ? 15.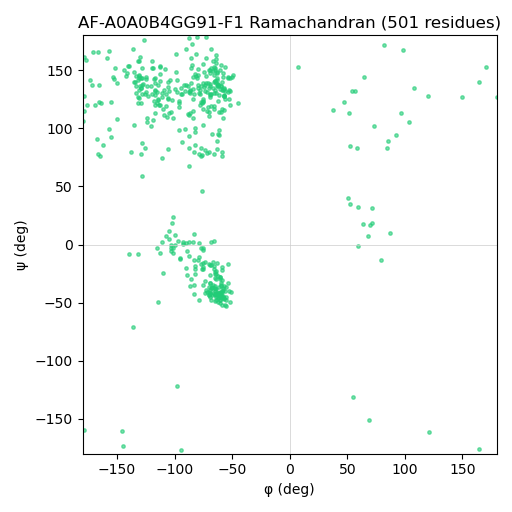821 3.827 -29.069 1.00 98.25 385 GLU A N 1
ATOM 2943 C CA . GLU A 1 385 ? 17.249 4.091 -28.933 1.00 98.25 385 GLU A CA 1
ATOM 2944 C C . GLU A 1 385 ? 17.510 5.069 -27.793 1.00 98.25 385 GLU A C 1
ATOM 2946 O O . GLU A 1 385 ? 16.735 5.999 -27.559 1.00 98.25 385 GLU A O 1
ATOM 2951 N N . PHE A 1 386 ? 18.636 4.900 -27.114 1.00 97.44 386 PHE A N 1
ATOM 2952 C CA . PHE A 1 386 ? 19.145 5.877 -26.159 1.00 97.44 386 PHE A CA 1
ATOM 2953 C C . PHE A 1 386 ? 20.616 6.166 -26.442 1.00 97.44 386 PHE A C 1
ATOM 2955 O O . PHE A 1 386 ? 21.302 5.382 -27.101 1.00 97.44 386 PHE A O 1
ATOM 2962 N N . TRP A 1 387 ? 21.078 7.321 -25.978 1.00 97.06 387 TRP A N 1
ATOM 2963 C CA . TRP A 1 387 ? 22.470 7.716 -26.116 1.00 97.06 387 TRP A CA 1
ATOM 2964 C C . TRP A 1 387 ? 23.344 6.947 -25.127 1.00 97.06 387 TRP A C 1
ATOM 2966 O O . TRP A 1 387 ? 23.098 6.975 -23.921 1.00 97.06 387 TRP A O 1
ATOM 2976 N N . LEU A 1 388 ? 24.348 6.253 -25.651 1.00 95.12 388 LEU A N 1
ATOM 2977 C CA . LEU A 1 388 ? 25.379 5.571 -24.889 1.00 95.12 388 LEU A CA 1
ATOM 2978 C C . LEU A 1 388 ? 26.695 6.320 -25.089 1.00 95.12 388 LEU A C 1
ATOM 2980 O O . LEU A 1 388 ? 27.217 6.368 -26.206 1.00 95.12 388 LEU A O 1
ATOM 2984 N N . ASP A 1 389 ? 27.230 6.875 -24.006 1.00 91.25 389 ASP A N 1
ATOM 2985 C CA . ASP A 1 389 ? 28.547 7.504 -24.017 1.00 91.25 389 ASP A CA 1
ATOM 2986 C C . ASP A 1 389 ? 29.626 6.462 -24.365 1.00 91.25 389 ASP A C 1
ATOM 2988 O O . ASP A 1 389 ? 29.603 5.314 -23.911 1.00 91.25 389 ASP A O 1
ATOM 2992 N N . GLY A 1 390 ? 30.554 6.851 -25.228 1.00 78.38 390 GLY A N 1
ATOM 2993 C CA . GLY A 1 390 ? 31.681 6.056 -25.694 1.00 78.38 390 GLY A CA 1
ATOM 2994 C C . GLY A 1 390 ? 32.774 6.009 -24.634 1.00 78.38 390 GLY A C 1
ATOM 2995 O O . GLY A 1 390 ? 33.266 7.034 -24.181 1.00 78.38 390 GLY A O 1
ATOM 2996 N N . GLU A 1 391 ? 33.108 4.778 -24.254 1.00 55.09 391 GLU A N 1
ATOM 2997 C CA . GLU A 1 391 ? 34.149 4.367 -23.309 1.00 55.09 391 GLU A CA 1
ATOM 2998 C C . GLU A 1 391 ? 34.065 4.915 -21.873 1.00 55.09 391 GLU A C 1
ATOM 3000 O O . GLU A 1 391 ? 34.848 5.737 -21.413 1.00 55.09 391 GLU A O 1
ATOM 3005 N N . ALA A 1 392 ? 33.250 4.229 -21.071 1.00 40.25 392 ALA A N 1
ATOM 3006 C CA . ALA A 1 392 ? 33.810 3.552 -19.904 1.00 40.25 392 ALA A CA 1
ATOM 3007 C C . ALA A 1 392 ? 33.348 2.094 -19.913 1.00 40.25 392 ALA A C 1
ATOM 3009 O O . ALA A 1 392 ? 32.344 1.723 -19.298 1.00 40.25 392 ALA A O 1
ATOM 3010 N N . ASN A 1 393 ? 34.110 1.252 -20.611 1.00 44.28 393 ASN A N 1
ATOM 3011 C CA . ASN A 1 393 ? 34.070 -0.193 -20.446 1.00 44.28 393 ASN A CA 1
ATOM 3012 C C . ASN A 1 393 ? 34.582 -0.511 -19.024 1.00 44.28 393 ASN A C 1
ATOM 3014 O O . ASN A 1 393 ? 35.744 -0.835 -18.811 1.00 44.28 393 ASN A O 1
ATOM 3018 N N . SER A 1 394 ? 33.733 -0.310 -18.014 1.00 39.16 394 SER A N 1
ATOM 3019 C CA . SER A 1 394 ? 34.034 -0.621 -16.618 1.00 39.16 394 SER A CA 1
ATOM 3020 C C . SER A 1 394 ? 33.286 -1.879 -16.204 1.00 39.16 394 SER A C 1
ATOM 3022 O O . SER A 1 394 ? 32.274 -1.876 -15.506 1.00 39.16 394 SER A O 1
ATOM 3024 N N . SER A 1 395 ? 33.878 -3.011 -16.560 1.00 42.34 395 SER A N 1
ATOM 3025 C CA . SER A 1 395 ? 33.897 -4.164 -15.671 1.00 42.34 395 SER A CA 1
ATOM 3026 C C . SER A 1 395 ? 34.591 -3.773 -14.355 1.00 42.34 395 SER A C 1
ATOM 3028 O O . SER A 1 395 ? 35.757 -4.094 -14.137 1.00 42.34 395 SER A O 1
ATOM 3030 N N . ARG A 1 396 ? 33.912 -3.031 -13.472 1.00 35.25 396 ARG A N 1
ATOM 3031 C CA . ARG A 1 396 ? 34.242 -2.964 -12.040 1.00 35.25 396 ARG A CA 1
ATOM 3032 C C . ARG A 1 396 ? 33.143 -2.258 -11.256 1.00 35.25 396 ARG A C 1
ATOM 3034 O O . ARG A 1 396 ? 32.854 -1.085 -11.460 1.00 35.25 396 ARG A O 1
ATOM 3041 N N . ALA A 1 397 ? 32.575 -2.987 -10.299 1.00 32.06 397 ALA A N 1
ATOM 3042 C CA . ALA A 1 397 ? 31.807 -2.411 -9.204 1.00 32.06 397 ALA A CA 1
ATOM 3043 C C . ALA A 1 397 ? 32.604 -1.272 -8.526 1.00 32.06 397 ALA A C 1
ATOM 3045 O O . ALA A 1 397 ? 33.829 -1.389 -8.401 1.00 32.06 397 ALA A O 1
ATOM 3046 N N . PRO A 1 398 ? 31.957 -0.187 -8.065 1.00 34.16 398 PRO A N 1
ATOM 3047 C CA . PRO A 1 398 ? 32.675 0.947 -7.501 1.00 34.16 398 PRO A CA 1
ATOM 3048 C C . PRO A 1 398 ? 33.292 0.566 -6.148 1.00 34.16 398 PRO A C 1
ATOM 3050 O O . PRO A 1 398 ? 32.581 0.370 -5.161 1.00 34.16 398 PRO A O 1
ATOM 3053 N N . LYS A 1 399 ? 34.627 0.473 -6.102 1.00 31.08 399 LYS A N 1
ATOM 3054 C CA . LYS A 1 399 ? 35.404 0.508 -4.857 1.00 31.08 399 LYS A CA 1
ATOM 3055 C C . LYS A 1 399 ? 35.546 1.958 -4.399 1.00 31.08 399 LYS A C 1
ATOM 3057 O O . LYS A 1 399 ? 35.867 2.840 -5.191 1.00 31.08 399 LYS A O 1
ATOM 3062 N N . ALA A 1 400 ? 35.318 2.173 -3.109 1.00 33.28 400 ALA A N 1
ATOM 3063 C CA . ALA A 1 400 ? 35.594 3.421 -2.419 1.00 33.28 400 ALA A CA 1
ATOM 3064 C C . ALA A 1 400 ? 37.098 3.734 -2.450 1.00 33.28 400 ALA A C 1
ATOM 3066 O O . ALA A 1 400 ? 37.918 2.850 -2.203 1.00 33.28 400 ALA A O 1
ATOM 3067 N N . ALA A 1 401 ? 37.446 4.995 -2.697 1.00 30.95 401 ALA A N 1
ATOM 3068 C CA . ALA A 1 401 ? 38.778 5.515 -2.433 1.00 30.95 401 ALA A CA 1
ATOM 3069 C C . ALA A 1 401 ? 38.662 6.842 -1.679 1.00 30.95 401 ALA A C 1
ATOM 3071 O O . ALA A 1 401 ? 38.012 7.786 -2.124 1.00 30.95 401 ALA A O 1
ATOM 3072 N N . ALA A 1 402 ? 39.284 6.853 -0.505 1.00 29.62 402 ALA A N 1
ATOM 3073 C CA . ALA A 1 402 ? 39.536 8.009 0.332 1.00 29.62 402 ALA A CA 1
ATOM 3074 C C . ALA A 1 402 ? 40.751 8.803 -0.176 1.00 29.62 402 ALA A C 1
ATOM 3076 O O . ALA A 1 402 ? 41.675 8.213 -0.734 1.00 29.62 402 ALA A O 1
ATOM 3077 N N . LYS A 1 403 ? 40.748 10.115 0.083 1.00 30.98 403 LYS A N 1
ATOM 3078 C CA . LYS A 1 403 ? 41.881 11.030 0.372 1.00 30.98 403 LYS A CA 1
ATOM 3079 C C . LYS A 1 403 ? 41.239 12.415 0.580 1.00 30.98 403 LYS A C 1
ATOM 3081 O O . LYS A 1 403 ? 40.361 12.786 -0.184 1.00 30.98 403 LYS A O 1
ATOM 3086 N N . GLY A 1 404 ? 41.461 13.154 1.666 1.00 27.27 404 GLY A N 1
ATOM 3087 C CA . GLY A 1 404 ? 42.742 13.536 2.267 1.00 27.27 404 GLY A CA 1
ATOM 3088 C C . GLY A 1 404 ? 42.982 15.004 1.888 1.00 27.27 404 GLY A C 1
ATOM 3089 O O . GLY A 1 404 ? 43.186 15.282 0.714 1.00 27.27 404 GLY A O 1
ATOM 3090 N N . GLY A 1 405 ? 42.815 15.934 2.835 1.00 25.91 405 GLY A N 1
ATOM 3091 C CA . GLY A 1 405 ? 42.685 17.376 2.572 1.00 25.91 405 GLY A CA 1
ATOM 3092 C C . GLY A 1 405 ? 43.991 18.164 2.425 1.00 25.91 405 GLY A C 1
ATOM 3093 O O . GLY A 1 405 ? 45.057 17.636 2.706 1.00 25.91 405 GLY A O 1
ATOM 3094 N N . ALA A 1 406 ? 43.883 19.444 2.039 1.00 28.12 406 ALA A N 1
ATOM 3095 C CA . ALA A 1 406 ? 44.435 20.625 2.732 1.00 28.12 406 ALA A CA 1
ATOM 3096 C C . ALA A 1 406 ? 44.320 21.910 1.875 1.00 28.12 406 ALA A C 1
ATOM 3098 O O . ALA A 1 406 ? 44.259 21.872 0.652 1.00 28.12 406 ALA A O 1
ATOM 3099 N N . LYS A 1 407 ? 44.249 23.045 2.581 1.00 25.44 407 LYS A N 1
ATOM 3100 C CA . LYS A 1 407 ? 44.023 24.443 2.161 1.00 25.44 407 LYS A CA 1
ATOM 3101 C C . LYS A 1 407 ? 45.123 25.055 1.274 1.00 25.44 407 LYS A C 1
ATOM 3103 O O . LYS A 1 407 ? 46.299 24.842 1.531 1.00 25.44 407 LYS A O 1
ATOM 3108 N N . GLY A 1 408 ? 44.726 26.023 0.437 1.00 27.70 408 GLY A N 1
ATOM 3109 C CA . GLY A 1 408 ? 45.582 27.109 -0.068 1.00 27.70 408 GLY A CA 1
ATOM 3110 C C . GLY A 1 408 ? 44.765 28.257 -0.685 1.00 27.70 408 GLY A C 1
ATOM 3111 O O . GLY A 1 408 ? 43.965 28.026 -1.582 1.00 27.70 408 GLY A O 1
ATOM 3112 N N . LYS A 1 409 ? 44.916 29.481 -0.156 1.00 25.81 409 LYS A N 1
ATOM 3113 C CA . LYS A 1 409 ? 44.250 30.744 -0.554 1.00 25.81 409 LYS A CA 1
ATOM 3114 C C . LYS A 1 409 ? 44.958 31.399 -1.755 1.00 25.81 409 LYS A C 1
ATOM 3116 O O . LYS A 1 409 ? 46.180 31.440 -1.758 1.00 25.81 409 LYS A O 1
ATOM 3121 N N . GLY A 1 410 ? 44.210 32.074 -2.635 1.00 27.78 410 GLY A N 1
ATOM 3122 C CA . GLY A 1 410 ? 44.747 33.079 -3.570 1.00 27.78 410 GLY A CA 1
ATOM 3123 C C . GLY A 1 410 ? 43.659 33.776 -4.399 1.00 27.78 410 GLY A C 1
ATOM 3124 O O . GLY A 1 410 ? 42.902 33.113 -5.093 1.00 27.78 410 GLY A O 1
ATOM 3125 N N . LYS A 1 411 ? 43.548 35.106 -4.274 1.00 26.00 411 LYS A N 1
ATOM 3126 C CA . LYS A 1 411 ? 42.609 36.013 -4.973 1.00 26.00 411 LYS A CA 1
ATOM 3127 C C . LYS A 1 411 ? 43.123 36.368 -6.379 1.00 26.00 411 LYS A C 1
ATOM 3129 O O . LYS A 1 411 ? 44.301 36.667 -6.510 1.00 26.00 411 LYS A O 1
ATOM 3134 N N . GLY A 1 412 ? 42.215 36.526 -7.345 1.00 28.48 412 GLY A N 1
ATOM 3135 C CA . GLY A 1 412 ? 42.450 37.272 -8.590 1.00 28.48 412 GLY A CA 1
ATOM 3136 C C . GLY A 1 412 ? 41.205 37.297 -9.484 1.00 28.48 412 GLY A C 1
ATOM 3137 O O . GLY A 1 412 ? 40.744 36.246 -9.908 1.00 28.48 412 GLY A O 1
ATOM 31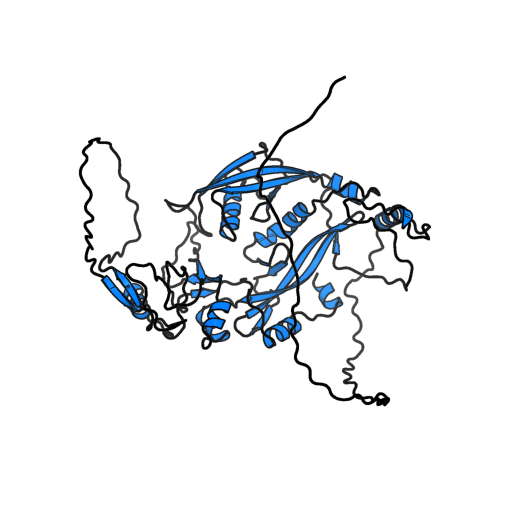38 N N . LYS A 1 413 ? 40.626 38.484 -9.701 1.00 28.00 413 LYS A N 1
ATOM 3139 C CA . LYS A 1 413 ? 39.545 38.755 -10.666 1.00 28.00 413 LYS A CA 1
ATOM 3140 C C . LYS A 1 413 ? 40.141 38.783 -12.078 1.00 28.00 413 LYS A C 1
ATOM 3142 O O . LYS A 1 413 ? 41.164 39.433 -12.226 1.00 28.00 413 LYS A O 1
ATOM 3147 N N . ASP A 1 414 ? 39.464 38.208 -13.074 1.00 28.11 414 ASP A N 1
ATOM 3148 C CA . ASP A 1 414 ? 39.089 38.944 -14.292 1.00 28.11 414 ASP A CA 1
ATOM 3149 C C . ASP A 1 414 ? 38.146 38.166 -15.233 1.00 28.11 414 ASP A C 1
ATOM 3151 O O . ASP A 1 414 ? 38.295 36.973 -15.462 1.00 28.11 414 ASP A O 1
ATOM 3155 N N . LYS A 1 415 ? 37.164 38.935 -15.722 1.00 29.52 415 LYS A N 1
ATOM 3156 C CA . LYS A 1 415 ? 36.369 38.894 -16.965 1.00 29.52 415 LYS A CA 1
ATOM 3157 C C . LYS A 1 415 ? 35.733 37.587 -17.471 1.00 29.52 415 LYS A C 1
ATOM 3159 O O . LYS A 1 415 ? 36.373 36.606 -17.817 1.00 29.52 415 LYS A O 1
ATOM 3164 N N . ALA A 1 416 ? 34.412 37.686 -17.620 1.00 31.09 416 ALA A N 1
ATOM 3165 C CA . ALA A 1 416 ? 33.526 36.746 -18.285 1.00 31.09 416 ALA A CA 1
ATOM 3166 C C . ALA A 1 416 ? 33.652 36.804 -19.817 1.00 31.09 416 ALA A C 1
ATOM 3168 O O . ALA A 1 416 ? 33.581 37.885 -20.400 1.00 31.09 416 ALA A O 1
ATOM 3169 N N . GLN A 1 417 ? 33.707 35.627 -20.441 1.00 28.81 417 GLN A N 1
ATOM 3170 C CA . GLN A 1 417 ? 33.269 35.371 -21.814 1.00 28.81 417 GLN A CA 1
ATOM 3171 C C . GLN A 1 417 ? 32.795 33.902 -21.892 1.00 28.81 417 GLN A C 1
ATOM 3173 O O . GLN A 1 417 ? 33.385 33.053 -21.219 1.00 28.81 417 GLN A O 1
ATOM 3178 N N . PRO A 1 418 ? 31.688 33.585 -22.593 1.00 38.69 418 PRO A N 1
ATOM 3179 C CA . PRO A 1 418 ? 31.085 32.262 -22.534 1.00 38.69 418 PRO A CA 1
ATOM 3180 C C . PRO A 1 418 ? 31.733 31.351 -23.577 1.00 38.69 418 PRO A C 1
ATOM 3182 O O . PRO A 1 418 ? 31.290 31.309 -24.721 1.00 38.69 418 PRO A O 1
ATOM 3185 N N . ASP A 1 419 ? 32.753 30.595 -23.182 1.00 30.03 419 ASP A N 1
ATOM 3186 C CA . ASP A 1 419 ? 33.277 29.532 -24.037 1.00 30.03 419 ASP A CA 1
ATOM 3187 C C . ASP A 1 419 ? 32.426 28.273 -23.884 1.00 30.03 419 ASP A C 1
ATOM 3189 O O . ASP A 1 419 ? 32.582 27.449 -22.977 1.00 30.03 419 ASP A O 1
ATOM 3193 N N . SER A 1 420 ? 31.504 28.135 -24.833 1.00 44.34 420 SER A N 1
ATOM 3194 C CA . SER A 1 420 ? 30.901 26.877 -25.246 1.00 44.34 420 SER A CA 1
ATOM 3195 C C . SER A 1 420 ? 31.988 25.914 -25.734 1.00 44.34 420 SER A C 1
ATOM 3197 O O . SER A 1 420 ? 32.192 25.734 -26.933 1.00 44.34 420 SER A O 1
ATOM 3199 N N . SER A 1 421 ? 32.688 25.269 -24.805 1.00 34.44 421 SER A N 1
ATOM 3200 C CA . SER A 1 421 ? 33.495 24.087 -25.097 1.00 34.44 421 SER A CA 1
ATOM 3201 C C . SER A 1 421 ? 32.603 22.855 -24.975 1.00 34.44 421 SER A C 1
ATOM 3203 O O . SER A 1 421 ? 32.525 22.184 -23.947 1.00 34.44 421 SER A O 1
ATOM 3205 N N . ALA A 1 422 ? 31.876 22.576 -26.058 1.00 39.75 422 ALA A N 1
ATOM 3206 C CA . ALA A 1 422 ? 31.301 21.263 -26.291 1.00 39.75 422 ALA A CA 1
ATOM 3207 C C . ALA A 1 422 ? 32.462 20.263 -26.380 1.00 39.75 422 ALA A C 1
ATOM 3209 O O . ALA A 1 422 ? 33.084 20.096 -27.428 1.00 39.75 422 ALA A O 1
ATOM 3210 N N . ALA A 1 423 ? 32.786 19.627 -25.255 1.00 39.53 423 ALA A N 1
ATOM 3211 C CA . ALA A 1 423 ? 33.592 18.424 -25.260 1.00 39.53 423 ALA A CA 1
ATOM 3212 C C . ALA A 1 423 ? 32.853 17.402 -26.132 1.00 39.53 423 ALA A C 1
ATOM 3214 O O . ALA A 1 423 ? 31.780 16.919 -25.768 1.00 39.53 423 ALA A O 1
ATOM 3215 N N . SER A 1 424 ? 33.408 17.136 -27.313 1.00 48.88 424 SER A N 1
ATOM 3216 C CA . SER A 1 424 ? 33.003 16.054 -28.204 1.00 48.88 424 SER A CA 1
ATOM 3217 C C . SER A 1 424 ? 33.262 14.728 -27.490 1.00 48.88 424 SER A C 1
ATOM 3219 O O . SER A 1 424 ? 34.317 14.112 -27.632 1.00 48.88 424 SER A O 1
ATOM 3221 N N . GLY A 1 425 ? 32.331 14.331 -26.625 1.00 57.16 425 GLY A N 1
ATOM 3222 C CA . GLY A 1 425 ? 32.300 12.997 -26.056 1.00 57.16 425 GLY A CA 1
ATOM 3223 C C . GLY A 1 425 ? 31.912 12.039 -27.169 1.00 57.16 425 GLY A C 1
ATOM 3224 O O . GLY A 1 425 ? 30.797 12.115 -27.684 1.00 57.16 425 GLY A O 1
ATOM 3225 N N . SER A 1 426 ? 32.828 11.155 -27.568 1.00 79.56 426 SER A N 1
ATOM 3226 C CA . SER A 1 426 ? 32.488 10.027 -28.433 1.00 79.56 426 SER A CA 1
ATOM 3227 C C . SER A 1 426 ? 31.308 9.307 -27.796 1.00 79.56 426 SER A C 1
ATOM 3229 O O . SER A 1 426 ? 31.426 8.889 -26.657 1.00 79.56 426 SER A O 1
ATOM 3231 N N . GLY A 1 427 ? 30.175 9.198 -28.472 1.00 89.12 427 GLY A N 1
ATOM 3232 C CA . GLY A 1 427 ? 28.980 8.522 -27.979 1.00 89.12 427 GLY A CA 1
ATOM 3233 C C . GLY A 1 427 ? 28.104 8.141 -29.162 1.00 89.12 427 GLY A C 1
ATOM 3234 O O . GLY A 1 427 ? 28.292 8.646 -30.272 1.00 89.12 427 GLY A O 1
ATOM 3235 N N . ARG A 1 428 ? 27.193 7.189 -28.970 1.00 95.12 428 ARG A N 1
ATOM 3236 C CA . ARG A 1 428 ? 26.325 6.714 -30.051 1.00 95.12 428 ARG A CA 1
ATOM 3237 C C . ARG A 1 428 ? 24.938 6.375 -29.552 1.00 95.12 428 ARG A C 1
ATOM 3239 O O . ARG A 1 428 ? 24.762 5.897 -28.435 1.00 95.12 428 ARG A O 1
ATOM 3246 N N . TYR A 1 429 ? 23.957 6.535 -30.428 1.00 97.25 429 TYR A N 1
ATOM 3247 C CA . TYR A 1 429 ? 22.654 5.928 -30.212 1.00 97.25 429 TYR A CA 1
ATOM 3248 C C . TYR A 1 429 ? 22.759 4.407 -30.355 1.00 97.25 429 TYR A C 1
ATOM 3250 O O . TYR A 1 429 ? 23.431 3.884 -31.247 1.00 97.25 429 TYR A O 1
ATOM 3258 N N . ILE A 1 430 ? 22.116 3.696 -29.436 1.00 97.94 430 ILE A N 1
ATOM 3259 C CA . ILE A 1 430 ? 22.008 2.241 -29.445 1.00 97.94 430 ILE A CA 1
ATOM 3260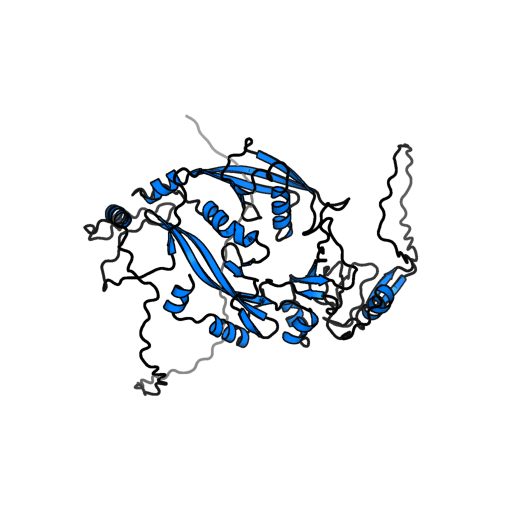 C C . ILE A 1 430 ? 20.569 1.852 -29.122 1.00 97.94 430 ILE A C 1
ATOM 3262 O O . ILE A 1 430 ? 19.938 2.456 -28.251 1.00 97.94 430 ILE A O 1
ATOM 3266 N N . THR A 1 431 ? 20.044 0.838 -29.812 1.00 98.50 431 THR A N 1
ATOM 3267 C CA . THR A 1 431 ? 18.732 0.285 -29.472 1.00 98.50 431 THR A CA 1
ATOM 3268 C C . THR A 1 431 ? 18.783 -0.387 -28.099 1.00 98.50 431 THR A C 1
ATOM 3270 O O . THR A 1 431 ? 19.806 -0.950 -27.697 1.00 98.50 431 THR A O 1
ATOM 3273 N N . VAL A 1 432 ? 17.667 -0.388 -27.368 1.00 98.19 432 VAL A N 1
ATOM 3274 C CA . VAL A 1 432 ? 17.578 -1.143 -26.105 1.00 98.19 432 VAL A CA 1
ATOM 3275 C C . VAL A 1 432 ? 17.831 -2.636 -26.351 1.00 98.19 432 VAL A C 1
ATOM 3277 O O . VAL A 1 432 ? 18.471 -3.293 -25.533 1.00 98.19 432 VAL A O 1
ATOM 3280 N N . PHE A 1 433 ? 17.388 -3.167 -27.493 1.00 98.25 433 PHE A N 1
ATOM 3281 C CA . PHE A 1 433 ? 17.656 -4.545 -27.903 1.00 98.25 433 PHE A CA 1
ATOM 3282 C C . PHE A 1 433 ? 19.160 -4.840 -28.004 1.00 98.25 433 PHE A C 1
ATOM 3284 O O . PHE A 1 433 ? 19.644 -5.790 -27.386 1.00 98.25 433 PHE A O 1
ATOM 3291 N N . ASP A 1 434 ? 19.907 -4.013 -28.737 1.00 98.06 434 ASP A N 1
ATOM 3292 C CA . ASP A 1 434 ? 21.348 -4.198 -28.921 1.00 98.06 434 ASP A CA 1
ATOM 3293 C C . ASP A 1 434 ? 22.122 -3.981 -27.628 1.00 98.06 434 ASP A C 1
ATOM 3295 O O . ASP A 1 434 ? 23.057 -4.728 -27.351 1.00 98.06 434 ASP A O 1
ATOM 3299 N N . PHE A 1 435 ? 21.709 -3.016 -26.807 1.00 97.75 435 PHE A N 1
ATOM 3300 C CA . PHE A 1 435 ? 22.313 -2.796 -25.500 1.00 97.75 435 PHE A CA 1
ATOM 3301 C C . PHE A 1 435 ? 22.175 -4.026 -24.598 1.00 97.75 435 PHE A C 1
ATOM 3303 O O . PHE A 1 435 ? 23.165 -4.494 -24.042 1.00 97.75 435 PHE A O 1
ATOM 3310 N N . PHE A 1 436 ? 20.979 -4.613 -24.492 1.00 97.62 436 PHE A N 1
ATOM 3311 C CA . PHE A 1 436 ? 20.788 -5.818 -23.678 1.00 97.62 436 PHE A CA 1
ATOM 3312 C C . PHE A 1 436 ? 21.556 -7.026 -24.228 1.00 97.62 436 PHE A C 1
ATOM 3314 O O . PHE A 1 436 ? 22.131 -7.794 -23.449 1.00 97.62 436 PHE A O 1
ATOM 3321 N N . ARG A 1 437 ? 21.630 -7.158 -25.556 1.00 97.25 437 ARG A N 1
ATOM 3322 C CA . ARG A 1 437 ? 22.418 -8.201 -26.218 1.00 97.25 437 ARG A CA 1
ATOM 3323 C C . ARG A 1 437 ? 23.915 -8.053 -25.941 1.00 97.25 437 ARG A C 1
ATOM 3325 O O . ARG A 1 437 ? 24.544 -9.035 -25.579 1.00 97.25 437 ARG A O 1
ATOM 3332 N N . ILE A 1 438 ? 24.474 -6.853 -26.086 1.00 96.00 438 ILE A N 1
ATOM 3333 C CA . ILE A 1 438 ? 25.920 -6.604 -25.971 1.00 96.00 438 ILE A CA 1
ATOM 3334 C C . ILE A 1 438 ? 26.359 -6.536 -24.503 1.00 96.00 438 ILE A C 1
ATOM 3336 O O . ILE A 1 438 ? 27.334 -7.171 -24.119 1.00 96.00 438 ILE A O 1
ATOM 3340 N N . THR A 1 439 ? 25.645 -5.781 -23.666 1.00 95.06 439 THR A N 1
ATOM 3341 C CA . THR A 1 439 ? 26.070 -5.475 -22.291 1.00 95.06 439 THR A CA 1
ATOM 3342 C C . THR A 1 439 ? 25.711 -6.573 -21.296 1.00 95.06 439 THR A C 1
ATOM 3344 O O . THR A 1 439 ? 26.467 -6.820 -20.360 1.00 95.06 439 THR A O 1
ATOM 3347 N N . TYR A 1 440 ? 24.568 -7.240 -21.478 1.00 95.38 440 TYR A N 1
ATOM 3348 C CA . TYR A 1 440 ? 24.094 -8.273 -20.548 1.00 95.38 440 TYR A CA 1
ATOM 3349 C C . TYR A 1 440 ? 24.128 -9.687 -21.135 1.00 95.38 440 TYR A C 1
ATOM 3351 O O . TYR A 1 440 ? 23.690 -10.617 -20.460 1.00 95.38 440 TYR A O 1
ATOM 3359 N N . ASN A 1 441 ? 24.614 -9.858 -22.372 1.00 94.69 441 ASN A N 1
ATOM 3360 C CA . ASN A 1 441 ? 24.554 -11.121 -23.114 1.00 94.69 441 ASN A CA 1
ATOM 3361 C C . ASN A 1 441 ? 23.132 -11.724 -23.127 1.00 94.69 441 ASN A C 1
ATOM 3363 O O . ASN A 1 441 ? 22.927 -12.921 -22.921 1.00 94.69 441 ASN A O 1
ATOM 3367 N N . ARG A 1 442 ? 22.116 -10.862 -23.284 1.00 93.44 442 ARG A N 1
ATOM 3368 C CA . ARG A 1 442 ? 20.693 -11.223 -23.208 1.00 93.44 442 ARG A CA 1
ATOM 3369 C C . ARG A 1 442 ? 20.005 -10.931 -24.535 1.00 93.44 442 ARG A C 1
ATOM 3371 O O . ARG A 1 442 ? 19.725 -9.779 -24.855 1.00 93.44 442 ARG A O 1
ATOM 3378 N N . VAL A 1 443 ? 19.684 -11.986 -25.281 1.00 95.44 443 VAL A N 1
ATOM 3379 C CA . VAL A 1 443 ? 18.839 -11.885 -26.478 1.00 95.44 443 VAL A CA 1
ATOM 3380 C C . VAL A 1 443 ? 17.372 -11.913 -26.057 1.00 95.44 443 VAL A C 1
ATOM 3382 O O . VAL A 1 443 ? 16.891 -12.913 -25.522 1.00 95.44 443 VAL A O 1
ATOM 3385 N N . LEU A 1 444 ? 16.679 -10.798 -26.290 1.00 96.19 444 LEU A N 1
ATOM 3386 C CA . LEU A 1 444 ? 15.251 -10.648 -26.009 1.00 96.19 444 LEU A CA 1
ATOM 3387 C C . LEU A 1 444 ? 14.429 -11.519 -26.969 1.00 96.19 444 LEU A C 1
ATOM 3389 O O . LEU A 1 444 ? 14.593 -11.417 -28.186 1.00 96.19 444 LEU A O 1
ATOM 3393 N N . GLN A 1 445 ? 13.548 -12.353 -26.421 1.00 96.88 445 GLN A N 1
ATOM 3394 C CA . GLN A 1 445 ? 12.673 -13.273 -27.159 1.00 96.88 445 GLN A CA 1
ATOM 3395 C C . GLN A 1 445 ? 11.416 -12.578 -27.689 1.00 96.88 445 GLN A C 1
ATOM 3397 O O . GLN A 1 445 ? 10.826 -12.995 -28.686 1.00 96.88 445 GLN A O 1
ATOM 3402 N N . HIS A 1 446 ? 11.002 -11.494 -27.038 1.00 96.25 446 HIS A N 1
ATOM 3403 C CA . HIS A 1 446 ? 9.816 -10.722 -27.377 1.00 96.25 446 HIS A CA 1
ATOM 3404 C C . HIS A 1 446 ? 10.153 -9.230 -27.523 1.00 96.25 446 HIS A C 1
ATOM 3406 O O . HIS A 1 446 ? 9.566 -8.383 -26.840 1.00 96.25 446 HIS A O 1
ATOM 3412 N N . PRO A 1 447 ? 11.067 -8.865 -28.446 1.00 97.06 447 PRO A N 1
ATOM 3413 C CA . PRO A 1 447 ? 11.516 -7.486 -28.622 1.00 97.06 447 PRO A CA 1
ATOM 3414 C C . PRO A 1 447 ? 10.402 -6.520 -29.053 1.00 97.06 447 PRO A C 1
ATOM 3416 O O . PRO A 1 447 ? 10.584 -5.310 -28.951 1.00 97.06 447 PRO A O 1
ATOM 3419 N N . GLN A 1 448 ? 9.270 -7.034 -29.537 1.00 96.62 448 GLN A N 1
ATOM 3420 C CA . GLN A 1 448 ? 8.076 -6.275 -29.903 1.00 96.62 448 GLN A CA 1
ATOM 3421 C C . GLN A 1 448 ? 7.228 -5.834 -28.702 1.00 96.62 448 GLN A C 1
ATOM 3423 O O . GLN A 1 448 ? 6.360 -4.978 -28.866 1.00 96.62 448 GLN A O 1
ATOM 3428 N N . LEU A 1 449 ? 7.423 -6.422 -27.513 1.00 97.88 449 LEU A N 1
ATOM 3429 C CA . LEU A 1 449 ? 6.669 -6.011 -26.330 1.00 97.88 449 LEU A CA 1
ATOM 3430 C C . LEU A 1 449 ? 7.027 -4.571 -25.940 1.00 97.88 449 LEU A C 1
ATOM 3432 O O . LEU A 1 449 ? 8.210 -4.221 -25.960 1.00 97.88 449 LEU A O 1
ATOM 3436 N N . PRO A 1 450 ? 6.036 -3.752 -25.534 1.00 98.25 450 PRO A N 1
ATOM 3437 C CA . PRO A 1 450 ? 6.288 -2.387 -25.097 1.00 98.25 450 PRO A CA 1
ATOM 3438 C C . PRO A 1 450 ? 7.349 -2.300 -23.997 1.00 98.25 450 PRO A C 1
ATOM 3440 O O . PRO A 1 450 ? 7.264 -2.994 -22.981 1.00 98.25 450 PRO A O 1
ATOM 3443 N N . LEU A 1 451 ? 8.319 -1.401 -24.170 1.00 98.38 451 LEU A N 1
ATOM 3444 C CA . LEU A 1 451 ? 9.266 -1.070 -23.110 1.00 98.38 451 LEU A CA 1
ATOM 3445 C C . LEU A 1 451 ? 8.574 -0.299 -21.988 1.00 98.38 451 LEU A C 1
ATOM 3447 O O . LEU A 1 451 ? 7.854 0.677 -22.228 1.00 98.38 451 LEU A O 1
ATOM 3451 N N . ILE A 1 452 ? 8.852 -0.703 -20.750 1.00 98.44 452 ILE A N 1
ATOM 3452 C CA . ILE A 1 452 ? 8.426 0.040 -19.565 1.00 98.44 452 ILE A CA 1
ATOM 3453 C C . ILE A 1 452 ? 9.452 1.126 -19.238 1.00 98.44 452 ILE A C 1
ATOM 3455 O O . ILE A 1 452 ? 10.660 0.901 -19.303 1.00 98.44 452 ILE A O 1
ATOM 3459 N N . ASN A 1 453 ? 8.969 2.303 -18.853 1.00 98.31 453 ASN A N 1
ATOM 3460 C CA . ASN A 1 453 ? 9.769 3.364 -18.257 1.00 98.31 453 ASN A CA 1
ATOM 3461 C C . ASN A 1 453 ? 9.650 3.267 -16.726 1.00 98.31 453 ASN A C 1
ATOM 3463 O O . ASN A 1 453 ? 8.559 3.407 -16.172 1.00 98.31 453 ASN A O 1
ATOM 3467 N N . CYS A 1 454 ? 10.769 3.035 -16.043 1.00 97.62 454 CYS A N 1
ATOM 3468 C CA . CYS A 1 454 ? 10.883 2.961 -14.580 1.00 97.62 454 CYS A CA 1
ATOM 3469 C C . CYS A 1 454 ? 11.532 4.208 -13.952 1.00 97.62 454 CYS A C 1
ATOM 3471 O O . CYS A 1 454 ? 11.817 4.217 -12.751 1.00 97.62 454 CYS A O 1
ATOM 3473 N N . GLY A 1 455 ? 11.822 5.223 -14.767 1.00 96.44 455 GLY A N 1
ATOM 3474 C CA . GLY A 1 455 ? 12.318 6.529 -14.352 1.00 96.44 455 GLY A CA 1
ATOM 3475 C C . GLY A 1 455 ? 11.166 7.525 -14.270 1.00 96.44 455 GLY A C 1
ATOM 3476 O O . GLY A 1 455 ? 10.194 7.318 -13.545 1.00 96.44 455 GLY A O 1
ATOM 3477 N N . ASN A 1 456 ? 11.267 8.613 -15.024 1.00 95.50 456 ASN A N 1
ATOM 3478 C CA . ASN A 1 456 ? 10.179 9.565 -15.241 1.00 95.50 456 ASN A CA 1
ATOM 3479 C C . ASN A 1 456 ? 10.250 10.127 -16.677 1.00 95.50 456 ASN A C 1
ATOM 3481 O O . ASN A 1 456 ? 11.032 9.632 -17.489 1.00 95.50 456 ASN A O 1
ATOM 3485 N N . ARG A 1 457 ? 9.416 11.122 -17.018 1.00 95.44 457 ARG A N 1
ATOM 3486 C CA . ARG A 1 457 ? 9.441 11.748 -18.357 1.00 95.44 457 ARG A CA 1
ATOM 3487 C C . ARG A 1 457 ? 10.698 12.589 -18.606 1.00 95.44 457 ARG A C 1
ATOM 3489 O O . ARG A 1 457 ? 11.070 12.751 -19.754 1.00 95.44 457 ARG A O 1
ATOM 3496 N N . GLU A 1 458 ? 11.347 13.134 -17.579 1.00 96.25 458 GLU A N 1
ATOM 3497 C CA . GLU A 1 458 ? 12.549 13.972 -17.740 1.00 96.25 458 GLU A CA 1
ATOM 3498 C C . GLU A 1 458 ? 13.835 13.134 -17.790 1.00 96.25 458 GLU A C 1
ATOM 3500 O O . GLU A 1 458 ? 14.748 13.447 -18.543 1.00 96.25 458 GLU A O 1
ATOM 3505 N N . ASN A 1 459 ? 13.878 12.052 -17.013 1.00 96.44 459 ASN A N 1
ATOM 3506 C CA . ASN A 1 459 ? 14.981 11.107 -16.882 1.00 96.44 459 ASN A CA 1
ATOM 3507 C C . ASN A 1 459 ? 14.428 9.679 -17.063 1.00 96.44 459 ASN A C 1
ATOM 3509 O O . ASN A 1 459 ? 14.150 8.985 -16.071 1.00 96.44 459 ASN A O 1
ATOM 3513 N N . PRO A 1 460 ? 14.164 9.257 -18.311 1.00 97.19 460 PRO A N 1
ATOM 3514 C CA . PRO A 1 460 ? 13.593 7.949 -18.604 1.00 97.19 460 PRO A CA 1
ATOM 3515 C C . PRO A 1 460 ? 14.583 6.816 -18.316 1.00 97.19 460 PRO A C 1
ATOM 3517 O O . PRO A 1 460 ? 15.792 6.953 -18.473 1.00 97.19 460 PRO A O 1
ATOM 3520 N N . MET A 1 461 ? 14.051 5.667 -17.901 1.00 97.44 461 MET A N 1
ATOM 3521 C CA . MET A 1 461 ? 14.817 4.435 -17.693 1.00 97.44 461 MET A CA 1
ATOM 3522 C C . MET A 1 461 ? 14.041 3.273 -18.298 1.00 97.44 461 MET A C 1
ATOM 3524 O O . MET A 1 461 ? 13.069 2.811 -17.697 1.00 97.44 461 MET A O 1
ATOM 3528 N N . TYR A 1 462 ? 14.463 2.811 -19.472 1.00 98.19 462 TYR A N 1
ATOM 3529 C CA . TYR A 1 462 ? 13.771 1.745 -20.191 1.00 98.19 462 TYR A CA 1
ATOM 3530 C C . TYR A 1 462 ? 14.232 0.361 -19.757 1.00 98.19 462 TYR A C 1
ATOM 3532 O O . TYR A 1 462 ? 15.428 0.090 -19.675 1.00 98.19 462 TYR A O 1
ATOM 3540 N N . LEU A 1 463 ? 13.269 -0.525 -19.510 1.00 98.25 463 LEU A N 1
ATOM 3541 C CA . LEU A 1 463 ? 13.518 -1.936 -19.241 1.00 98.25 463 LEU A CA 1
ATOM 3542 C C . LEU A 1 463 ? 12.634 -2.808 -20.145 1.00 98.25 463 LEU A C 1
ATOM 3544 O O . LEU A 1 463 ? 11.432 -2.548 -20.254 1.00 98.25 463 LEU A O 1
ATOM 3548 N N . PRO A 1 464 ? 13.192 -3.861 -20.767 1.00 98.38 464 PRO A N 1
ATOM 3549 C CA . PRO A 1 464 ? 12.405 -4.926 -21.373 1.00 98.38 464 PRO A CA 1
ATOM 3550 C C . PRO A 1 464 ? 11.506 -5.603 -20.339 1.00 98.38 464 PRO A C 1
ATOM 3552 O O . PRO A 1 464 ? 11.926 -5.873 -19.211 1.00 98.38 464 PRO A O 1
ATOM 3555 N N . ALA A 1 465 ? 10.274 -5.928 -20.729 1.00 97.69 465 ALA A N 1
ATOM 3556 C CA . ALA A 1 465 ? 9.362 -6.643 -19.844 1.00 97.69 465 ALA A CA 1
ATOM 3557 C C . ALA A 1 465 ? 9.929 -8.008 -19.419 1.00 97.69 465 ALA A C 1
ATOM 3559 O O . ALA A 1 465 ? 9.770 -8.418 -18.275 1.00 97.69 465 ALA A O 1
ATOM 3560 N N . GLU A 1 466 ? 10.667 -8.668 -20.314 1.00 97.38 466 GLU A N 1
ATOM 3561 C CA . GLU A 1 466 ? 11.290 -9.983 -20.108 1.00 97.38 466 GLU A CA 1
ATOM 3562 C C . GLU A 1 466 ? 12.265 -10.048 -18.928 1.00 97.38 466 GLU A C 1
ATOM 3564 O O . GLU A 1 466 ? 12.518 -11.124 -18.394 1.00 97.38 466 GLU A O 1
ATOM 3569 N N . VAL A 1 467 ? 12.798 -8.906 -18.489 1.00 97.31 467 VAL A N 1
ATOM 3570 C CA . VAL A 1 467 ? 13.736 -8.838 -17.360 1.00 97.31 467 VAL A CA 1
ATOM 3571 C C . VAL A 1 467 ? 13.070 -8.354 -16.073 1.00 97.31 467 VAL A C 1
ATOM 3573 O O . VAL A 1 467 ? 13.760 -7.889 -15.162 1.00 97.31 467 VAL A O 1
ATOM 3576 N N . CYS A 1 468 ? 11.737 -8.418 -16.013 1.00 98.12 468 CYS A N 1
ATOM 3577 C CA . CYS A 1 468 ? 10.918 -7.889 -14.930 1.00 98.12 468 CYS A CA 1
ATOM 3578 C C . CYS A 1 468 ? 9.921 -8.934 -14.402 1.00 98.12 468 CYS A C 1
ATOM 3580 O O . CYS A 1 468 ? 9.217 -9.590 -15.168 1.00 98.12 468 CYS A O 1
ATOM 3582 N N . VAL A 1 469 ? 9.817 -9.038 -13.076 1.00 98.12 469 VAL A N 1
ATOM 3583 C CA . VAL A 1 469 ? 8.889 -9.939 -12.371 1.00 98.12 469 VAL A CA 1
ATOM 3584 C C . VAL A 1 469 ? 8.001 -9.129 -11.429 1.00 98.12 469 VAL A C 1
ATOM 3586 O O . VAL A 1 469 ? 8.497 -8.345 -10.628 1.00 98.12 469 VAL A O 1
ATOM 3589 N N . VAL A 1 470 ? 6.687 -9.297 -11.521 1.00 97.81 470 VAL A N 1
ATOM 3590 C CA . VAL A 1 470 ? 5.668 -8.620 -10.712 1.00 97.81 470 VAL A CA 1
ATOM 3591 C C . VAL A 1 470 ? 5.573 -9.276 -9.332 1.00 97.81 470 VAL A C 1
ATOM 3593 O O . VAL A 1 470 ? 5.443 -10.495 -9.229 1.00 97.81 470 VAL A O 1
ATOM 3596 N N . PHE A 1 471 ? 5.608 -8.468 -8.267 1.00 92.62 471 PHE A N 1
ATOM 3597 C CA . PHE A 1 471 ? 5.411 -8.950 -6.893 1.00 92.62 471 PHE A CA 1
ATOM 3598 C C . PHE A 1 471 ? 3.955 -9.328 -6.617 1.00 92.62 471 PHE A C 1
ATOM 3600 O O . PHE A 1 471 ? 3.043 -8.622 -7.056 1.00 92.62 471 PHE A O 1
ATOM 3607 N N . ALA A 1 472 ? 3.759 -10.359 -5.797 1.00 93.38 472 ALA A N 1
ATOM 3608 C CA . ALA A 1 472 ? 2.459 -10.707 -5.235 1.00 93.38 472 ALA A CA 1
ATOM 3609 C C . ALA A 1 472 ? 1.914 -9.617 -4.297 1.00 93.38 472 ALA A C 1
ATOM 3611 O O . ALA A 1 472 ? 2.653 -8.774 -3.781 1.00 93.38 472 ALA A O 1
ATOM 3612 N N . GLY A 1 473 ? 0.598 -9.638 -4.074 1.00 93.81 473 GLY A N 1
ATOM 3613 C CA . GLY A 1 473 ? -0.062 -8.768 -3.098 1.00 93.81 473 GLY A CA 1
ATOM 3614 C C . GLY A 1 473 ? -0.142 -7.295 -3.497 1.00 93.81 473 GLY A C 1
ATOM 3615 O O . GLY A 1 473 ? -0.372 -6.433 -2.650 1.00 93.81 473 GLY A O 1
ATOM 3616 N N . GLN A 1 474 ? 0.029 -6.980 -4.783 1.00 96.19 474 GLN A N 1
ATOM 3617 C CA . GLN A 1 474 ? -0.145 -5.624 -5.296 1.00 96.19 474 GLN A CA 1
ATOM 3618 C C . GLN A 1 474 ? -1.607 -5.387 -5.694 1.00 96.19 474 GLN A C 1
ATOM 3620 O O . GLN A 1 474 ? -2.064 -6.004 -6.655 1.00 96.19 474 GLN A O 1
ATOM 3625 N N . PRO A 1 475 ? -2.357 -4.520 -4.987 1.00 95.69 475 PRO A N 1
ATOM 3626 C CA . PRO A 1 475 ? -3.749 -4.267 -5.330 1.00 95.69 475 PRO A CA 1
ATOM 3627 C C . PRO A 1 475 ? -3.849 -3.503 -6.650 1.00 95.69 475 PRO A C 1
ATOM 3629 O O . PRO A 1 475 ? -3.113 -2.535 -6.877 1.00 95.69 475 PRO A O 1
ATOM 3632 N N . SER A 1 476 ? -4.798 -3.906 -7.491 1.00 94.06 476 SER A N 1
ATOM 3633 C CA . SER A 1 476 ? -5.130 -3.181 -8.712 1.00 94.06 476 SER A CA 1
ATOM 3634 C C . SER A 1 476 ? -5.732 -1.823 -8.374 1.00 94.06 476 SER A C 1
ATOM 3636 O O . SER A 1 476 ? -6.587 -1.690 -7.496 1.00 94.06 476 SER A O 1
ATOM 3638 N N . ARG A 1 477 ? -5.262 -0.790 -9.075 1.00 86.88 477 ARG A N 1
ATOM 3639 C CA . ARG A 1 477 ? -5.800 0.578 -8.981 1.00 86.88 477 ARG A CA 1
ATOM 3640 C C . ARG A 1 477 ? -6.716 0.924 -10.147 1.00 86.88 477 ARG A C 1
ATOM 3642 O O . ARG A 1 477 ? -7.327 1.991 -10.150 1.00 86.88 477 ARG A O 1
ATOM 3649 N N . SER A 1 478 ? -6.783 0.048 -11.141 1.00 85.81 478 SER A N 1
ATOM 3650 C CA . SER A 1 478 ? -7.622 0.225 -12.314 1.00 85.81 478 SER A CA 1
ATOM 3651 C C . SER A 1 478 ? -9.064 -0.142 -11.985 1.00 85.81 478 SER A C 1
ATOM 3653 O O . SER A 1 478 ? -9.334 -1.048 -11.197 1.00 85.81 478 SER A O 1
ATOM 3655 N N . LYS A 1 479 ? -10.007 0.566 -12.609 1.00 89.25 479 LYS A N 1
ATOM 3656 C CA . LYS A 1 479 ? -11.414 0.176 -12.570 1.00 89.25 479 LYS A CA 1
ATOM 3657 C C . LYS A 1 479 ? -11.556 -1.174 -13.276 1.00 89.25 479 LYS A C 1
ATOM 3659 O O . LYS A 1 479 ? -11.062 -1.314 -14.392 1.00 89.25 479 LYS A O 1
ATOM 3664 N N . LEU A 1 480 ? -12.224 -2.121 -12.623 1.00 94.00 480 LEU A N 1
ATOM 3665 C CA . LEU A 1 480 ? -12.568 -3.402 -13.231 1.00 94.00 480 LEU A CA 1
ATOM 3666 C C . LEU A 1 480 ? -13.543 -3.179 -14.392 1.00 94.00 480 LEU A C 1
ATOM 3668 O O . LEU A 1 480 ? -14.442 -2.336 -14.298 1.00 94.00 480 LEU A O 1
ATOM 3672 N N . ASP A 1 481 ? -13.366 -3.922 -15.479 1.00 93.38 481 ASP A N 1
ATOM 3673 C CA . ASP A 1 481 ? -14.336 -3.949 -16.571 1.00 93.38 481 ASP A CA 1
ATOM 3674 C C . ASP A 1 481 ? -15.607 -4.731 -16.177 1.00 93.38 481 ASP A C 1
ATOM 3676 O O . ASP A 1 481 ? -15.746 -5.215 -15.048 1.00 93.38 481 ASP A O 1
ATOM 3680 N N . GLY A 1 482 ? -16.584 -4.809 -17.084 1.00 95.75 482 GLY A N 1
ATOM 3681 C CA . GLY A 1 482 ? -17.859 -5.481 -16.816 1.00 95.75 482 GLY A CA 1
ATOM 3682 C C . GLY A 1 482 ? -17.704 -6.976 -16.516 1.00 95.75 482 GLY A C 1
ATOM 3683 O O . GLY A 1 482 ? -18.320 -7.475 -15.573 1.00 95.75 482 GLY A O 1
ATOM 3684 N N . THR A 1 483 ? -16.838 -7.667 -17.259 1.00 94.94 483 THR A N 1
ATOM 3685 C CA . THR A 1 483 ? -16.572 -9.102 -17.089 1.00 94.94 483 THR A CA 1
ATOM 3686 C C . THR A 1 483 ? -15.856 -9.361 -15.767 1.00 94.94 483 THR A C 1
ATOM 3688 O O . THR A 1 483 ? -16.299 -10.189 -14.973 1.00 94.94 483 THR A O 1
ATOM 3691 N N . GLN A 1 484 ? -14.809 -8.594 -15.470 1.00 96.50 484 GLN A N 1
ATOM 3692 C CA . GLN A 1 484 ? -14.073 -8.646 -14.207 1.00 96.50 484 GLN A CA 1
ATOM 3693 C C . GLN A 1 484 ? -14.976 -8.324 -13.013 1.00 96.50 484 GLN A C 1
ATOM 3695 O O . GLN A 1 484 ? -14.897 -8.980 -11.977 1.00 96.50 484 GLN A O 1
ATOM 3700 N N . THR A 1 485 ? -15.866 -7.337 -13.149 1.00 96.62 485 THR A N 1
ATOM 3701 C CA . THR A 1 485 ? -16.849 -6.997 -12.110 1.00 96.62 485 THR A CA 1
ATOM 3702 C C . THR A 1 485 ? -17.821 -8.153 -11.883 1.00 96.62 485 THR A C 1
ATOM 3704 O O . THR A 1 485 ? -18.096 -8.498 -10.735 1.00 96.62 485 THR A O 1
ATOM 3707 N N . GLN A 1 486 ? -18.302 -8.802 -12.947 1.00 96.44 486 GLN A N 1
ATOM 3708 C CA . GLN A 1 486 ? -19.154 -9.982 -12.827 1.00 96.44 486 GLN A CA 1
ATOM 3709 C C . GLN A 1 486 ? -18.429 -11.133 -12.113 1.00 96.44 486 GLN A C 1
ATOM 3711 O O . GLN A 1 486 ? -19.013 -11.749 -11.222 1.00 96.44 486 GLN A O 1
ATOM 3716 N N . GLN A 1 487 ? -17.160 -11.399 -12.446 1.00 96.75 487 GLN A N 1
ATOM 3717 C CA . GLN A 1 487 ? -16.366 -12.430 -11.764 1.00 96.75 487 GLN A CA 1
ATOM 3718 C C . GLN A 1 487 ? -16.114 -12.079 -10.294 1.00 96.75 487 GLN A C 1
ATOM 3720 O O . GLN A 1 487 ? -16.316 -12.917 -9.418 1.00 96.75 487 GLN A O 1
ATOM 3725 N N . MET A 1 488 ? -15.778 -10.821 -9.994 1.00 96.69 488 MET A N 1
ATOM 3726 C CA . MET A 1 488 ? -15.649 -10.329 -8.619 1.00 96.69 488 MET A CA 1
ATOM 3727 C C . MET A 1 488 ? -16.934 -10.578 -7.821 1.00 96.69 488 MET A C 1
ATOM 3729 O O . MET A 1 488 ? -16.872 -11.073 -6.699 1.00 96.69 488 MET A O 1
ATOM 3733 N N . ILE A 1 489 ? -18.100 -10.281 -8.404 1.00 96.00 489 ILE A N 1
ATOM 3734 C CA . ILE A 1 489 ? -19.402 -10.537 -7.776 1.00 96.00 489 ILE A CA 1
ATOM 3735 C C . ILE A 1 489 ? -19.600 -12.037 -7.544 1.00 96.00 489 ILE A C 1
ATOM 3737 O O . ILE A 1 489 ? -19.977 -12.417 -6.442 1.00 96.00 489 ILE A O 1
ATOM 3741 N N . ARG A 1 490 ? -19.300 -12.903 -8.519 1.00 94.88 490 ARG A N 1
ATOM 3742 C CA . ARG A 1 490 ? -19.420 -14.364 -8.351 1.00 94.88 490 ARG A CA 1
ATOM 3743 C C . ARG A 1 490 ? -18.564 -14.899 -7.205 1.00 94.88 490 ARG A C 1
ATOM 3745 O O . ARG A 1 490 ? -19.033 -15.748 -6.459 1.00 94.88 490 ARG A O 1
ATOM 3752 N N . HIS A 1 491 ? -17.348 -14.383 -7.040 1.00 93.25 491 HIS A N 1
ATOM 3753 C CA . HIS A 1 491 ? -16.480 -14.766 -5.925 1.00 93.25 491 HIS A CA 1
ATOM 3754 C C . HIS A 1 491 ? -16.924 -14.171 -4.581 1.00 93.25 491 HIS A C 1
ATOM 3756 O O . HIS A 1 491 ? -16.714 -14.788 -3.539 1.00 93.25 491 HIS A O 1
ATOM 3762 N N . ALA A 1 492 ? -17.527 -12.979 -4.588 1.00 92.69 492 ALA A N 1
ATOM 3763 C CA . ALA A 1 492 ? -17.895 -12.261 -3.372 1.00 92.69 492 ALA A CA 1
ATOM 3764 C C . ALA A 1 492 ? -19.299 -12.588 -2.839 1.00 92.69 492 ALA A C 1
ATOM 3766 O O . ALA A 1 492 ? -19.544 -12.421 -1.641 1.00 92.69 492 ALA A O 1
ATOM 3767 N N . VAL A 1 493 ? -20.229 -13.008 -3.702 1.00 93.31 493 VAL A N 1
ATOM 3768 C CA . VAL A 1 493 ? -21.617 -13.303 -3.329 1.00 93.31 493 VAL A CA 1
ATOM 3769 C C . VAL A 1 493 ? -21.665 -14.589 -2.524 1.00 93.31 493 VAL A C 1
ATOM 3771 O O . VAL A 1 493 ? -21.379 -15.675 -3.017 1.00 93.31 493 VAL A O 1
ATOM 3774 N N . ARG A 1 494 ? -22.060 -14.440 -1.263 1.00 89.62 494 ARG A N 1
ATOM 3775 C CA . ARG A 1 494 ? -22.222 -15.524 -0.302 1.00 89.62 494 ARG A CA 1
ATOM 3776 C C . ARG A 1 494 ? -23.450 -15.249 0.541 1.00 89.62 494 ARG A C 1
ATOM 3778 O O . ARG A 1 494 ? -23.787 -14.092 0.813 1.00 89.62 494 ARG A O 1
ATOM 3785 N N . LYS A 1 495 ? -24.120 -16.312 0.957 1.00 91.75 495 LYS A N 1
ATOM 3786 C CA . LYS A 1 495 ? -25.266 -16.224 1.856 1.00 91.75 495 LYS A CA 1
ATOM 3787 C C . LYS A 1 495 ? -24.809 -15.764 3.251 1.00 91.75 495 LYS A C 1
ATOM 3789 O O . LYS A 1 495 ? -23.666 -16.027 3.636 1.00 91.75 495 LYS A O 1
ATOM 3794 N N . PRO A 1 496 ? -25.669 -15.088 4.039 1.00 88.81 496 PRO A N 1
ATOM 3795 C CA . PRO A 1 496 ? -25.281 -14.561 5.349 1.00 88.81 496 PRO A CA 1
ATOM 3796 C C . PRO A 1 496 ? -24.648 -15.600 6.285 1.00 88.81 496 PRO A C 1
ATOM 3798 O O . PRO A 1 496 ? -23.645 -15.298 6.925 1.00 88.81 496 PRO A O 1
ATOM 3801 N N . TRP A 1 497 ? -25.162 -16.834 6.312 1.00 85.25 497 TRP A N 1
ATOM 3802 C CA . TRP A 1 497 ? -24.618 -17.904 7.157 1.00 85.25 497 TRP A CA 1
ATOM 3803 C C . TRP A 1 497 ? -23.239 -18.398 6.698 1.00 85.25 497 TRP A C 1
ATOM 3805 O O . TRP A 1 497 ? -22.397 -18.726 7.526 1.00 85.25 497 TRP A O 1
ATOM 3815 N N . GLU A 1 498 ? -22.958 -18.394 5.393 1.00 88.62 498 GLU A N 1
ATOM 3816 C CA . GLU A 1 498 ? -21.635 -18.744 4.863 1.00 88.62 498 GLU A CA 1
ATOM 3817 C C . GLU A 1 498 ? -20.603 -17.675 5.237 1.00 88.62 498 GLU A C 1
ATOM 3819 O O . GLU A 1 498 ? -19.445 -17.987 5.530 1.00 88.62 498 GLU A O 1
ATOM 3824 N N . ASN A 1 499 ? -21.015 -16.402 5.227 1.00 86.69 499 ASN A N 1
ATOM 3825 C CA . ASN A 1 499 ? -20.196 -15.304 5.733 1.00 86.69 499 ASN A CA 1
ATOM 3826 C C . ASN A 1 499 ? -19.966 -15.427 7.237 1.00 86.69 499 ASN A C 1
ATOM 3828 O O . ASN A 1 499 ? -18.822 -15.273 7.652 1.00 86.69 499 ASN A O 1
ATOM 3832 N N . ALA A 1 500 ? -20.996 -15.775 8.013 1.00 84.69 500 ALA A N 1
ATOM 3833 C CA . ALA A 1 500 ? -20.872 -16.020 9.447 1.00 84.69 500 ALA A CA 1
ATOM 3834 C C . ALA A 1 500 ? -19.849 -17.127 9.760 1.00 84.69 500 ALA A C 1
ATOM 3836 O O . ALA A 1 500 ? -18.967 -16.917 10.580 1.00 84.69 500 ALA A O 1
ATOM 3837 N N . ALA A 1 501 ? -19.881 -18.246 9.028 1.00 85.25 501 ALA A N 1
ATOM 3838 C CA . ALA A 1 501 ? -18.951 -19.373 9.192 1.00 85.25 501 ALA A CA 1
ATOM 3839 C C . ALA A 1 501 ? -17.492 -19.077 8.781 1.00 85.25 501 ALA A C 1
ATOM 3841 O O . ALA A 1 501 ? -16.656 -19.973 8.747 1.00 85.25 501 ALA A O 1
ATOM 3842 N N . SER A 1 502 ? -17.190 -17.849 8.359 1.00 78.00 502 SER A N 1
ATOM 3843 C CA . SER A 1 502 ? -15.836 -17.446 7.961 1.00 78.00 502 SER A CA 1
ATOM 3844 C C . SER A 1 502 ? -15.107 -16.604 8.995 1.00 78.00 502 SER A C 1
ATOM 3846 O O . SER A 1 502 ? -13.984 -16.179 8.715 1.00 78.00 502 SER A O 1
ATOM 3848 N N . PHE A 1 503 ? -15.790 -16.281 10.090 1.00 63.16 503 PHE A N 1
ATOM 3849 C CA . PHE A 1 503 ? -15.256 -15.506 11.198 1.00 63.16 503 PHE A CA 1
ATOM 3850 C C . PHE A 1 503 ? -14.676 -16.411 12.271 1.00 63.16 503 PHE A C 1
ATOM 3852 O O . PHE A 1 503 ? -15.201 -17.536 12.432 1.00 63.16 503 PHE A O 1
#

Mean predicted aligned error: 13.54 Å

pLDDT: mean 79.45, std 24.8, range [25.44, 98.5]

Sequence (503 aa):
MSSGHRGGRDRGGRAGFRGDRGGGGRDGRGDYGGREGSGGFRGDRGGRGGYGGPPGGGQQAIQQPSTQDPKVAKVEDALHPATKKTLDLGSLKLPEGFPSRPGYGTKGTKVELTANYVELLPPSNMILHRYDIQINPEAAGRKCFRVVQLLFQSAELSPHQGDLATDFRSTLVSKIKFPRDETITEVRYRSEGEDEPAARATTYKVRVLYTKTLSIGELVNYLNSTNLSQSLRDKQALNIFLNHYAKSANNLATIGSTKSFSLNPNAVRGDLGSGLEVIRGFFSSVRVATCRILVNINVSHGAFYHAGPLPALMNSYGVRNTVALERFLKLVRVQTTHLPEKRNKANEVIPRVKTIFGLARKDDGHRMAHPPRVRQHGAGAKDVEFWLDGEANSSRAPKAAAKGGAKGKGKGKDKAQPDSSAASGSGRYITVFDFFRITYNRVLQHPQLPLINCGNRENPMYLPAEVCVVFAGQPSRSKLDGTQTQQMIRHAVRKPWENAASF

Solvent-accessible surface area (backbone atoms only — not comparable to full-atom values): 31012 Å² total; per-residue (Å²): 133,81,90,79,90,85,87,80,90,85,85,84,91,88,80,90,81,87,90,79,92,78,90,84,87,82,90,82,92,78,89,80,83,88,78,92,77,92,77,89,77,79,90,81,89,82,80,85,84,77,82,79,67,77,89,73,76,80,70,72,67,70,84,71,86,76,76,77,58,66,66,43,53,55,46,52,40,70,67,40,45,86,82,63,85,60,74,64,67,87,74,66,66,91,57,103,58,83,82,76,85,70,62,80,88,84,80,78,84,90,74,91,81,89,70,64,57,46,80,55,83,73,62,55,86,41,47,37,32,34,26,41,44,45,57,38,69,84,56,61,71,71,57,26,30,48,53,45,56,50,46,45,68,32,87,89,34,41,88,45,52,94,47,52,30,39,72,45,69,44,44,39,36,22,60,62,79,65,96,54,61,63,48,77,46,80,41,65,44,54,62,80,67,52,83,64,52,55,99,83,40,60,64,30,47,35,35,42,33,60,72,51,77,46,50,41,39,60,50,50,52,51,33,61,48,79,63,85,83,67,80,84,72,75,54,58,62,58,34,28,50,73,35,23,60,50,70,72,40,91,57,37,26,63,56,82,78,37,30,40,28,55,61,52,89,86,38,58,66,46,77,34,55,58,35,29,27,35,38,44,29,35,32,53,42,64,45,82,46,75,63,40,39,31,34,41,50,41,86,37,76,44,52,22,40,55,54,41,54,34,50,58,37,45,60,48,54,40,71,85,52,42,71,60,39,30,62,65,46,44,67,44,48,27,35,52,64,76,59,82,87,45,64,30,96,86,70,46,78,35,74,51,72,42,44,29,57,33,46,35,39,60,68,30,12,73,83,43,97,63,44,42,50,37,77,39,73,32,28,15,28,74,44,27,30,38,65,43,76,54,81,77,89,65,95,60,82,88,75,89,80,91,83,86,89,85,89,86,88,84,90,81,91,82,85,91,76,89,79,84,74,78,75,84,68,58,55,44,77,40,30,49,42,57,46,36,33,70,77,60,72,39,80,72,90,61,43,74,48,47,20,35,19,50,42,47,57,66,56,60,37,80,41,62,37,85,38,28,30,29,53,70,65,40,68,57,86,60,83,71,53,73,67,32,46,51,40,48,46,65,75,65,65,67,56,73,55,62,56,56,66,71,109

Organism: Metarhizium guizhouense (strain ARSEF 977) (NCBI:txid1276136)

Secondary structure (DSSP, 8-state):
------------------------------------------------------------SS-SPPPP-HHHHHHHHHHS-TT--S--GGG----SSPPPP------S-------SEEEE---TT-EEEEEEEEEES---HHHHHHHHHHHHTSTTTGGGGGGEEE-SSSEEEESS--SSSEEEEEEE---TT-SS--TTPPEEEEEEEEEEEEEHHHHHHHHT-S-TT------HHHHHHHHHHHHH-TTEEEETTTEEEE-STTS-EEEEETTEEEEEEEEEEEEEETTEEEEEEEEEEEEEEPPEEHHHHHHHH-SS-HHHHHHHHTT-EEEE-SSPPEE-TTS-EE--EEE--EE--TTTTTTSSS--EESSTT--TTSEEEEEES------------------------------------EEEEEHHHHHHHHH----S-TTSPPEESS-SSS--EE-GGGEEEPTT-B--SPP-HHHHHHHHHHH---HHHHHTT-

Foldseek 3Di:
DDDDDDDDDDDDDDDDDDDDDDDDDDDDDDDDDDDDDDDDDDDDDDDDPDPPDDPDPPDPLDPDDDDPDVLLVVLLCVLAPPVCPDQPPVPPDPDPDDDDDSHDDDDDDDDDDDAQKDFDDDDQQQKKWKKWKDKPPDDDDVQLLQQVVQVCVDPQNVVQNVQWFDLSHTMIMGSDDDPDQKDWDWGFDDDPQAPDHDPPTDIMTMMIGTDDMDRSNVLLVVLSDSDPPDCPPPQVNVLRVVQRCQSPDPQWFDDPSFKIFGNDPPFDKADLWLQKIKTKTWGWGWDRHRSTIIIRIFIDIFIFGDWWQLVVSDVRNDQPPQVVSQLFQAQFKWFFALDDFDHYPVRDTDTPIFTFHGFDACLAQVVPPWGWQAQHTLAFQQRIKGKFFPDDPDPDDDDDDDDDDDDDDDDDDDDDDDDPPPPPGDIDIDGSQVCCCPVRVDHDPCRRGIWTFRDYRNDTDTDDSRRIITDPNHTGPDDRDPSSVVRSCVSPDDDPSVRVSVD

Radius of gyration: 32.95 Å; Cα contacts (8 Å, |Δi|>4): 733; chains: 1; bounding box: 102×92×67 Å

Nearest PDB structures (foldseek):
  8d71-assembly1_A  TM=7.874E-01  e=6.115E-24  Homo sapiens
  5js1-assembly1_A  TM=8.127E-01  e=8.168E-23  Homo sapiens
  5js2-assembly1_A  TM=8.002E-01  e=2.012E-22  Homo sapiens
  8d6j-assembly1_A  TM=8.214E-01  e=8.231E-22  Homo sapiens
  6oon-assembly1_A  TM=8.147E-01  e=1.388E-19  Homo sapiens

InterPro domains:
  IPR003100 PAZ domain [PF02170] (424-488)
  IPR003100 PAZ domain [PS50821] (355-472)
  IPR014811 Argonaute, linker 1 domain [PF08699] (258-305)
  IPR014811 Argonaute, linker 1 domain [SM01163] (253-307)
  IPR032474 Protein argonaute, N-terminal [PF16486] (109-242)
  IPR036085 PAZ domain superfamily [SSF101690] (302-501)